Protein AF-0000000087418405 (afdb_homodimer)

Radius of gyration: 28.5 Å; Cα contacts (8 Å, |Δi|>4): 1407; chains: 2; bounding box: 52×94×70 Å

Organism: NCBI:txid2527985

Nearest PDB structures (foldseek):
  3ba1-assembly1_A  TM=9.046E-01  e=2.859E-24  Coleus scutellarioides
  6pex-assembly1_A  TM=9.054E-01  e=1.282E-23  Viti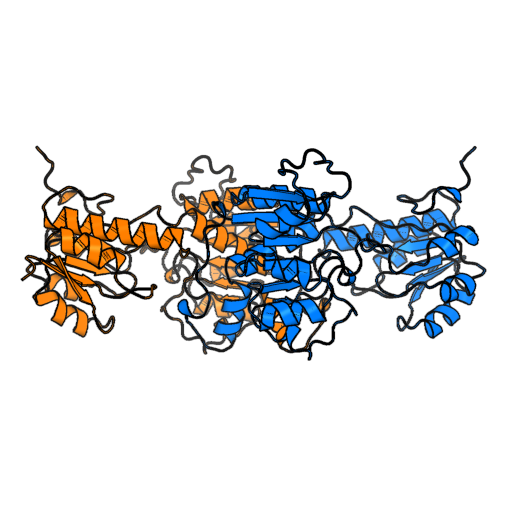s vinifera
  1yba-assembly1_C  TM=7.652E-01  e=1.876E-25  Escherichia coli
  2p9e-assembly1_C  TM=7.820E-01  e=1.551E-24  Escherichia coli
  6ttb-assembly1_B  TM=7.475E-01  e=1.294E-21  Staphylococcus aureus

pLDDT: mean 96.09, std 5.81, range [37.31, 98.94]

InterPro domains:
  IPR006139 D-isomer specific 2-hydroxyacid dehydrogenase, catalytic domain [PF00389] (21-315)
  IPR006140 D-isomer specific 2-hydroxyacid dehydrogenase, NAD-binding domain [PF02826] (110-283)
  IPR029753 D-isomer specific 2-hydroxyacid dehydrogenase, NAD-binding domain conserved site [PS00670] (193-215)
  IPR029753 D-isomer specific 2-hydroxyacid dehydrogenase, NAD-binding domain conserved site [PS00671] (222-238)
  IPR036291 NAD(P)-binding domain superfamily [SSF51735] (104-283)
  IPR043322 C-terminal binding protein [cd05299] (4-311)
  IPR050857 D-isomer specific 2-hydroxyacid dehydrogenases [PTHR42789] (23-315)

Sequence (646 aa):
MSKFKVLLTDRPWSDWEIERKILTASDAEIIEAPDGDEATLVDLAQDCDAIGTCWSQVTEAVIKAAPRCRAIARFGIGLDNIAVDTATQLKIPVTYVPDYCVSEVADHTLALILACARNVAFFHARTKSGEYDLGAASIMRRLSECVLGLVGLGRIGSEVAARARSFGMQTLAYTPSGNPRNSGCEMVGFDELLDRSDFLSLHCPLTPQSRGMFGLPQFQRMQPSAYLVNTSRGGVIVTDDLWYALKNNEIAGAALDVFDPEPPDLSQPLYLDPRVIVTPHAAFVSQQSLAELRIRVARQIADMLHARQPEHLVNPQIWPNPNMSKFKVLLTDRPWSDWEIERKILTASDAEIIEAPDGDEATLVDLAQDCDAIGTCWSQVTEAVIKAAPRCRAIARFGIGLDNIAVDTATQLKIPVTYVPDYCVSEVADHTLALILACARNVAFFHARTKSGEYDLGAASIMRRLSECVLGLVGLGRIGSEVAARARSFGMQTLAYTPSGNPRNSGCEMVGFDELLDRSDFLSLHCPLTPQSRGMFGLPQFQRMQPSAYLVNTSRGGVIVTDDLWYALKNNEIAGAALDVFDPEPPDLSQPLYLDPRVIVTPHAAFVSQQSLAELRIRVARQIADMLHARQPEHLVNPQIWPNPN

Solvent-accessible surface area (backbone atoms only — not comparable to full-atom values): 32864 Å² total; per-residue (Å²): 131,60,79,35,34,31,34,34,33,52,74,101,59,96,70,60,62,67,36,47,57,53,25,45,75,59,37,27,41,81,44,72,46,95,51,55,47,58,70,59,43,25,63,58,26,47,74,13,33,27,38,37,31,58,71,38,57,43,39,57,66,30,56,70,34,17,82,57,40,45,27,36,35,32,60,37,61,78,58,87,42,44,39,57,68,54,33,51,74,70,57,28,48,37,32,40,44,83,68,54,31,42,67,36,34,22,52,36,50,50,24,47,52,34,24,63,54,63,39,45,43,49,35,28,52,39,30,59,73,62,46,83,55,65,76,77,50,81,83,30,63,50,50,55,79,33,29,38,19,28,38,22,63,48,75,40,32,30,49,34,45,54,42,44,43,63,56,44,29,43,45,35,30,30,46,98,84,60,69,55,77,85,40,83,44,47,71,48,53,68,67,57,40,36,53,60,18,42,33,38,37,44,41,45,74,73,41,89,81,32,46,44,62,39,32,52,72,51,42,65,50,25,34,46,78,13,31,42,35,36,74,49,46,22,52,28,41,30,63,70,35,51,40,50,28,50,75,66,52,28,28,55,35,36,31,35,28,44,45,66,59,75,78,65,71,45,83,41,66,59,48,61,36,79,52,34,43,39,41,54,64,48,41,52,58,17,57,58,24,48,52,49,43,44,51,50,42,31,49,30,48,40,24,36,76,67,75,36,89,47,70,56,59,74,51,59,85,63,51,79,67,83,121,130,60,80,35,32,32,35,35,33,51,73,100,61,95,70,58,62,70,38,48,58,52,25,45,76,61,38,26,40,82,43,72,47,95,51,56,45,57,71,59,42,25,63,58,25,48,74,14,33,25,38,37,30,56,72,38,57,42,39,57,66,30,56,70,36,16,81,57,40,46,27,36,37,34,59,39,62,78,59,85,42,46,38,57,67,55,32,50,73,71,59,26,50,37,32,41,43,84,68,53,30,41,66,36,35,21,52,37,49,50,24,46,52,33,25,63,52,63,40,46,44,50,34,28,52,39,29,60,71,61,44,84,54,65,78,77,51,79,82,30,63,51,49,54,80,34,29,37,18,27,38,22,62,48,75,40,31,30,48,35,45,53,42,42,43,62,56,44,27,44,45,37,31,30,46,98,85,60,69,56,82,86,41,82,44,48,71,47,54,67,67,58,40,36,54,61,19,40,33,38,36,43,42,45,74,73,42,88,79,34,44,44,62,39,32,53,73,51,42,66,50,26,33,44,78,13,32,42,36,35,73,49,47,23,51,29,42,31,62,71,34,52,39,50,30,48,76,68,52,28,28,54,35,35,31,34,28,43,47,66,59,73,76,64,70,46,83,42,66,58,46,61,36,78,51,34,44,39,40,55,64,49,40,53,57,17,58,58,24,47,53,48,42,44,51,52,42,30,48,31,48,41,25,36,76,66,75,37,88,48,70,54,58,73,49,59,87,63,51,81,70,82,121

Foldseek 3Di:
DQPFEEEEEDDPDDDLVLLQVLQVVLSYDYDYQPHQDPVSLLVVLQRGQEYEYEPHACDLSNLVSNLNHQEYEYLAAADVRHPVVSCVVSLRWYFYDNPLQLVLLLVVQVVLVVCLQVVVLVCVVQVVVPDDDPVPDDDHDQQLPFEEEEEDDDSNNLSNLVVSCVSNHAYEYEDPVQDNVPSPHHYDDPLVSQQRHQEYEYADADDPVQFQCAAQVSLLSHQLNHEYEYLHEARSHPQVRVVVSVVVSSHQAYEYQYHVPPPDPCPDVNNVDSRYHYHPSPRRDDPRSSSVSSNLRSVQSSCSSVLHDHPGTPNCVSRPPPD/DQPFEEEEEDDPDDDLVLLQVLQVVLSYDYDYQPHLDPVSLLVVLQRGQEYEYEPHAQDLSNLVSNLNHQEYEYLAAACVRHPVVSCVVSLRWYFYDNPLQLVLLLVVQVVLVVCLQVVVLVCVVCVVVPDDDPVPDDDHDQQLPFEEEEEDDDSNNLSNLVVSVVSNHAYEYEDPVQDNVPSPHHYDDPLVSQQRHQEYEYADADDPVQFQCAAQVSLLSHQLNHEYEYLHEARSHPQVRVVVSVVVSSHQAYEYQYHVPPPDPCVDVNNVDSRYHYHPSPRRDDPRSSSVSSNLRSVQSSCSSVLHHHPGTPNCVSRPPPD

Structure (mmCIF, N/CA/C/O backbone):
data_AF-0000000087418405-model_v1
#
loop_
_entity.id
_entity.type
_entity.pdbx_description
1 polymer 'Glyoxylate/hydroxypyruvate reductase B'
#
loop_
_atom_site.group_PDB
_atom_site.id
_atom_site.type_symbol
_atom_site.label_atom_id
_atom_site.label_alt_id
_atom_site.label_comp_id
_atom_site.label_asym_id
_atom_site.label_entity_id
_atom_site.label_seq_id
_atom_site.pdbx_PDB_ins_code
_atom_site.Cartn_x
_atom_site.Cartn_y
_atom_site.Cartn_z
_atom_site.occupancy
_atom_site.B_iso_or_equiv
_atom_site.auth_seq_id
_atom_site.auth_comp_id
_atom_site.auth_asym_id
_atom_site.auth_atom_id
_atom_site.pdbx_PDB_model_num
ATOM 1 N N . MET A 1 1 ? 21.406 -35.812 -29.344 1 72.31 1 MET A N 1
ATOM 2 C CA . MET A 1 1 ? 19.969 -35.656 -29.172 1 72.31 1 MET A CA 1
ATOM 3 C C . MET A 1 1 ? 19.562 -35.906 -27.719 1 72.31 1 MET A C 1
ATOM 5 O O . MET A 1 1 ? 20.125 -36.812 -27.078 1 72.31 1 MET A O 1
ATOM 9 N N . SER A 1 2 ? 18.812 -34.938 -27.125 1 83.06 2 SER A N 1
ATOM 10 C CA . SER A 1 2 ? 18.453 -35.094 -25.719 1 83.06 2 SER A CA 1
ATOM 11 C C . SER A 1 2 ? 17.547 -36.312 -25.531 1 83.06 2 SER A C 1
ATOM 13 O O . SER A 1 2 ? 16.797 -36.688 -26.438 1 83.06 2 SER A O 1
ATOM 15 N N . LYS A 1 3 ? 17.766 -36.938 -24.5 1 91.12 3 LYS A N 1
ATOM 16 C CA . LYS A 1 3 ? 17.016 -38.125 -24.156 1 91.12 3 LYS A CA 1
ATOM 17 C C . LYS A 1 3 ? 15.547 -37.812 -23.906 1 91.12 3 LYS A C 1
ATOM 19 O O . LYS A 1 3 ? 14.664 -38.594 -24.281 1 91.12 3 LYS A O 1
ATOM 24 N N . PHE A 1 4 ? 15.297 -36.719 -23.312 1 97.94 4 PHE A N 1
ATOM 25 C CA . PHE A 1 4 ? 13.938 -36.375 -22.906 1 97.94 4 PHE A CA 1
ATOM 26 C C . PHE A 1 4 ? 13.508 -35.031 -23.547 1 97.94 4 PHE A C 1
ATOM 28 O O . PHE A 1 4 ? 14.352 -34.188 -23.859 1 97.94 4 PHE A O 1
ATOM 35 N N . LYS A 1 5 ? 12.188 -34.906 -23.766 1 98.44 5 LYS A N 1
ATOM 36 C CA . LYS A 1 5 ? 11.555 -33.688 -24.219 1 98.44 5 LYS A CA 1
ATOM 37 C C . LYS A 1 5 ? 10.578 -33.125 -23.188 1 98.44 5 LYS A C 1
ATOM 39 O O . LYS A 1 5 ? 9.68 -33.844 -22.734 1 98.44 5 LYS A O 1
ATOM 44 N N . VAL A 1 6 ? 10.812 -31.859 -22.797 1 98.69 6 VAL A N 1
ATOM 45 C CA . VAL A 1 6 ? 9.969 -31.219 -21.797 1 98.69 6 VAL A CA 1
ATOM 46 C C . VAL A 1 6 ? 9.141 -30.125 -22.438 1 98.69 6 VAL A C 1
ATOM 48 O O . VAL A 1 6 ? 9.695 -29.125 -22.938 1 98.69 6 VAL A O 1
ATOM 51 N N . LEU A 1 7 ? 7.828 -30.297 -22.391 1 98.69 7 LEU A N 1
ATOM 52 C CA . LEU A 1 7 ? 6.914 -29.266 -22.875 1 98.69 7 LEU A CA 1
ATOM 53 C C . LEU A 1 7 ? 6.656 -28.203 -21.812 1 98.69 7 LEU A C 1
ATOM 55 O O . LEU A 1 7 ? 6.129 -28.516 -20.734 1 98.69 7 LEU A O 1
ATOM 59 N N . LEU A 1 8 ? 7.055 -27 -22.031 1 98.44 8 LEU A N 1
ATOM 60 C CA . LEU A 1 8 ? 6.699 -25.859 -21.203 1 98.44 8 LEU A CA 1
ATOM 61 C C . LEU A 1 8 ? 5.602 -25.031 -21.859 1 98.44 8 LEU A C 1
ATOM 63 O O . LEU A 1 8 ? 5.793 -24.5 -22.953 1 98.44 8 LEU A O 1
ATOM 67 N N . THR A 1 9 ? 4.496 -24.891 -21.172 1 97.5 9 THR A N 1
ATOM 68 C CA . THR A 1 9 ? 3.264 -24.469 -21.828 1 97.5 9 THR A CA 1
ATOM 69 C C . THR A 1 9 ? 3.209 -22.938 -21.922 1 97.5 9 THR A C 1
ATOM 71 O O . THR A 1 9 ? 2.549 -22.406 -22.812 1 97.5 9 THR A O 1
ATOM 74 N N . ASP A 1 10 ? 3.787 -22.234 -21 1 93.69 10 ASP A N 1
ATOM 75 C CA . ASP A 1 10 ? 3.74 -20.781 -20.922 1 93.69 10 ASP A CA 1
ATOM 76 C C . ASP A 1 10 ? 4.801 -20.25 -19.969 1 93.69 10 ASP A C 1
ATOM 78 O O . ASP A 1 10 ? 5.367 -21 -19.172 1 93.69 10 ASP A O 1
ATOM 82 N N . ARG A 1 11 ? 5.188 -18.984 -20.094 1 85.5 11 ARG A N 1
ATOM 83 C CA . ARG A 1 11 ? 6.227 -18.422 -19.25 1 85.5 11 ARG A CA 1
ATOM 84 C C . ARG A 1 11 ? 5.891 -16.984 -18.844 1 85.5 11 ARG A C 1
ATOM 86 O O . ARG A 1 11 ? 5.773 -16.109 -19.703 1 85.5 11 ARG A O 1
ATOM 93 N N . PRO A 1 12 ? 5.762 -16.672 -17.484 1 82.12 12 PRO A N 1
ATOM 94 C CA . PRO A 1 12 ? 5.602 -15.305 -16.984 1 82.12 12 PRO A CA 1
ATOM 95 C C . PRO A 1 12 ? 6.918 -14.531 -16.938 1 82.12 12 PRO A C 1
ATOM 97 O O . PRO A 1 12 ? 6.938 -13.359 -16.562 1 82.12 12 PRO A O 1
ATOM 100 N N . TRP A 1 13 ? 8.078 -15.133 -17.25 1 89.06 13 TRP A N 1
ATOM 101 C CA . TRP A 1 13 ? 9.391 -14.508 -17.219 1 89.06 13 TRP A CA 1
ATOM 102 C C . TRP A 1 13 ? 10.023 -14.5 -18.609 1 89.06 13 TRP A C 1
ATOM 104 O O . TRP A 1 13 ? 9.43 -15.016 -19.562 1 89.06 13 TRP A O 1
ATOM 114 N N . SER A 1 14 ? 11.117 -13.898 -18.75 1 89.12 14 SER A N 1
ATOM 115 C CA . SER A 1 14 ? 11.617 -13.43 -20.047 1 89.12 14 SER A CA 1
ATOM 116 C C . SER A 1 14 ? 12.227 -14.57 -20.844 1 89.12 14 SER A C 1
ATOM 118 O O . SER A 1 14 ? 12.289 -14.508 -22.078 1 89.12 14 SER A O 1
ATOM 120 N N . ASP A 1 15 ? 12.703 -15.609 -20.172 1 94 15 ASP A N 1
ATOM 121 C CA . ASP A 1 15 ? 13.398 -16.688 -20.859 1 94 15 ASP A CA 1
ATOM 122 C C . ASP A 1 15 ? 13.328 -17.984 -20.078 1 94 15 ASP A C 1
ATOM 124 O O . ASP A 1 15 ? 12.719 -18.047 -19.016 1 94 15 ASP A O 1
ATOM 128 N N . TRP A 1 16 ? 13.836 -19.062 -20.719 1 97.25 16 TRP A N 1
ATOM 129 C CA . TRP A 1 16 ? 13.906 -20.359 -20.062 1 97.25 16 TRP A CA 1
ATOM 130 C C . TRP A 1 16 ? 15.352 -20.719 -19.719 1 97.25 16 TRP A C 1
ATOM 132 O O . TRP A 1 16 ? 15.719 -21.891 -19.719 1 97.25 16 TRP A O 1
ATOM 142 N N . GLU A 1 17 ? 16.156 -19.75 -19.438 1 97.31 17 GLU A N 1
ATOM 143 C CA . GLU A 1 17 ? 17.594 -20 -19.266 1 97.31 17 GLU A CA 1
ATOM 144 C C . GLU A 1 17 ? 17.844 -20.859 -18.031 1 97.31 17 GLU A C 1
ATOM 146 O O . GLU A 1 17 ? 18.656 -21.781 -18.062 1 97.31 17 GLU A O 1
ATOM 151 N N . ILE A 1 18 ? 17.188 -20.578 -16.969 1 97.62 18 ILE A N 1
ATOM 152 C CA . ILE A 1 18 ? 17.359 -21.328 -15.734 1 97.62 18 ILE A CA 1
ATOM 153 C C . ILE A 1 18 ? 16.938 -22.781 -15.945 1 97.62 18 ILE A C 1
ATOM 155 O O . ILE A 1 18 ? 17.688 -23.703 -15.625 1 97.62 18 ILE A O 1
ATOM 159 N N . GLU A 1 19 ? 15.789 -22.922 -16.5 1 98.19 19 GLU A N 1
ATOM 160 C CA . GLU A 1 19 ? 15.266 -24.25 -16.781 1 98.19 19 GLU A CA 1
ATOM 161 C C . GLU A 1 19 ? 16.172 -25.016 -17.75 1 98.19 19 GLU A C 1
ATOM 163 O O . GLU A 1 19 ? 16.453 -26.203 -17.547 1 98.19 19 GLU A O 1
ATOM 168 N N . ARG A 1 20 ? 16.594 -24.328 -18.812 1 98 20 ARG A N 1
ATOM 169 C CA . ARG A 1 20 ? 17.438 -24.953 -19.828 1 98 20 ARG A CA 1
ATOM 170 C C . ARG A 1 20 ? 18.734 -25.484 -19.234 1 98 20 ARG A C 1
ATOM 172 O O . ARG A 1 20 ? 19.156 -26.594 -19.562 1 98 20 ARG A O 1
ATOM 179 N N . LYS A 1 21 ? 19.328 -24.734 -18.391 1 98.12 21 LYS A N 1
ATOM 180 C CA . LYS A 1 21 ? 20.578 -25.156 -17.75 1 98.12 21 LYS A CA 1
ATOM 181 C C . LYS A 1 21 ? 20.375 -26.438 -16.938 1 98.12 21 LYS A C 1
ATOM 183 O O . LYS A 1 21 ? 21.141 -27.391 -17.062 1 98.12 21 LYS A O 1
ATOM 188 N N . ILE A 1 22 ? 19.344 -26.516 -16.188 1 98.38 22 ILE A N 1
ATOM 189 C CA . ILE A 1 22 ? 19.078 -27.641 -15.289 1 98.38 22 ILE A CA 1
ATOM 190 C C . ILE A 1 22 ? 18.641 -28.859 -16.109 1 98.38 22 ILE A C 1
ATOM 192 O O . ILE A 1 22 ? 19.125 -29.969 -15.891 1 98.38 22 ILE A O 1
ATOM 196 N N . LEU A 1 23 ? 17.766 -28.641 -17.094 1 98.38 23 LEU A N 1
ATOM 197 C CA . LEU A 1 23 ? 17.172 -29.75 -17.844 1 98.38 23 LEU A CA 1
ATOM 198 C C . LEU A 1 23 ? 18.188 -30.328 -18.828 1 98.38 23 LEU A C 1
ATOM 200 O O . LEU A 1 23 ? 18.203 -31.547 -19.047 1 98.38 23 LEU A O 1
ATOM 204 N N . THR A 1 24 ? 19 -29.5 -19.375 1 98 24 THR A N 1
ATOM 205 C CA . THR A 1 24 ? 20.062 -30 -20.25 1 98 24 THR A CA 1
ATOM 206 C C . THR A 1 24 ? 21.016 -30.906 -19.484 1 98 24 THR A C 1
ATOM 208 O O . THR A 1 24 ? 21.422 -31.953 -19.984 1 98 24 THR A O 1
ATOM 211 N N . ALA A 1 25 ? 21.312 -30.516 -18.328 1 97.56 25 ALA A N 1
ATOM 212 C CA . ALA A 1 25 ? 22.188 -31.328 -17.484 1 97.56 25 ALA A CA 1
ATOM 213 C C . ALA A 1 25 ? 21.547 -32.656 -17.141 1 97.56 25 ALA A C 1
ATOM 215 O O . ALA A 1 25 ? 22.234 -33.594 -16.734 1 97.56 25 ALA A O 1
ATOM 216 N N . SER A 1 26 ? 20.281 -32.781 -17.359 1 96.88 26 SER A N 1
ATOM 217 C CA . SER A 1 26 ? 19.547 -34 -17.094 1 96.88 26 SER A CA 1
ATOM 218 C C . SER A 1 26 ? 19.125 -34.688 -18.391 1 96.88 26 SER A C 1
ATOM 220 O O . SER A 1 26 ? 18.156 -35.469 -18.391 1 96.88 26 SER A O 1
ATOM 222 N N . ASP A 1 27 ? 19.734 -34.312 -19.484 1 97.94 27 ASP A N 1
ATOM 223 C CA . ASP A 1 27 ? 19.531 -34.906 -20.797 1 97.94 27 ASP A CA 1
ATOM 224 C C . ASP A 1 27 ? 18.141 -34.625 -21.328 1 97.94 27 ASP A C 1
ATOM 226 O O . ASP A 1 27 ? 17.5 -35.469 -21.938 1 97.94 27 ASP A O 1
ATOM 230 N N . ALA A 1 28 ? 17.641 -33.406 -21.047 1 98.12 28 ALA A N 1
ATOM 231 C CA . ALA A 1 28 ? 16.312 -33.031 -21.5 1 98.12 28 ALA A CA 1
ATOM 232 C C . ALA A 1 28 ? 16.375 -31.719 -22.297 1 98.12 28 ALA A C 1
ATOM 234 O O . ALA A 1 28 ? 17.141 -30.812 -21.953 1 98.12 28 ALA A O 1
ATOM 235 N N . GLU A 1 29 ? 15.578 -31.594 -23.344 1 98.12 29 GLU A N 1
ATOM 236 C CA . GLU A 1 29 ? 15.438 -30.359 -24.094 1 98.12 29 GLU A CA 1
ATOM 237 C C . GLU A 1 29 ? 14.055 -29.734 -23.891 1 98.12 29 GLU A C 1
ATOM 239 O O . GLU A 1 29 ? 13.094 -30.438 -23.578 1 98.12 29 GLU A O 1
ATOM 244 N N . ILE A 1 30 ? 13.977 -28.422 -24.109 1 98.06 30 ILE A N 1
ATOM 245 C CA . ILE A 1 30 ? 12.734 -27.688 -23.859 1 98.06 30 ILE A CA 1
ATOM 246 C C . ILE A 1 30 ? 11.992 -27.5 -25.188 1 98.06 30 ILE A C 1
ATOM 248 O O . ILE A 1 30 ? 12.594 -27.125 -26.188 1 98.06 30 ILE A O 1
ATOM 252 N N . ILE A 1 31 ? 10.734 -27.859 -25.156 1 97.81 31 ILE A N 1
ATOM 253 C CA . ILE A 1 31 ? 9.781 -27.484 -26.203 1 97.81 31 ILE A CA 1
ATOM 254 C C . ILE A 1 31 ? 8.82 -26.438 -25.656 1 97.81 31 ILE A C 1
ATOM 256 O O . ILE A 1 31 ? 7.969 -26.734 -24.812 1 97.81 31 ILE A O 1
ATOM 260 N N . GLU A 1 32 ? 8.953 -25.203 -26.109 1 97.38 32 GLU A N 1
ATOM 261 C CA . GLU A 1 32 ? 8.078 -24.125 -25.656 1 97.38 32 GLU A CA 1
ATOM 262 C C . GLU A 1 32 ? 6.816 -24.031 -26.516 1 97.38 32 GLU A C 1
ATOM 264 O O . GLU A 1 32 ? 6.902 -23.938 -27.75 1 97.38 32 GLU A O 1
ATOM 269 N N . ALA A 1 33 ? 5.723 -24.062 -25.891 1 97.75 33 ALA A N 1
ATOM 270 C CA . ALA A 1 33 ? 4.465 -23.906 -26.625 1 97.75 33 ALA A CA 1
ATOM 271 C C . ALA A 1 33 ? 4.297 -22.469 -27.109 1 97.75 33 ALA A C 1
ATOM 273 O O . ALA A 1 33 ? 4.609 -21.516 -26.391 1 97.75 33 ALA A O 1
ATOM 274 N N . PRO A 1 34 ? 3.83 -22.281 -28.344 1 95.69 34 PRO A N 1
ATOM 275 C CA . PRO A 1 34 ? 3.604 -20.922 -28.844 1 95.69 34 PRO A CA 1
ATOM 276 C C . PRO A 1 34 ? 2.41 -20.234 -28.188 1 95.69 34 PRO A C 1
ATOM 278 O O . PRO A 1 34 ? 2.316 -19 -28.188 1 95.69 34 PRO A O 1
ATOM 281 N N . ASP A 1 35 ? 1.459 -21.031 -27.641 1 93.44 35 ASP A N 1
ATOM 282 C CA . ASP A 1 35 ? 0.28 -20.531 -26.938 1 93.44 35 ASP A CA 1
ATOM 283 C C . ASP A 1 35 ? -0.277 -21.594 -26 1 93.44 35 ASP A C 1
ATOM 285 O O . ASP A 1 35 ? 0.206 -22.734 -25.969 1 93.44 35 ASP A O 1
ATOM 289 N N . GLY A 1 36 ? -1.215 -21.234 -25.281 1 93.06 36 GLY A N 1
ATOM 290 C CA . GLY A 1 36 ? -1.778 -22.109 -24.266 1 93.06 36 GLY A CA 1
ATOM 291 C C . GLY A 1 36 ? -3.051 -22.797 -24.734 1 93.06 36 GLY A C 1
ATOM 292 O O . GLY A 1 36 ? -3.795 -23.344 -23.906 1 93.06 36 GLY A O 1
ATOM 293 N N . ASP A 1 37 ? -3.279 -22.812 -26 1 95.38 37 ASP A N 1
ATOM 294 C CA . ASP A 1 37 ? -4.488 -23.453 -26.516 1 95.38 37 ASP A CA 1
ATOM 295 C C . ASP A 1 37 ? -4.434 -24.969 -26.344 1 95.38 37 ASP A C 1
ATOM 297 O O . ASP A 1 37 ? -3.396 -25.594 -26.562 1 95.38 37 ASP A O 1
ATOM 301 N N . GLU A 1 38 ? -5.562 -25.484 -25.969 1 97.12 38 GLU A N 1
ATOM 302 C CA . GLU A 1 38 ? -5.609 -26.906 -25.688 1 97.12 38 GLU A CA 1
ATOM 303 C C . GLU A 1 38 ? -5.195 -27.734 -26.906 1 97.12 38 GLU A C 1
ATOM 305 O O . GLU A 1 38 ? -4.445 -28.703 -26.781 1 97.12 38 GLU A O 1
ATOM 310 N N . ALA A 1 39 ? -5.711 -27.344 -28.078 1 97.94 39 ALA A N 1
ATOM 311 C CA . ALA A 1 39 ? -5.383 -28.078 -29.297 1 97.94 39 ALA A CA 1
ATOM 312 C C . ALA A 1 39 ? -3.877 -28.078 -29.562 1 97.94 39 ALA A C 1
ATOM 314 O O . ALA A 1 39 ? -3.305 -29.094 -29.953 1 97.94 39 ALA A O 1
ATOM 315 N N . THR A 1 40 ? -3.262 -26.953 -29.359 1 98.19 40 THR A N 1
ATOM 316 C CA . THR A 1 40 ? -1.816 -26.828 -29.516 1 98.19 40 THR A CA 1
ATOM 317 C C . THR A 1 40 ? -1.08 -27.719 -28.516 1 98.19 40 THR A C 1
ATOM 319 O O . THR A 1 40 ? -0.134 -28.406 -28.891 1 98.19 40 THR A O 1
ATOM 322 N N . LEU A 1 41 ? -1.513 -27.719 -27.328 1 98.5 41 LEU A N 1
ATOM 323 C CA . LEU A 1 41 ? -0.856 -28.484 -26.266 1 98.5 41 LEU A CA 1
ATOM 324 C C . LEU A 1 41 ? -1.025 -29.984 -26.5 1 98.5 41 LEU A C 1
ATOM 326 O O . LEU A 1 41 ? -0.106 -30.766 -26.234 1 98.5 41 LEU A O 1
ATOM 330 N N . VAL A 1 42 ? -2.184 -30.375 -26.969 1 98.5 42 VAL A N 1
ATOM 331 C CA . VAL A 1 42 ? -2.445 -31.781 -27.281 1 98.5 42 VAL A CA 1
ATOM 332 C C . VAL A 1 42 ? -1.476 -32.25 -28.359 1 98.5 42 VAL A C 1
ATOM 334 O O . VAL A 1 42 ? -0.894 -33.344 -28.234 1 98.5 42 VAL A O 1
ATOM 337 N N . ASP A 1 43 ? -1.316 -31.469 -29.344 1 98.44 43 ASP A N 1
ATOM 338 C CA . ASP A 1 43 ? -0.427 -31.828 -30.453 1 98.44 43 ASP A CA 1
ATOM 339 C C . ASP A 1 43 ? 1.019 -31.953 -29.969 1 98.44 43 ASP A C 1
ATOM 341 O O . ASP A 1 43 ? 1.7 -32.938 -30.297 1 98.44 43 ASP A O 1
ATOM 345 N N . LEU A 1 44 ? 1.501 -31.047 -29.188 1 98.12 44 LEU A N 1
ATOM 346 C CA . LEU A 1 44 ? 2.887 -31.016 -28.734 1 98.12 44 LEU A CA 1
ATOM 347 C C . LEU A 1 44 ? 3.145 -32.094 -27.688 1 98.12 44 LEU A C 1
ATOM 349 O O . LEU A 1 44 ? 4.254 -32.625 -27.594 1 98.12 44 LEU A O 1
ATOM 353 N N . ALA A 1 45 ? 2.158 -32.406 -26.922 1 98.31 45 ALA A N 1
ATOM 354 C CA . ALA A 1 45 ? 2.291 -33.344 -25.812 1 98.31 45 ALA A CA 1
ATOM 355 C C . ALA A 1 45 ? 2.615 -34.75 -26.312 1 98.31 45 ALA A C 1
ATOM 357 O O . ALA A 1 45 ? 3.205 -35.562 -25.594 1 98.31 45 ALA A O 1
ATOM 358 N N . GLN A 1 46 ? 2.285 -35.062 -27.547 1 97.75 46 GLN A N 1
ATOM 359 C CA . GLN A 1 46 ? 2.404 -36.406 -28.109 1 97.75 46 GLN A CA 1
ATOM 360 C C . GLN A 1 46 ? 3.842 -36.906 -28.016 1 97.75 46 GLN A C 1
ATOM 362 O O . GLN A 1 46 ? 4.074 -38.094 -27.875 1 97.75 46 GLN A O 1
ATOM 367 N N . ASP A 1 47 ? 4.789 -36 -28.094 1 96.06 47 ASP A N 1
ATOM 368 C CA . ASP A 1 47 ? 6.191 -36.406 -28.172 1 96.06 47 ASP A CA 1
ATOM 369 C C . ASP A 1 47 ? 6.949 -35.969 -26.922 1 96.06 47 ASP A C 1
ATOM 371 O O . ASP A 1 47 ? 8.18 -35.875 -26.938 1 96.06 47 ASP A O 1
ATOM 375 N N . CYS A 1 48 ? 6.277 -35.688 -25.859 1 98.06 48 CYS A N 1
ATOM 376 C CA . CYS A 1 48 ? 6.957 -35.125 -24.703 1 98.06 48 CYS A CA 1
ATOM 377 C C . CYS A 1 48 ? 7.012 -36.125 -23.562 1 98.06 48 CYS A C 1
ATOM 379 O O . CYS A 1 48 ? 6.129 -36.969 -23.422 1 98.06 48 CYS A O 1
ATOM 381 N N . ASP A 1 49 ? 8.078 -35.969 -22.812 1 98.5 49 ASP A N 1
ATOM 382 C CA . ASP A 1 49 ? 8.305 -36.875 -21.656 1 98.5 49 ASP A CA 1
ATOM 383 C C . ASP A 1 49 ? 7.875 -36.188 -20.359 1 98.5 49 ASP A C 1
ATOM 385 O O . ASP A 1 49 ? 7.719 -36.875 -19.344 1 98.5 49 ASP A O 1
ATOM 389 N N . ALA A 1 50 ? 7.723 -34.906 -20.391 1 98.81 50 ALA A N 1
ATOM 390 C CA . ALA A 1 50 ? 7.281 -34.094 -19.234 1 98.81 50 ALA A CA 1
ATOM 391 C C . ALA A 1 50 ? 6.547 -32.844 -19.688 1 98.81 50 ALA A C 1
ATOM 393 O O . ALA A 1 50 ? 6.73 -32.375 -20.812 1 98.81 50 ALA A O 1
ATOM 394 N N . ILE A 1 51 ? 5.715 -32.344 -18.797 1 98.81 51 ILE A N 1
ATOM 395 C CA . ILE A 1 51 ? 4.988 -31.109 -19.031 1 98.81 51 ILE A CA 1
ATOM 396 C C . ILE A 1 51 ? 5.156 -30.172 -17.844 1 98.81 51 ILE A C 1
ATOM 398 O O . ILE A 1 51 ? 4.953 -30.578 -16.703 1 98.81 51 ILE A O 1
ATOM 402 N N . GLY A 1 52 ? 5.652 -29 -18.062 1 98.5 52 GLY A N 1
ATOM 403 C CA . GLY A 1 52 ? 5.648 -27.906 -17.109 1 98.5 52 GLY A CA 1
ATOM 404 C C . GLY A 1 52 ? 4.68 -26.797 -17.469 1 98.5 52 GLY A C 1
ATOM 405 O O . GLY A 1 52 ? 4.625 -26.375 -18.625 1 98.5 52 GLY A O 1
ATOM 406 N N . THR A 1 53 ? 3.859 -26.375 -16.469 1 98.06 53 THR A N 1
ATOM 407 C CA . THR A 1 53 ? 2.855 -25.359 -16.797 1 98.06 53 THR A CA 1
ATOM 408 C C . THR A 1 53 ? 2.764 -24.312 -15.695 1 98.06 53 THR A C 1
ATOM 410 O O . THR A 1 53 ? 2.885 -24.641 -14.516 1 98.06 53 THR A O 1
ATOM 413 N N . CYS A 1 54 ? 2.586 -23.047 -16.062 1 94.88 54 CYS A N 1
ATOM 414 C CA . CYS A 1 54 ? 2.316 -21.984 -15.109 1 94.88 54 CYS A CA 1
ATOM 415 C C . CYS A 1 54 ? 0.835 -21.625 -15.102 1 94.88 54 CYS A C 1
ATOM 417 O O . CYS A 1 54 ? 0.187 -21.672 -14.055 1 94.88 54 CYS A O 1
ATOM 419 N N . TRP A 1 55 ? 0.26 -21.281 -16.297 1 91.56 55 TRP A N 1
ATOM 420 C CA . TRP A 1 55 ? -1.11 -20.781 -16.375 1 91.56 55 TRP A CA 1
ATOM 421 C C . TRP A 1 55 ? -1.975 -21.688 -17.25 1 91.56 55 TRP A C 1
ATOM 423 O O . TRP A 1 55 ? -3.174 -21.844 -17 1 91.56 55 TRP A O 1
ATOM 433 N N . SER A 1 56 ? -1.377 -22.234 -18.281 1 95.06 56 SER A N 1
ATOM 434 C CA . SER A 1 56 ? -2.137 -22.984 -19.281 1 95.06 56 SER A CA 1
ATOM 435 C C . SER A 1 56 ? -2.801 -24.203 -18.656 1 95.06 56 SER A C 1
ATOM 437 O O . SER A 1 56 ? -2.281 -24.781 -17.703 1 95.06 56 SER A O 1
ATOM 439 N N . GLN A 1 57 ? -3.895 -24.562 -19.266 1 95.75 57 GLN A N 1
ATOM 440 C CA . GLN A 1 57 ? -4.676 -25.688 -18.766 1 95.75 57 GLN A CA 1
ATOM 441 C C . GLN A 1 57 ? -4.102 -27.016 -19.266 1 95.75 57 GLN A C 1
ATOM 443 O O . GLN A 1 57 ? -4.059 -27.266 -20.469 1 95.75 57 GLN A O 1
ATOM 448 N N . VAL A 1 58 ? -3.65 -27.828 -18.359 1 98.19 58 VAL A N 1
ATOM 449 C CA . VAL A 1 58 ? -3.254 -29.188 -18.672 1 98.19 58 VAL A CA 1
ATOM 450 C C . VAL A 1 58 ? -4.418 -30.141 -18.391 1 98.19 58 VAL A C 1
ATOM 452 O O . VAL A 1 58 ? -4.43 -30.828 -17.359 1 98.19 58 VAL A O 1
ATOM 455 N N . THR A 1 59 ? -5.297 -30.156 -19.375 1 98.12 59 THR A N 1
ATOM 456 C CA . THR A 1 59 ? -6.582 -30.844 -19.25 1 98.12 59 THR A CA 1
ATOM 457 C C . THR A 1 59 ? -6.414 -32.344 -19.406 1 98.12 59 THR A C 1
ATOM 459 O O . THR A 1 59 ? -5.32 -32.812 -19.703 1 98.12 59 THR A O 1
ATOM 462 N N . GLU A 1 60 ? -7.504 -33 -19.188 1 98.44 60 GLU A N 1
ATOM 463 C CA . GLU A 1 60 ? -7.539 -34.438 -19.438 1 98.44 60 GLU A CA 1
ATOM 464 C C . GLU A 1 60 ? -7.082 -34.781 -20.859 1 98.44 60 GLU A C 1
ATOM 466 O O . GLU A 1 60 ? -6.309 -35.719 -21.062 1 98.44 60 GLU A O 1
ATOM 471 N N . ALA A 1 61 ? -7.535 -34 -21.797 1 98.62 61 ALA A N 1
ATOM 472 C CA . ALA A 1 61 ? -7.191 -34.219 -23.203 1 98.62 61 ALA A CA 1
ATOM 473 C C . ALA A 1 61 ? -5.688 -34.094 -23.422 1 98.62 61 ALA A C 1
ATOM 475 O O . ALA A 1 61 ? -5.09 -34.875 -24.141 1 98.62 61 ALA A O 1
ATOM 476 N N . VAL A 1 62 ? -5.082 -33.094 -22.797 1 98.75 62 VAL A N 1
ATOM 477 C CA . VAL A 1 62 ? -3.648 -32.875 -22.953 1 98.75 62 VAL A CA 1
ATOM 478 C C . VAL A 1 62 ? -2.867 -34.031 -22.359 1 98.75 62 VAL A C 1
ATOM 480 O O . VAL A 1 62 ? -1.919 -34.531 -22.969 1 98.75 62 VAL A O 1
ATOM 483 N N . ILE A 1 63 ? -3.26 -34.5 -21.188 1 98.69 63 ILE A N 1
ATOM 484 C CA . ILE A 1 63 ? -2.568 -35.562 -20.484 1 98.69 63 ILE A CA 1
ATOM 485 C C . ILE A 1 63 ? -2.701 -36.875 -21.25 1 98.69 63 ILE A C 1
ATOM 487 O O . ILE A 1 63 ? -1.718 -37.594 -21.438 1 98.69 63 ILE A O 1
ATOM 491 N N . LYS A 1 64 ? -3.848 -37.156 -21.781 1 98.31 64 LYS A N 1
ATOM 492 C CA . LYS A 1 64 ? -4.098 -38.375 -22.516 1 98.31 64 LYS A CA 1
ATOM 493 C C . LYS A 1 64 ? -3.346 -38.406 -23.844 1 98.31 64 LYS A C 1
ATOM 495 O O . LYS A 1 64 ? -3.025 -39.469 -24.375 1 98.31 64 LYS A O 1
ATOM 500 N N . ALA A 1 65 ? -3.064 -37.25 -24.328 1 98.31 65 ALA A N 1
ATOM 501 C CA . ALA A 1 65 ? -2.357 -37.156 -25.594 1 98.31 65 ALA A CA 1
ATOM 502 C C . ALA A 1 65 ? -0.857 -37.344 -25.406 1 98.31 65 ALA A C 1
ATOM 504 O O . ALA A 1 65 ? -0.106 -37.406 -26.391 1 98.31 65 ALA A O 1
ATOM 505 N N . ALA A 1 66 ? -0.379 -37.531 -24.203 1 97.88 66 ALA A N 1
ATOM 506 C CA . ALA A 1 66 ? 1.048 -37.594 -23.891 1 97.88 66 ALA A CA 1
ATOM 507 C C . ALA A 1 66 ? 1.44 -39 -23.422 1 97.88 66 ALA A C 1
ATOM 509 O O . ALA A 1 66 ? 1.82 -39.188 -22.266 1 97.88 66 ALA A O 1
ATOM 510 N N . PRO A 1 67 ? 1.559 -39.906 -24.312 1 96.56 67 PRO A N 1
ATOM 511 C CA . PRO A 1 67 ? 1.786 -41.281 -23.906 1 96.56 67 PRO A CA 1
ATOM 512 C C . PRO A 1 67 ? 3.168 -41.5 -23.281 1 96.56 67 PRO A C 1
ATOM 514 O O . PRO A 1 67 ? 3.369 -42.469 -22.531 1 96.56 67 PRO A O 1
ATOM 517 N N . ARG A 1 68 ? 4.09 -40.656 -23.531 1 96.81 68 ARG A N 1
ATOM 518 C CA . ARG A 1 68 ? 5.441 -40.812 -23.016 1 96.81 68 ARG A CA 1
ATOM 519 C C . ARG A 1 68 ? 5.641 -40.031 -21.719 1 96.81 68 ARG A C 1
ATOM 521 O O . ARG A 1 68 ? 6.695 -40.125 -21.078 1 96.81 68 ARG A O 1
ATOM 528 N N . CYS A 1 69 ? 4.656 -39.25 -21.344 1 97.88 69 CYS A N 1
ATOM 529 C CA . CYS A 1 69 ? 4.812 -38.281 -20.25 1 97.88 69 CYS A CA 1
ATOM 530 C C . CYS A 1 69 ? 4.984 -39 -18.922 1 97.88 69 CYS A C 1
ATOM 532 O O . CYS A 1 69 ? 4.188 -39.875 -18.562 1 97.88 69 CYS A O 1
ATOM 534 N N . ARG A 1 70 ? 6.023 -38.594 -18.219 1 96.25 70 ARG A N 1
ATOM 535 C CA . ARG A 1 70 ? 6.309 -39.219 -16.922 1 96.25 70 ARG A CA 1
ATOM 536 C C . ARG A 1 70 ? 6.371 -38.156 -15.82 1 96.25 70 ARG A C 1
ATOM 538 O O . ARG A 1 70 ? 6.656 -38.5 -14.664 1 96.25 70 ARG A O 1
ATOM 545 N N . ALA A 1 71 ? 6.109 -36.969 -16.109 1 97.75 71 ALA A N 1
ATOM 546 C CA . ALA A 1 71 ? 6.195 -35.875 -15.133 1 97.75 71 ALA A CA 1
ATOM 547 C C . ALA A 1 71 ? 5.309 -34.719 -15.531 1 97.75 71 ALA A C 1
ATOM 549 O O . ALA A 1 71 ? 5.316 -34.281 -16.688 1 97.75 71 ALA A O 1
ATOM 550 N N . ILE A 1 72 ? 4.516 -34.219 -14.664 1 98.75 72 ILE A N 1
ATOM 551 C CA . ILE A 1 72 ? 3.809 -32.969 -14.805 1 98.75 72 ILE A CA 1
ATOM 552 C C . ILE A 1 72 ? 4.148 -32.062 -13.625 1 98.75 72 ILE A C 1
ATOM 554 O O . ILE A 1 72 ? 4.027 -32.469 -12.469 1 98.75 72 ILE A O 1
ATOM 558 N N . ALA A 1 7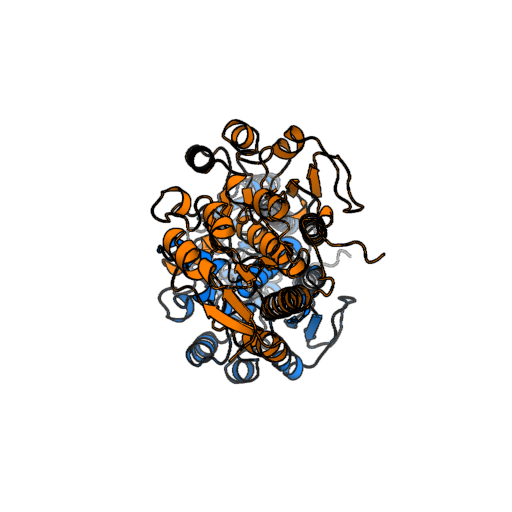3 ? 4.645 -30.906 -13.938 1 98.69 73 ALA A N 1
ATOM 559 C CA . ALA A 1 73 ? 5.078 -30 -12.875 1 98.69 73 ALA A CA 1
ATOM 560 C C . ALA A 1 73 ? 4.387 -28.641 -12.992 1 98.69 73 ALA A C 1
ATOM 562 O O . ALA A 1 73 ? 4.297 -28.078 -14.086 1 98.69 73 ALA A O 1
ATOM 563 N N . ARG A 1 74 ? 3.867 -28.156 -11.891 1 98.19 74 ARG A N 1
ATOM 564 C CA . ARG A 1 74 ? 3.221 -26.859 -11.781 1 98.19 74 ARG A CA 1
ATOM 565 C C . ARG A 1 74 ? 4.223 -25.781 -11.367 1 98.19 74 ARG A C 1
ATOM 567 O O . ARG A 1 74 ? 4.883 -25.906 -10.336 1 98.19 74 ARG A O 1
ATOM 574 N N . PHE A 1 75 ? 4.348 -24.75 -12.242 1 97.69 75 PHE A N 1
ATOM 575 C CA . PHE A 1 75 ? 5.035 -23.547 -11.797 1 97.69 75 PHE A CA 1
ATOM 576 C C . PHE A 1 75 ? 4.133 -22.719 -10.898 1 97.69 75 PHE A C 1
ATOM 578 O O . PHE A 1 75 ? 3.646 -21.656 -11.312 1 97.69 75 PHE A O 1
ATOM 585 N N . GLY A 1 76 ? 4 -23.141 -9.609 1 96 76 GLY A N 1
ATOM 586 C CA . GLY A 1 76 ? 3.156 -22.375 -8.711 1 96 76 GLY A CA 1
ATOM 587 C C . GLY A 1 76 ? 2.555 -23.219 -7.598 1 96 76 GLY A C 1
ATOM 588 O O . GLY A 1 76 ? 3.012 -24.328 -7.336 1 96 76 GLY A O 1
ATOM 589 N N . ILE A 1 77 ? 1.528 -22.703 -6.949 1 93.56 77 ILE A N 1
ATOM 590 C CA . ILE A 1 77 ? 0.932 -23.297 -5.758 1 93.56 77 ILE A CA 1
ATOM 591 C C . ILE A 1 77 ? -0.391 -23.969 -6.125 1 93.56 77 ILE A C 1
ATOM 593 O O . ILE A 1 77 ? -0.62 -25.125 -5.789 1 93.56 77 ILE A O 1
ATOM 597 N N . GLY A 1 78 ? -1.253 -23.234 -6.805 1 91 78 GLY A N 1
ATOM 598 C CA . GLY A 1 78 ? -2.561 -23.75 -7.176 1 91 78 GLY A CA 1
ATOM 599 C C . GLY A 1 78 ? -2.498 -24.828 -8.234 1 91 78 GLY A C 1
ATOM 600 O O . GLY A 1 78 ? -1.647 -24.797 -9.125 1 91 78 GLY A O 1
ATOM 601 N N . LEU A 1 79 ? -3.422 -25.766 -8.172 1 93.62 79 LEU A N 1
ATOM 602 C CA . LEU A 1 79 ? -3.398 -26.906 -9.07 1 93.62 79 LEU A CA 1
ATOM 603 C C . LEU A 1 79 ? -4.648 -26.953 -9.945 1 93.62 79 LEU A C 1
ATOM 605 O O . LEU A 1 79 ? -4.914 -27.953 -10.617 1 93.62 79 LEU A O 1
ATOM 609 N N . ASP A 1 80 ? -5.379 -25.859 -9.93 1 90 80 ASP A N 1
ATOM 610 C CA . ASP A 1 80 ? -6.688 -25.828 -10.57 1 90 80 ASP A CA 1
ATOM 611 C C . ASP A 1 80 ? -6.559 -25.906 -12.086 1 90 80 ASP A C 1
ATOM 613 O O . ASP A 1 80 ? -7.531 -26.188 -12.789 1 90 80 ASP A O 1
ATOM 617 N N . ASN A 1 81 ? -5.285 -25.781 -12.633 1 92.94 81 ASN A N 1
ATOM 618 C CA . ASN A 1 81 ? -5.125 -25.844 -14.078 1 92.94 81 ASN A CA 1
ATOM 619 C C . ASN A 1 81 ? -4.586 -27.203 -14.531 1 92.94 81 ASN A C 1
ATOM 621 O O . ASN A 1 81 ? -4.254 -27.375 -15.703 1 92.94 81 ASN A O 1
ATOM 625 N N . ILE A 1 82 ? -4.508 -28.156 -13.672 1 97.31 82 ILE A N 1
ATOM 626 C CA . ILE A 1 82 ? -4.02 -29.5 -14 1 97.31 82 ILE A CA 1
ATOM 627 C C . ILE A 1 82 ? -5.074 -30.531 -13.633 1 97.31 82 ILE A C 1
ATOM 629 O O . ILE A 1 82 ? -5.629 -30.5 -12.531 1 97.31 82 ILE A O 1
ATOM 633 N N . ALA A 1 83 ? -5.367 -31.422 -14.57 1 97.81 83 ALA A N 1
ATOM 634 C CA . ALA A 1 83 ? -6.25 -32.562 -14.289 1 97.81 83 ALA A CA 1
ATOM 635 C C . ALA A 1 83 ? -5.527 -33.625 -13.477 1 97.81 83 ALA A C 1
ATOM 637 O O . ALA A 1 83 ? -5.223 -34.688 -13.992 1 97.81 83 ALA A O 1
ATOM 638 N N . VAL A 1 84 ? -5.402 -33.406 -12.242 1 97.69 84 VAL A N 1
ATOM 639 C CA . VAL A 1 84 ? -4.602 -34.25 -11.352 1 97.69 84 VAL A CA 1
ATOM 640 C C . VAL A 1 84 ? -5.18 -35.656 -11.297 1 97.69 84 VAL A C 1
ATOM 642 O O . VAL A 1 84 ? -4.438 -36.625 -11.25 1 97.69 84 VAL A O 1
ATOM 645 N N . ASP A 1 85 ? -6.504 -35.75 -11.297 1 97.12 85 ASP A N 1
ATOM 646 C CA . ASP A 1 85 ? -7.145 -37.062 -11.25 1 97.12 85 ASP A CA 1
ATOM 647 C C . ASP A 1 85 ? -6.754 -37.906 -12.453 1 97.12 85 ASP A C 1
ATOM 649 O O . ASP A 1 85 ? -6.445 -39.094 -12.32 1 97.12 85 ASP A O 1
ATOM 653 N N . THR A 1 86 ? -6.785 -37.281 -13.586 1 98.12 86 THR A N 1
ATOM 654 C CA . THR A 1 86 ? -6.402 -37.969 -14.805 1 98.12 86 THR A CA 1
ATOM 655 C C . THR A 1 86 ? -4.934 -38.375 -14.75 1 98.12 86 THR A C 1
ATOM 657 O O . THR A 1 86 ? -4.594 -39.5 -15.109 1 98.12 86 THR A O 1
ATOM 660 N N . ALA A 1 87 ? -4.062 -37.5 -14.32 1 98.38 87 ALA A N 1
ATOM 661 C CA . ALA A 1 87 ? -2.646 -37.812 -14.172 1 98.38 87 ALA A CA 1
ATOM 662 C C . ALA A 1 87 ? -2.447 -39 -13.227 1 98.38 87 ALA A C 1
ATOM 664 O O . ALA A 1 87 ? -1.64 -39.875 -13.492 1 98.38 87 ALA A O 1
ATOM 665 N N . THR A 1 88 ? -3.184 -39 -12.188 1 97.75 88 THR A N 1
ATOM 666 C CA . THR A 1 88 ? -3.098 -40.062 -11.195 1 97.75 88 THR A CA 1
ATOM 667 C C . THR A 1 88 ? -3.531 -41.406 -11.789 1 97.75 88 THR A C 1
ATOM 669 O O . THR A 1 88 ? -2.871 -42.438 -11.586 1 97.75 88 THR A O 1
ATOM 672 N N . GLN A 1 89 ? -4.598 -41.375 -12.531 1 97.25 89 GLN A N 1
ATOM 673 C CA . GLN A 1 89 ? -5.105 -42.562 -13.18 1 97.25 89 GLN A CA 1
ATOM 674 C C . GLN A 1 89 ? -4.078 -43.156 -14.148 1 97.25 89 GLN A C 1
ATOM 676 O O . GLN A 1 89 ? -3.953 -44.375 -14.273 1 97.25 89 GLN A O 1
ATOM 681 N N . LEU A 1 90 ? -3.377 -42.312 -14.797 1 97.31 90 LEU A N 1
ATOM 682 C CA . LEU A 1 90 ? -2.396 -42.75 -15.789 1 97.31 90 LEU A CA 1
ATOM 683 C C . LEU A 1 90 ? -1.026 -42.938 -15.148 1 97.31 90 LEU A C 1
ATOM 685 O O . LEU A 1 90 ? -0.035 -43.156 -15.844 1 97.31 90 LEU A O 1
ATOM 689 N N . LYS A 1 91 ? -0.947 -42.75 -13.812 1 96.56 91 LYS A N 1
ATOM 690 C CA . LYS A 1 91 ? 0.25 -42.969 -13 1 96.56 91 LYS A CA 1
ATOM 691 C C . LYS A 1 91 ? 1.354 -42 -13.391 1 96.56 91 LYS A C 1
ATOM 693 O O . LYS A 1 91 ? 2.525 -42.375 -13.469 1 96.56 91 LYS A O 1
ATOM 698 N N . ILE A 1 92 ? 0.984 -40.812 -13.719 1 97.5 92 ILE A N 1
ATOM 699 C CA . ILE A 1 92 ? 1.922 -39.719 -13.984 1 97.5 92 ILE A CA 1
ATOM 700 C C . ILE A 1 92 ? 2.045 -38.844 -12.75 1 97.5 92 ILE A C 1
ATOM 702 O O . ILE A 1 92 ? 1.057 -38.25 -12.297 1 97.5 92 ILE A O 1
ATOM 706 N N . PRO A 1 93 ? 3.248 -38.656 -12.141 1 97.94 93 PRO A N 1
ATOM 707 C CA . PRO A 1 93 ? 3.402 -37.812 -10.961 1 97.94 93 PRO A CA 1
ATOM 708 C C . PRO A 1 93 ? 3.209 -36.312 -11.273 1 97.94 93 PRO A C 1
ATOM 710 O O . PRO A 1 93 ? 3.625 -35.844 -12.336 1 97.94 93 PRO A O 1
ATOM 713 N N . VAL A 1 94 ? 2.523 -35.625 -10.391 1 98.5 94 VAL A N 1
ATOM 714 C CA . VAL A 1 94 ? 2.295 -34.188 -10.469 1 98.5 94 VAL A CA 1
ATOM 715 C C . VAL A 1 94 ? 2.975 -33.5 -9.289 1 98.5 94 VAL A C 1
ATOM 717 O O . VAL A 1 94 ? 2.863 -33.938 -8.141 1 98.5 94 VAL A O 1
ATOM 720 N N . THR A 1 95 ? 3.781 -32.469 -9.57 1 98.44 95 THR A N 1
ATOM 721 C CA . THR A 1 95 ? 4.441 -31.703 -8.516 1 98.44 95 THR A CA 1
ATOM 722 C C . THR A 1 95 ? 4.016 -30.234 -8.555 1 98.44 95 THR A C 1
ATOM 724 O O . THR A 1 95 ? 3.41 -29.781 -9.531 1 98.44 95 THR A O 1
ATOM 727 N N . TYR A 1 96 ? 4.176 -29.516 -7.473 1 97.88 96 TYR A N 1
ATOM 728 C CA . TYR A 1 96 ? 3.959 -28.078 -7.328 1 97.88 96 TYR A CA 1
ATOM 729 C C . TYR A 1 96 ? 4.922 -27.484 -6.312 1 97.88 96 TYR A C 1
ATOM 731 O O . TYR A 1 96 ? 5.789 -28.188 -5.785 1 97.88 96 TYR A O 1
ATOM 739 N N . VAL A 1 97 ? 4.949 -26.203 -6.145 1 97.56 97 VAL A N 1
ATOM 740 C CA . VAL A 1 97 ? 5.836 -25.531 -5.203 1 97.56 97 VAL A CA 1
ATOM 741 C C . VAL A 1 97 ? 5.02 -24.672 -4.246 1 97.56 97 VAL A C 1
ATOM 743 O O . VAL A 1 97 ? 4.777 -23.484 -4.52 1 97.56 97 VAL A O 1
ATOM 746 N N . PRO A 1 98 ? 4.684 -25.125 -3.021 1 95 98 PRO A N 1
ATOM 747 C CA . PRO A 1 98 ? 3.678 -24.484 -2.172 1 95 98 PRO A CA 1
ATOM 748 C C . PRO A 1 98 ? 4.238 -23.297 -1.39 1 95 98 PRO A C 1
ATOM 750 O O . PRO A 1 98 ? 3.475 -22.547 -0.791 1 95 98 PRO A O 1
ATOM 753 N N . ASP A 1 99 ? 5.574 -23.016 -1.385 1 96.19 99 ASP A N 1
ATOM 754 C CA . ASP A 1 99 ? 6.094 -22.109 -0.365 1 96.19 99 ASP A CA 1
ATOM 755 C C . ASP A 1 99 ? 7.094 -21.125 -0.966 1 96.19 99 ASP A C 1
ATOM 757 O O . ASP A 1 99 ? 7.848 -20.484 -0.238 1 96.19 99 ASP A O 1
ATOM 761 N N . TYR A 1 100 ? 7.129 -21 -2.291 1 97.12 100 TYR A N 1
ATOM 762 C CA . TYR A 1 100 ? 8.188 -20.234 -2.941 1 97.12 100 TYR A CA 1
ATOM 763 C C . TYR A 1 100 ? 7.906 -18.734 -2.85 1 97.12 100 TYR A C 1
ATOM 765 O O . TYR A 1 100 ? 8.812 -17.922 -3.014 1 97.12 100 TYR A O 1
ATOM 773 N N . CYS A 1 101 ? 6.652 -18.391 -2.588 1 97.94 101 CYS A N 1
ATOM 774 C CA . CYS A 1 101 ? 6.301 -16.969 -2.686 1 97.94 101 CYS A CA 1
ATOM 775 C C . CYS A 1 101 ? 5.402 -16.547 -1.528 1 97.94 101 CYS A C 1
ATOM 777 O O . CYS A 1 101 ? 4.59 -15.641 -1.67 1 97.94 101 CYS A O 1
ATOM 779 N N . VAL A 1 102 ? 5.484 -17.203 -0.406 1 97.44 102 VAL A N 1
ATOM 780 C CA . VAL A 1 102 ? 4.609 -16.938 0.729 1 97.44 102 VAL A CA 1
ATOM 781 C C . VAL A 1 102 ? 4.758 -15.484 1.17 1 97.44 102 VAL A C 1
ATOM 783 O O . VAL A 1 102 ? 3.764 -14.766 1.315 1 97.44 102 VAL A O 1
ATOM 786 N N . SER A 1 103 ? 5.992 -15.016 1.303 1 97.94 103 SER A N 1
ATOM 787 C CA . SER A 1 103 ? 6.234 -13.641 1.74 1 97.94 103 SER A CA 1
ATOM 788 C C . SER A 1 103 ? 5.777 -12.633 0.689 1 97.94 103 SER A C 1
ATOM 790 O O . SER A 1 103 ? 5.223 -11.586 1.025 1 97.94 103 SER A O 1
ATOM 792 N N . GLU A 1 104 ? 6.016 -12.992 -0.601 1 98.56 104 GLU A N 1
ATOM 793 C CA . GLU A 1 104 ? 5.633 -12.094 -1.685 1 98.56 104 GLU A CA 1
ATOM 794 C C . GLU A 1 104 ? 4.125 -11.859 -1.707 1 98.56 104 GLU A C 1
ATOM 796 O O . GLU A 1 104 ? 3.67 -10.719 -1.787 1 98.56 104 GLU A O 1
ATOM 801 N N . VAL A 1 105 ? 3.398 -12.906 -1.59 1 98.75 105 VAL A N 1
ATOM 802 C CA . VAL A 1 105 ? 1.946 -12.789 -1.672 1 98.75 105 VAL A CA 1
ATOM 803 C C . VAL A 1 105 ? 1.416 -12.062 -0.436 1 98.75 105 VAL A C 1
ATOM 805 O O . VAL A 1 105 ? 0.501 -11.242 -0.535 1 98.75 105 VAL A O 1
ATOM 808 N N . ALA A 1 106 ? 1.986 -12.336 0.736 1 98.69 106 ALA A N 1
ATOM 809 C CA . ALA A 1 106 ? 1.581 -11.648 1.959 1 98.69 106 ALA A CA 1
ATOM 810 C C . ALA A 1 106 ? 1.862 -10.148 1.864 1 98.69 106 ALA A C 1
ATOM 812 O O . ALA A 1 106 ? 1.008 -9.328 2.207 1 98.69 106 ALA A O 1
ATOM 813 N N . ASP A 1 107 ? 3.072 -9.828 1.378 1 98.88 107 ASP A N 1
ATOM 814 C CA . ASP A 1 107 ? 3.457 -8.43 1.198 1 98.88 107 ASP A CA 1
ATOM 815 C C . ASP A 1 107 ? 2.51 -7.719 0.233 1 98.88 107 ASP A C 1
ATOM 817 O O . ASP A 1 107 ? 2.059 -6.605 0.506 1 98.88 107 ASP A O 1
ATOM 821 N N . HIS A 1 108 ? 2.199 -8.391 -0.865 1 98.88 108 HIS A N 1
ATOM 822 C CA . HIS A 1 108 ? 1.328 -7.809 -1.882 1 98.88 108 HIS A CA 1
ATOM 823 C C . HIS A 1 108 ? -0.09 -7.625 -1.354 1 98.88 108 HIS A C 1
ATOM 825 O O . HIS A 1 108 ? -0.737 -6.613 -1.639 1 98.88 108 HIS A O 1
ATOM 831 N N . THR A 1 109 ? -0.537 -8.578 -0.602 1 98.94 109 THR A N 1
ATOM 832 C CA . THR A 1 109 ? -1.861 -8.484 0.003 1 98.94 109 THR A CA 1
ATOM 833 C C . THR A 1 109 ? -1.962 -7.25 0.895 1 98.94 109 THR A C 1
ATOM 835 O O . THR A 1 109 ? -2.906 -6.465 0.775 1 98.94 109 THR A O 1
ATOM 838 N N . LEU A 1 110 ? -0.979 -7.039 1.748 1 98.88 110 LEU A N 1
ATOM 839 C CA . LEU A 1 110 ? -1.014 -5.875 2.629 1 98.88 110 LEU A CA 1
ATOM 840 C C . LEU A 1 110 ? -0.844 -4.586 1.835 1 98.88 110 LEU A C 1
ATOM 842 O O . LEU A 1 110 ? -1.415 -3.553 2.191 1 98.88 110 LEU A O 1
ATOM 846 N N . ALA A 1 111 ? -0.033 -4.637 0.774 1 98.88 111 ALA A N 1
ATOM 847 C CA . ALA A 1 111 ? 0.089 -3.473 -0.098 1 98.88 111 ALA A CA 1
ATOM 848 C C . ALA A 1 111 ? -1.27 -3.062 -0.66 1 98.88 111 ALA A C 1
ATOM 850 O O . ALA A 1 111 ? -1.602 -1.876 -0.695 1 98.88 111 ALA A O 1
ATOM 851 N N . LEU A 1 112 ? -2.0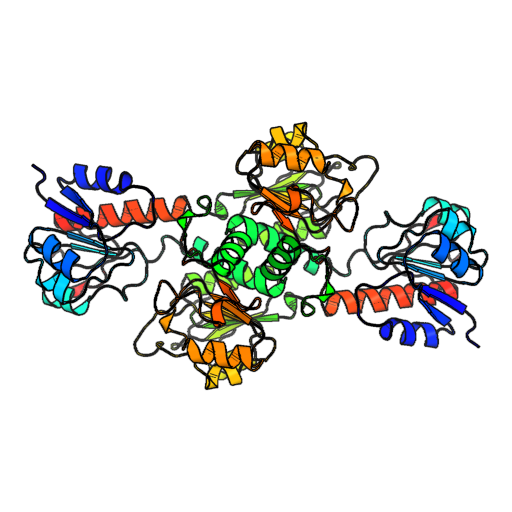39 -4.055 -1.067 1 98.94 112 LEU A N 1
ATOM 852 C CA . LEU A 1 112 ? -3.371 -3.791 -1.6 1 98.94 112 LEU A CA 1
ATOM 853 C C . LEU A 1 112 ? -4.297 -3.26 -0.51 1 98.94 112 LEU A C 1
ATOM 855 O O . LEU A 1 112 ? -5.035 -2.299 -0.732 1 98.94 112 LEU A O 1
ATOM 859 N N . ILE A 1 113 ? -4.254 -3.857 0.676 1 98.94 113 ILE A N 1
ATOM 860 C CA . ILE A 1 113 ? -5.082 -3.424 1.797 1 98.94 113 ILE A CA 1
ATOM 861 C C . ILE A 1 113 ? -4.754 -1.973 2.146 1 98.94 113 ILE A C 1
ATOM 863 O O . ILE A 1 113 ? -5.656 -1.145 2.289 1 98.94 113 ILE A O 1
ATOM 867 N N . LEU A 1 114 ? -3.484 -1.663 2.205 1 98.88 114 LEU A N 1
ATOM 868 C CA . LEU A 1 114 ? -3.062 -0.318 2.582 1 98.88 114 LEU A CA 1
ATOM 869 C C . LEU A 1 114 ? -3.387 0.683 1.478 1 98.88 114 LEU A C 1
ATOM 871 O O . LEU A 1 114 ? -3.701 1.842 1.757 1 98.88 114 LEU A O 1
ATOM 875 N N . ALA A 1 115 ? -3.254 0.243 0.197 1 98.81 115 ALA A N 1
ATOM 876 C CA . ALA A 1 115 ? -3.635 1.113 -0.912 1 98.81 115 ALA A CA 1
ATOM 877 C C . ALA A 1 115 ? -5.109 1.496 -0.826 1 98.81 115 ALA A C 1
ATOM 879 O O . ALA A 1 115 ? -5.484 2.629 -1.141 1 98.81 115 ALA A O 1
ATOM 880 N N . CYS A 1 116 ? -5.957 0.559 -0.398 1 98.44 116 CYS A N 1
ATOM 881 C CA . CYS A 1 116 ? -7.371 0.836 -0.177 1 98.44 116 CYS A CA 1
ATOM 882 C C . CYS A 1 116 ? -7.57 1.73 1.041 1 98.44 116 CYS A C 1
ATOM 884 O O . CYS A 1 116 ? -8.25 2.756 0.961 1 98.44 116 CYS A O 1
ATOM 886 N N . ALA A 1 117 ? -6.906 1.373 2.121 1 98.5 117 ALA A N 1
ATOM 887 C CA . ALA A 1 117 ? -7.109 2.02 3.414 1 98.5 117 ALA A CA 1
ATOM 888 C C . ALA A 1 117 ? -6.68 3.484 3.369 1 98.5 117 ALA A C 1
ATOM 890 O O . ALA A 1 117 ? -7.281 4.336 4.027 1 98.5 117 ALA A O 1
ATOM 891 N N . ARG A 1 118 ? -5.633 3.732 2.553 1 98.56 118 ARG A N 1
ATOM 892 C CA . ARG A 1 118 ? -5.043 5.066 2.539 1 98.56 118 ARG A CA 1
ATOM 893 C C . ARG A 1 118 ? -5.305 5.77 1.21 1 98.56 118 ARG A C 1
ATOM 895 O O . ARG A 1 118 ? -4.766 6.848 0.957 1 98.56 118 ARG A O 1
ATOM 902 N N . ASN A 1 119 ? -6.082 5.168 0.353 1 98.12 119 ASN A N 1
ATOM 903 C CA . ASN A 1 119 ? -6.512 5.711 -0.931 1 98.12 119 ASN A CA 1
ATOM 904 C C . ASN A 1 119 ? -5.324 6.027 -1.833 1 98.12 119 ASN A C 1
ATOM 906 O O . ASN A 1 119 ? -5.348 7.012 -2.576 1 98.12 119 ASN A O 1
ATOM 910 N N . VAL A 1 120 ? -4.281 5.242 -1.767 1 98.44 120 VAL A N 1
ATOM 911 C CA . VAL A 1 120 ? -3.041 5.527 -2.479 1 98.44 120 VAL A CA 1
ATOM 912 C C . VAL A 1 120 ? -3.277 5.438 -3.984 1 98.44 120 VAL A C 1
ATOM 914 O O . VAL A 1 120 ? -2.977 6.379 -4.723 1 98.44 120 VAL A O 1
ATOM 917 N N . ALA A 1 121 ? -3.854 4.32 -4.441 1 97.31 121 ALA A N 1
ATOM 918 C CA . ALA A 1 121 ? -4.078 4.117 -5.867 1 97.31 121 ALA A CA 1
ATOM 919 C C . ALA A 1 121 ? -5.094 5.121 -6.41 1 97.31 121 ALA A C 1
ATOM 921 O O . ALA A 1 121 ? -4.938 5.633 -7.523 1 97.31 121 ALA A O 1
ATOM 922 N N . PHE A 1 122 ? -6.094 5.449 -5.621 1 96.56 122 PHE A N 1
ATOM 923 C CA . PHE A 1 122 ? -7.121 6.414 -5.992 1 96.56 122 PHE A CA 1
ATOM 924 C C . PHE A 1 122 ? -6.512 7.793 -6.207 1 96.56 122 PHE A C 1
ATOM 926 O O . PHE A 1 122 ? -6.711 8.414 -7.254 1 96.56 122 PHE A O 1
ATOM 933 N N . PHE A 1 123 ? -5.762 8.266 -5.211 1 97.38 123 PHE A N 1
ATOM 934 C CA . PHE A 1 123 ? -5.152 9.586 -5.297 1 97.38 123 PHE A CA 1
ATOM 935 C C . PHE A 1 123 ? -4.125 9.633 -6.422 1 97.38 123 PHE A C 1
ATOM 937 O O . PHE A 1 123 ? -4.031 10.625 -7.141 1 97.38 123 PHE A O 1
ATOM 944 N N . HIS A 1 124 ? -3.369 8.555 -6.562 1 96.75 124 HIS A N 1
ATOM 945 C CA . HIS A 1 124 ? -2.404 8.484 -7.652 1 96.75 124 HIS A CA 1
ATOM 946 C C . HIS A 1 124 ? -3.08 8.703 -9 1 96.75 124 HIS A C 1
ATOM 948 O O . HIS A 1 124 ? -2.654 9.555 -9.789 1 96.75 124 HIS A O 1
ATOM 954 N N . ALA A 1 125 ? -4.145 7.992 -9.227 1 94 125 ALA A N 1
ATOM 955 C CA . ALA A 1 125 ? -4.867 8.102 -10.492 1 94 125 ALA A CA 1
ATOM 956 C C . ALA A 1 125 ? -5.434 9.508 -10.68 1 94 125 ALA A C 1
ATOM 958 O O . ALA A 1 125 ? -5.344 10.078 -11.773 1 94 125 ALA A O 1
ATOM 959 N N . ARG A 1 126 ? -5.965 10.078 -9.617 1 94.38 126 ARG A N 1
ATOM 960 C CA . ARG A 1 126 ? -6.574 11.406 -9.703 1 94.38 126 ARG A CA 1
ATOM 961 C C . ARG A 1 126 ? -5.523 12.477 -9.992 1 94.38 126 ARG A C 1
ATOM 963 O O . ARG A 1 126 ? -5.754 13.375 -10.805 1 94.38 126 ARG A O 1
ATOM 970 N N . THR A 1 127 ? -4.383 12.398 -9.359 1 94.69 127 THR A N 1
ATOM 971 C CA . THR A 1 127 ? -3.34 13.398 -9.555 1 94.69 127 THR A CA 1
ATOM 972 C C . THR A 1 127 ? -2.736 13.289 -10.953 1 94.69 127 THR A C 1
ATOM 974 O O . THR A 1 127 ? -2.348 14.297 -11.539 1 94.69 127 THR A O 1
ATOM 977 N N . LYS A 1 128 ? -2.646 12.07 -11.477 1 93.56 128 LYS A N 1
ATOM 978 C CA . LYS A 1 128 ? -2.186 11.883 -12.852 1 93.56 128 LYS A CA 1
ATOM 979 C C . LYS A 1 128 ? -3.143 12.539 -13.844 1 93.56 128 LYS A C 1
ATOM 981 O O . LYS A 1 128 ? -2.738 12.914 -14.945 1 93.56 128 LYS A O 1
ATOM 986 N N . SER A 1 129 ? -4.359 12.688 -13.391 1 91.88 129 SER A N 1
ATOM 987 C CA . SER A 1 129 ? -5.352 13.328 -14.25 1 91.88 129 SER A CA 1
ATOM 988 C C . SER A 1 129 ? -5.457 14.82 -13.953 1 91.88 129 SER A C 1
ATOM 990 O O . SER A 1 129 ? -6.352 15.5 -14.461 1 91.88 129 SER A O 1
ATOM 992 N N . GLY A 1 130 ? -4.66 15.352 -13.023 1 94.5 130 GLY A N 1
ATOM 993 C CA . GLY A 1 130 ? -4.539 16.781 -12.805 1 94.5 130 GLY A CA 1
ATOM 994 C C . GLY A 1 130 ? -5.348 17.281 -11.617 1 94.5 130 GLY A C 1
ATOM 995 O O . GLY A 1 130 ? -5.527 18.484 -11.438 1 94.5 130 GLY A O 1
ATOM 996 N N . GLU A 1 131 ? -5.82 16.406 -10.82 1 95.19 131 GLU A N 1
ATOM 997 C CA . GLU A 1 131 ? -6.652 16.797 -9.688 1 95.19 131 GLU A CA 1
ATOM 998 C C . GLU A 1 131 ? -5.902 16.641 -8.367 1 95.19 131 GLU A C 1
ATOM 1000 O O . GLU A 1 131 ? -5.465 15.539 -8.023 1 95.19 131 GLU A O 1
ATOM 1005 N N . TYR A 1 132 ? -5.707 17.688 -7.723 1 94.88 132 TYR A N 1
ATOM 1006 C CA . TYR A 1 132 ? -5.145 17.719 -6.379 1 94.88 132 TYR A CA 1
ATOM 1007 C C . TYR A 1 132 ? -6.215 18.047 -5.348 1 94.88 132 TYR A C 1
ATOM 1009 O O . TYR A 1 132 ? -6.449 19.219 -5.039 1 94.88 132 TYR A O 1
ATOM 1017 N N . ASP A 1 133 ? -6.891 17.016 -4.797 1 93.44 133 ASP A N 1
ATOM 1018 C CA . ASP A 1 133 ? -8.055 17.219 -3.938 1 93.44 133 ASP A CA 1
ATOM 1019 C C . ASP A 1 133 ? -8.141 16.141 -2.865 1 93.44 133 ASP A C 1
ATOM 1021 O O . ASP A 1 133 ? -8.539 15.008 -3.148 1 93.44 133 ASP A O 1
ATOM 1025 N N . LEU A 1 134 ? -7.836 16.469 -1.674 1 92.19 134 LEU A N 1
ATOM 1026 C CA . LEU A 1 134 ? -7.898 15.57 -0.533 1 92.19 134 LEU A CA 1
ATOM 1027 C C . LEU A 1 134 ? -9.328 15.086 -0.302 1 92.19 134 LEU A C 1
ATOM 1029 O O . LEU A 1 134 ? -9.539 13.945 0.114 1 92.19 134 LEU A O 1
ATOM 1033 N N . GLY A 1 135 ? -10.297 15.93 -0.609 1 91.75 135 GLY A N 1
ATOM 1034 C CA . GLY A 1 135 ? -11.695 15.633 -0.363 1 91.75 135 GLY A CA 1
ATOM 1035 C C . GLY A 1 135 ? -12.312 14.742 -1.427 1 91.75 135 GLY A C 1
ATOM 1036 O O . GLY A 1 135 ? -13.484 14.375 -1.33 1 91.75 135 GLY A O 1
ATOM 1037 N N . ALA A 1 136 ? -11.523 14.375 -2.424 1 91.25 136 ALA A N 1
ATOM 1038 C CA . ALA A 1 136 ? -12.047 13.562 -3.52 1 91.25 136 ALA A CA 1
ATOM 1039 C C . ALA A 1 136 ? -12.344 12.141 -3.053 1 91.25 136 ALA A C 1
ATOM 1041 O O . ALA A 1 136 ? -13.148 11.43 -3.666 1 91.25 136 ALA A O 1
ATOM 1042 N N . ALA A 1 137 ? -11.719 11.664 -2.002 1 91.81 137 ALA A N 1
ATOM 1043 C CA . ALA A 1 137 ? -11.922 10.32 -1.465 1 91.81 137 ALA A CA 1
ATOM 1044 C C . ALA A 1 137 ? -12.703 10.367 -0.153 1 91.81 137 ALA A C 1
ATOM 1046 O O . ALA A 1 137 ? -12.766 11.414 0.499 1 91.81 137 ALA A O 1
ATOM 1047 N N . SER A 1 138 ? -13.336 9.234 0.158 1 90 138 SER A N 1
ATOM 1048 C CA . SER A 1 138 ? -13.922 9.125 1.49 1 90 138 SER A CA 1
ATOM 1049 C C . SER A 1 138 ? -12.852 9.242 2.572 1 90 138 SER A C 1
ATOM 1051 O O . SER A 1 138 ? -11.703 8.852 2.365 1 90 138 SER A O 1
ATOM 1053 N N . ILE A 1 139 ? -13.242 9.742 3.67 1 93.06 139 ILE A N 1
ATOM 1054 C CA . ILE A 1 139 ? -12.305 9.938 4.77 1 93.06 139 ILE A CA 1
ATOM 1055 C C . ILE A 1 139 ? -11.797 8.586 5.258 1 93.06 139 ILE A C 1
ATOM 1057 O O . ILE A 1 139 ? -12.578 7.652 5.453 1 93.06 139 ILE A O 1
ATOM 1061 N N . MET A 1 140 ? -10.562 8.492 5.438 1 96.81 140 MET A N 1
ATOM 1062 C CA . MET A 1 140 ? -9.898 7.266 5.867 1 96.81 140 MET A CA 1
ATOM 1063 C C . MET A 1 140 ? -10.117 7.023 7.355 1 96.81 140 MET A C 1
ATOM 1065 O O . MET A 1 140 ? -10.531 7.926 8.086 1 96.81 140 MET A O 1
ATOM 1069 N N . ARG A 1 141 ? -9.906 5.809 7.828 1 97.62 141 ARG A N 1
ATOM 1070 C CA . ARG A 1 141 ? -10 5.434 9.234 1 97.62 141 ARG A CA 1
ATOM 1071 C C . ARG A 1 141 ? -8.641 5.031 9.789 1 97.62 141 ARG A C 1
ATOM 1073 O O . ARG A 1 141 ? -7.777 4.555 9.047 1 97.62 141 ARG A O 1
ATOM 1080 N N . ARG A 1 142 ? -8.445 5.277 11.07 1 98.5 142 ARG A N 1
ATOM 1081 C CA . ARG A 1 142 ? -7.246 4.801 11.75 1 98.5 142 ARG A CA 1
ATOM 1082 C C . ARG A 1 142 ? -7.184 3.277 11.742 1 98.5 142 ARG A C 1
ATOM 1084 O O . ARG A 1 142 ? -8.133 2.609 12.156 1 98.5 142 ARG A O 1
ATOM 1091 N N . LEU A 1 143 ? -6.086 2.693 11.305 1 98.69 143 LEU A N 1
ATOM 1092 C CA . LEU A 1 143 ? -5.984 1.256 11.07 1 98.69 143 LEU A CA 1
ATOM 1093 C C . LEU A 1 143 ? -6.121 0.485 12.383 1 98.69 143 LEU A C 1
ATOM 1095 O O . LEU A 1 143 ? -6.668 -0.621 12.398 1 98.69 143 LEU A O 1
ATOM 1099 N N . SER A 1 144 ? -5.617 1.079 13.461 1 98.31 144 SER A N 1
ATOM 1100 C CA . SER A 1 144 ? -5.699 0.388 14.75 1 98.31 144 SER A CA 1
ATOM 1101 C C . SER A 1 144 ? -7.148 0.226 15.195 1 98.31 144 SER A C 1
ATOM 1103 O O . SER A 1 144 ? -7.434 -0.529 16.125 1 98.31 144 SER A O 1
ATOM 1105 N N . GLU A 1 145 ? -8.047 0.904 14.508 1 98.25 145 GLU A N 1
ATOM 1106 C CA . GLU A 1 145 ? -9.469 0.79 14.82 1 98.25 145 GLU A CA 1
ATOM 1107 C C . GLU A 1 145 ? -10.188 -0.089 13.797 1 98.25 145 GLU A C 1
ATOM 1109 O O . GLU A 1 145 ? -11.414 -0.203 13.828 1 98.25 145 GLU A O 1
ATOM 1114 N N . CYS A 1 146 ? -9.469 -0.684 12.906 1 98.69 146 CYS A N 1
ATOM 1115 C CA . CYS A 1 146 ? -10.062 -1.479 11.836 1 98.69 146 CYS A CA 1
ATOM 1116 C C . CYS A 1 146 ? -9.852 -2.969 12.078 1 98.69 146 CYS A C 1
ATOM 1118 O O . CYS A 1 146 ? -8.891 -3.357 12.75 1 98.69 146 CYS A O 1
ATOM 1120 N N . VAL A 1 147 ? -10.734 -3.736 11.547 1 98.88 147 VAL A N 1
ATOM 1121 C CA . VAL A 1 147 ? -10.695 -5.191 11.641 1 98.88 147 VAL A CA 1
ATOM 1122 C C . VAL A 1 147 ? -10.344 -5.789 10.273 1 98.88 147 VAL A C 1
ATOM 1124 O O . VAL A 1 147 ? -10.969 -5.453 9.266 1 98.88 147 VAL A O 1
ATOM 1127 N N . LEU A 1 148 ? -9.32 -6.637 10.297 1 98.94 148 LEU A N 1
ATOM 1128 C CA . LEU A 1 148 ? -9.031 -7.461 9.133 1 98.94 148 LEU A CA 1
ATOM 1129 C C . LEU A 1 148 ? -9.586 -8.867 9.305 1 98.94 148 LEU A C 1
ATOM 1131 O O . LEU A 1 148 ? -9.227 -9.57 10.25 1 98.94 148 LEU A O 1
ATOM 1135 N N . GLY A 1 149 ? -10.523 -9.203 8.43 1 98.88 149 GLY A N 1
ATOM 1136 C CA . GLY A 1 149 ? -11 -10.57 8.367 1 98.88 149 GLY A CA 1
ATOM 1137 C C . GLY A 1 149 ? -10.289 -11.406 7.312 1 98.88 149 GLY A C 1
ATOM 1138 O O . GLY A 1 149 ? -10.062 -10.938 6.195 1 98.88 149 GLY A O 1
ATOM 1139 N N . LEU A 1 150 ? -9.914 -12.641 7.672 1 98.81 150 LEU A N 1
ATOM 1140 C CA . LEU A 1 150 ? -9.219 -13.547 6.766 1 98.81 150 LEU A CA 1
ATOM 1141 C C . LEU A 1 150 ? -10.031 -14.812 6.523 1 98.81 150 LEU A C 1
ATOM 1143 O O . LEU A 1 150 ? -10.453 -15.477 7.473 1 98.81 150 LEU A O 1
ATOM 1147 N N . VAL A 1 151 ? -10.273 -15.086 5.234 1 98.44 151 VAL A N 1
ATOM 1148 C CA . VAL A 1 151 ? -10.828 -16.375 4.852 1 98.44 151 VAL A CA 1
ATOM 1149 C C . VAL A 1 151 ? -9.695 -17.328 4.465 1 98.44 151 VAL A C 1
ATOM 1151 O O . VAL A 1 151 ? -9.164 -17.25 3.354 1 98.44 151 VAL A O 1
ATOM 1154 N N . GLY A 1 152 ? -9.398 -18.203 5.328 1 96.56 152 GLY A N 1
ATOM 1155 C CA . GLY A 1 152 ? -8.242 -19.062 5.156 1 96.56 152 GLY A CA 1
ATOM 1156 C C . GLY A 1 152 ? -7.043 -18.625 5.969 1 96.56 152 GLY A C 1
ATOM 1157 O O . GLY A 1 152 ? -6.691 -17.438 5.973 1 96.56 152 GLY A O 1
ATOM 1158 N N . LEU A 1 153 ? -6.434 -19.609 6.684 1 95.31 153 LEU A N 1
ATOM 1159 C CA . LEU A 1 153 ? -5.297 -19.328 7.551 1 95.31 153 LEU A CA 1
ATOM 1160 C C . LEU A 1 153 ? -4.156 -20.312 7.281 1 95.31 153 LEU A C 1
ATOM 1162 O O . LEU A 1 153 ? -3.631 -20.938 8.211 1 95.31 153 LEU A O 1
ATOM 1166 N N . GLY A 1 154 ? -3.939 -20.516 5.984 1 93.19 154 GLY A N 1
ATOM 1167 C CA . GLY A 1 154 ? -2.727 -21.219 5.613 1 93.19 154 GLY A CA 1
ATOM 1168 C C . GLY A 1 154 ? -1.468 -20.406 5.812 1 93.19 154 GLY A C 1
ATOM 1169 O O . GLY A 1 154 ? -1.444 -19.484 6.629 1 93.19 154 GLY A O 1
ATOM 1170 N N . ARG A 1 155 ? -0.382 -20.75 5.176 1 92.81 155 ARG A N 1
ATOM 1171 C CA . ARG A 1 155 ? 0.9 -20.062 5.316 1 92.81 155 ARG A CA 1
ATOM 1172 C C . ARG A 1 155 ? 0.771 -18.578 4.98 1 92.81 155 ARG A C 1
ATOM 1174 O O . ARG A 1 155 ? 1.208 -17.719 5.754 1 92.81 155 ARG A O 1
ATOM 1181 N N . ILE A 1 156 ? 0.092 -18.297 3.857 1 96.06 156 ILE A N 1
ATOM 1182 C CA . ILE A 1 156 ? -0.02 -16.922 3.387 1 96.06 156 ILE A CA 1
ATOM 1183 C C . ILE A 1 156 ? -0.949 -16.141 4.309 1 96.06 156 ILE A C 1
ATOM 1185 O O . ILE A 1 156 ? -0.605 -15.039 4.758 1 96.06 156 ILE A O 1
ATOM 1189 N N . GLY A 1 157 ? -2.158 -16.688 4.637 1 96.94 157 GLY A N 1
ATOM 1190 C CA . GLY A 1 157 ? -3.094 -16.016 5.527 1 96.94 157 GLY A CA 1
ATOM 1191 C C . GLY A 1 157 ? -2.488 -15.656 6.871 1 96.94 157 GLY A C 1
ATOM 1192 O O . GLY A 1 157 ? -2.715 -14.562 7.387 1 96.94 157 GLY A O 1
ATOM 1193 N N . SER A 1 158 ? -1.701 -16.547 7.422 1 96.94 158 SER A N 1
ATOM 1194 C CA . SER A 1 158 ? -1.057 -16.328 8.711 1 96.94 158 SER A CA 1
ATOM 1195 C C . SER A 1 158 ? -0.034 -15.195 8.625 1 96.94 158 SER A C 1
ATOM 1197 O O . SER A 1 158 ? 0.075 -14.375 9.539 1 96.94 158 SER A O 1
ATOM 1199 N N . GLU A 1 159 ? 0.7 -15.188 7.531 1 97.19 159 GLU A N 1
ATOM 1200 C CA . GLU A 1 159 ? 1.687 -14.133 7.332 1 97.19 159 GLU A CA 1
ATOM 1201 C C . GLU A 1 159 ? 1.012 -12.773 7.152 1 97.19 159 GLU A C 1
ATOM 1203 O O . GLU A 1 159 ? 1.513 -11.758 7.637 1 97.19 159 GLU A O 1
ATOM 1208 N N . VAL A 1 160 ? -0.129 -12.727 6.48 1 98.5 160 VAL A N 1
ATOM 1209 C CA . VAL A 1 160 ? -0.887 -11.492 6.312 1 98.5 160 VAL A CA 1
ATOM 1210 C C . VAL A 1 160 ? -1.368 -10.992 7.672 1 98.5 160 VAL A C 1
ATOM 1212 O O . VAL A 1 160 ? -1.25 -9.805 7.98 1 98.5 160 VAL A O 1
ATOM 1215 N N . ALA A 1 161 ? -1.853 -11.914 8.5 1 98.19 161 ALA A N 1
ATOM 1216 C CA . ALA A 1 161 ? -2.322 -11.562 9.836 1 98.19 161 ALA A CA 1
ATOM 1217 C C . ALA A 1 161 ? -1.207 -10.93 10.656 1 98.19 161 ALA A C 1
ATOM 1219 O O . ALA A 1 161 ? -1.421 -9.906 11.32 1 98.19 161 ALA A O 1
ATOM 1220 N N . ALA A 1 162 ? -0.073 -11.523 10.602 1 97.5 162 ALA A N 1
ATOM 1221 C CA . ALA A 1 162 ? 1.065 -11.023 11.367 1 97.5 162 ALA A CA 1
ATOM 1222 C C . ALA A 1 162 ? 1.437 -9.609 10.953 1 97.5 162 ALA A C 1
ATOM 1224 O O . ALA A 1 162 ? 1.664 -8.742 11.797 1 97.5 162 ALA A O 1
ATOM 1225 N N . ARG A 1 163 ? 1.496 -9.352 9.695 1 98.12 163 ARG A N 1
ATOM 1226 C CA . ARG A 1 163 ? 1.831 -8.031 9.188 1 98.12 163 ARG A CA 1
ATOM 1227 C C . ARG A 1 163 ? 0.762 -7.008 9.57 1 98.12 163 ARG A C 1
ATOM 1229 O O . ARG A 1 163 ? 1.08 -5.879 9.953 1 98.12 163 ARG A O 1
ATOM 1236 N N . ALA A 1 164 ? -0.487 -7.418 9.453 1 98.5 164 ALA A N 1
ATOM 1237 C CA . ALA A 1 164 ? -1.589 -6.512 9.766 1 98.5 164 ALA A CA 1
ATOM 1238 C C . ALA A 1 164 ? -1.538 -6.066 11.227 1 98.5 164 ALA A C 1
ATOM 1240 O O . ALA A 1 164 ? -1.847 -4.914 11.539 1 98.5 164 ALA A O 1
ATOM 1241 N N . ARG A 1 165 ? -1.122 -6.898 12.109 1 97.75 165 ARG A N 1
ATOM 1242 C CA . ARG A 1 165 ? -1.057 -6.586 13.531 1 97.75 165 ARG A CA 1
ATOM 1243 C C . ARG A 1 165 ? -0.008 -5.516 13.812 1 97.75 165 ARG A C 1
ATOM 1245 O O . ARG A 1 165 ? -0.141 -4.742 14.766 1 97.75 165 ARG A O 1
ATOM 1252 N N . SER A 1 166 ? 0.976 -5.422 12.961 1 97.19 166 SER A N 1
ATOM 1253 C CA . SER A 1 166 ? 2.002 -4.398 13.133 1 97.19 166 SER A CA 1
ATOM 1254 C C . SER A 1 166 ? 1.448 -3.006 12.844 1 97.19 166 SER A C 1
ATOM 1256 O O . SER A 1 166 ? 2.059 -2 13.211 1 97.19 166 SER A O 1
ATOM 1258 N N . PHE A 1 167 ? 0.295 -2.916 12.219 1 98.44 167 PHE A N 1
ATOM 1259 C CA . PHE A 1 167 ? -0.399 -1.655 11.984 1 98.44 167 PHE A CA 1
ATOM 1260 C C . PHE A 1 167 ? -1.472 -1.425 13.047 1 98.44 167 PHE A C 1
ATOM 1262 O O . PHE A 1 167 ? -2.242 -0.467 12.953 1 98.44 167 PHE A O 1
ATOM 1269 N N . GLY A 1 168 ? -1.536 -2.361 13.992 1 98 168 GLY A N 1
ATOM 1270 C CA . GLY A 1 168 ? -2.48 -2.246 15.094 1 98 168 GLY A CA 1
ATOM 1271 C C . GLY A 1 168 ? -3.85 -2.807 14.766 1 98 168 GLY A C 1
ATOM 1272 O O . GLY A 1 168 ? -4.781 -2.695 15.562 1 98 168 GLY A O 1
ATOM 1273 N N . MET A 1 169 ? -4.062 -3.459 13.664 1 98.56 169 MET A N 1
ATOM 1274 C CA . MET A 1 169 ? -5.371 -3.98 13.273 1 98.56 169 MET A CA 1
ATOM 1275 C C . MET A 1 169 ? -5.75 -5.191 14.125 1 98.56 169 MET A C 1
ATOM 1277 O O . MET A 1 169 ? -4.887 -5.984 14.5 1 98.56 169 MET A O 1
ATOM 1281 N N . GLN A 1 170 ? -7.004 -5.266 14.375 1 98.38 170 GLN A N 1
ATOM 1282 C CA . GLN A 1 170 ? -7.543 -6.531 14.859 1 98.38 170 GLN A CA 1
ATOM 1283 C C . GLN A 1 170 ? -7.688 -7.539 13.719 1 98.38 170 GLN A C 1
ATOM 1285 O O . GLN A 1 170 ? -8.07 -7.176 12.609 1 98.38 170 GLN A O 1
ATOM 1290 N N . THR A 1 171 ? -7.375 -8.82 14.031 1 98.69 171 THR A N 1
ATOM 1291 C CA . THR A 1 171 ? -7.453 -9.836 12.984 1 98.69 171 THR A CA 1
ATOM 1292 C C . THR A 1 171 ? -8.438 -10.938 13.375 1 98.69 171 THR A C 1
ATOM 1294 O O . THR A 1 171 ? -8.344 -11.5 14.469 1 98.69 171 THR A O 1
ATOM 1297 N N . LEU A 1 172 ? -9.391 -11.172 12.508 1 98.56 172 LEU A N 1
ATOM 1298 C CA . LEU A 1 172 ? -10.328 -12.281 12.57 1 98.56 172 LEU A CA 1
ATOM 1299 C C . LEU A 1 172 ? -10.078 -13.273 11.445 1 98.56 172 LEU A C 1
ATOM 1301 O O . LEU A 1 172 ? -9.562 -12.898 10.391 1 98.56 172 LEU A O 1
ATOM 1305 N N . ALA A 1 173 ? -10.43 -14.516 11.727 1 98.44 173 ALA A N 1
ATOM 1306 C CA . ALA A 1 173 ? -10.266 -15.484 10.648 1 98.44 173 ALA A CA 1
ATOM 1307 C C . ALA A 1 173 ? -11.367 -16.531 10.68 1 98.44 173 ALA A C 1
ATOM 1309 O O . ALA A 1 173 ? -11.953 -16.797 11.727 1 98.44 173 ALA A O 1
ATOM 1310 N N . TYR A 1 174 ? -11.672 -17 9.539 1 97.69 174 TYR A N 1
ATOM 1311 C CA . TYR A 1 174 ? -12.539 -18.141 9.328 1 97.69 174 TYR A CA 1
ATOM 1312 C C . TYR A 1 174 ? -11.836 -19.234 8.516 1 97.69 174 TYR A C 1
ATOM 1314 O O . TYR A 1 174 ? -11.25 -18.938 7.469 1 97.69 174 TYR A O 1
ATOM 1322 N N . THR A 1 175 ? -11.852 -20.391 8.992 1 95.56 175 THR A N 1
ATOM 1323 C CA . THR A 1 175 ? -11.5 -21.609 8.266 1 95.56 175 THR A CA 1
ATOM 1324 C C . THR A 1 175 ? -12.57 -22.672 8.461 1 95.56 175 THR A C 1
ATOM 1326 O O . THR A 1 175 ? -13.25 -22.703 9.492 1 95.56 175 THR A O 1
ATOM 1329 N N . PRO A 1 176 ? -12.711 -23.531 7.453 1 91.44 176 PRO A N 1
ATOM 1330 C CA . PRO A 1 176 ? -13.68 -24.609 7.637 1 91.44 176 PRO A CA 1
ATOM 1331 C C . PRO A 1 176 ? -13.383 -25.469 8.867 1 91.44 176 PRO A C 1
ATOM 1333 O O . PRO A 1 176 ? -14.305 -25.922 9.539 1 91.44 176 PRO A O 1
ATOM 1336 N N . SER A 1 177 ? -12.148 -25.656 9.234 1 89.81 177 SER A N 1
ATOM 1337 C CA . SER A 1 177 ? -11.766 -26.5 10.359 1 89.81 177 SER A CA 1
ATOM 1338 C C . SER A 1 177 ? -11.883 -25.75 11.68 1 89.81 177 SER A C 1
ATOM 1340 O O . SER A 1 177 ? -11.906 -26.375 12.75 1 89.81 177 SER A O 1
ATOM 1342 N N . GLY A 1 178 ? -11.773 -24.422 11.617 1 89.69 178 GLY A N 1
ATOM 1343 C CA . GLY A 1 178 ? -11.781 -23.594 12.82 1 89.69 178 GLY A CA 1
ATOM 1344 C C . GLY A 1 178 ? -10.438 -23.547 13.516 1 89.69 178 GLY A C 1
ATOM 1345 O O . GLY A 1 178 ? -10.297 -22.906 14.57 1 89.69 178 GLY A O 1
ATOM 1346 N N . ASN A 1 179 ? -9.43 -24.125 12.945 1 86.62 179 ASN A N 1
ATOM 1347 C CA . ASN A 1 179 ? -8.094 -24.188 13.531 1 86.62 179 ASN A CA 1
ATOM 1348 C C . ASN A 1 179 ? -7.355 -22.859 13.359 1 86.62 179 ASN A C 1
ATOM 1350 O O . ASN A 1 179 ? -7.113 -22.422 12.234 1 86.62 179 ASN A O 1
ATOM 1354 N N . PRO A 1 180 ? -6.871 -22.266 14.422 1 86.88 180 PRO A N 1
ATOM 1355 C CA . PRO A 1 180 ? -6.188 -20.984 14.328 1 86.88 180 PRO A CA 1
ATOM 1356 C C . PRO A 1 180 ? -4.719 -21.109 13.93 1 86.88 180 PRO A C 1
ATOM 1358 O O . PRO A 1 180 ? -4.07 -20.125 13.594 1 86.88 180 PRO A O 1
ATOM 1361 N N . ARG A 1 181 ? -4.074 -22.297 13.859 1 84.38 181 ARG A N 1
ATOM 1362 C CA . ARG A 1 181 ? -2.701 -22.594 13.469 1 84.38 181 ARG A CA 1
ATOM 1363 C C . ARG A 1 181 ? -1.721 -21.656 14.156 1 84.38 181 ARG A C 1
ATOM 1365 O O . ARG A 1 181 ? -0.796 -21.141 13.523 1 84.38 181 ARG A O 1
ATOM 1372 N N . ASN A 1 182 ? -1.953 -21.141 15.336 1 85.06 182 ASN A N 1
ATOM 1373 C CA . ASN A 1 182 ? -1.121 -20.234 16.125 1 85.06 182 ASN A CA 1
ATOM 1374 C C . ASN A 1 182 ? -0.947 -18.891 15.422 1 85.06 182 ASN A C 1
ATOM 1376 O O . ASN A 1 182 ? 0.113 -18.266 15.516 1 85.06 182 ASN A O 1
ATOM 1380 N N . SER A 1 183 ? -1.873 -18.531 14.648 1 87.75 183 SER A N 1
ATOM 1381 C CA . SER A 1 183 ? -1.814 -17.297 13.867 1 87.75 183 SER A CA 1
ATOM 1382 C C . SER A 1 183 ? -2.076 -16.078 14.75 1 87.75 183 SER A C 1
ATOM 1384 O O . SER A 1 183 ? -1.811 -14.953 14.344 1 87.75 183 SER A O 1
ATOM 1386 N N . GLY A 1 184 ? -2.605 -16.219 15.961 1 92.44 184 GLY A N 1
ATOM 1387 C CA . GLY A 1 184 ? -2.973 -15.102 16.828 1 92.44 184 GLY A CA 1
ATOM 1388 C C . GLY A 1 184 ? -4.285 -14.445 16.438 1 92.44 184 GLY A C 1
ATOM 1389 O O . GLY A 1 184 ? -4.719 -13.484 17.062 1 92.44 184 GLY A O 1
ATOM 1390 N N . CYS A 1 185 ? -4.98 -15.023 15.43 1 96.38 185 CYS A N 1
ATOM 1391 C CA . CYS A 1 185 ? -6.262 -14.484 14.992 1 96.38 185 CYS A CA 1
ATOM 1392 C C . CYS A 1 185 ? -7.398 -14.977 15.883 1 96.38 185 CYS A C 1
ATOM 1394 O O . CYS A 1 185 ? -7.367 -16.109 16.359 1 96.38 185 CYS A O 1
ATOM 1396 N N . GLU A 1 186 ? -8.359 -14.141 16.125 1 97.38 186 GLU A N 1
ATOM 1397 C CA . GLU A 1 186 ? -9.625 -14.594 16.688 1 97.38 186 GLU A CA 1
ATOM 1398 C C . GLU A 1 186 ? -10.43 -15.383 15.664 1 97.38 186 GLU A C 1
ATOM 1400 O O . GLU A 1 186 ? -10.75 -14.875 14.586 1 97.38 186 GLU A O 1
ATOM 1405 N N . MET A 1 187 ? -10.727 -16.625 16 1 97.88 187 MET A N 1
ATOM 1406 C CA . MET A 1 187 ? -11.523 -17.453 15.102 1 97.88 187 MET A CA 1
ATOM 1407 C C . MET A 1 187 ? -13.008 -17.156 15.266 1 97.88 187 MET A C 1
ATOM 1409 O O . MET A 1 187 ? -13.516 -17.109 16.391 1 97.88 187 MET A O 1
ATOM 1413 N N . VAL A 1 188 ? -13.672 -16.922 14.141 1 97.94 188 VAL A N 1
ATOM 1414 C CA . VAL A 1 188 ? -15.102 -16.625 14.172 1 97.94 188 VAL A CA 1
ATOM 1415 C C . VAL A 1 188 ? -15.82 -17.406 13.07 1 97.94 188 VAL A C 1
ATOM 1417 O O . VAL A 1 188 ? -15.18 -18.031 12.219 1 97.94 188 VAL A O 1
ATOM 1420 N N . GLY A 1 189 ? -17.172 -17.453 13.117 1 97.69 189 GLY A N 1
ATOM 1421 C CA . GLY A 1 189 ? -17.938 -18.016 12.023 1 97.69 189 GLY A CA 1
ATOM 1422 C C . GLY A 1 189 ? -17.922 -17.172 10.773 1 97.69 189 GLY A C 1
ATOM 1423 O O . GLY A 1 189 ? -17.531 -16 10.812 1 97.69 189 GLY A O 1
ATOM 1424 N N . PHE A 1 190 ? -18.391 -17.781 9.742 1 97.75 190 PHE A N 1
ATOM 1425 C CA . PHE A 1 190 ? -18.328 -17.125 8.445 1 97.75 190 PHE A CA 1
ATOM 1426 C C . PHE A 1 190 ? -19.172 -15.852 8.445 1 97.75 190 PHE A C 1
ATOM 1428 O O . PHE A 1 190 ? -18.703 -14.789 8.023 1 97.75 190 PHE A O 1
ATOM 1435 N N . ASP A 1 191 ? -20.328 -15.883 8.922 1 98.19 191 ASP A N 1
ATOM 1436 C CA . ASP A 1 191 ? -21.234 -14.734 8.945 1 98.19 191 ASP A CA 1
ATOM 1437 C C . ASP A 1 191 ? -20.672 -13.609 9.82 1 98.19 191 ASP A C 1
ATOM 1439 O O . ASP A 1 191 ? -20.734 -12.438 9.445 1 98.19 191 ASP A O 1
ATOM 1443 N N . GLU A 1 192 ? -20.188 -13.977 10.938 1 98.38 192 GLU A N 1
ATOM 1444 C CA . GLU A 1 192 ? -19.609 -12.984 11.844 1 98.38 192 GLU A CA 1
ATOM 1445 C C . GLU A 1 192 ? -18.391 -12.305 11.203 1 98.38 192 GLU A C 1
ATOM 1447 O O . GLU A 1 192 ? -18.188 -11.109 11.391 1 98.38 192 GLU A O 1
ATOM 1452 N N . LEU A 1 193 ? -17.641 -13.078 10.5 1 98.69 193 LEU A N 1
ATOM 1453 C CA . LEU A 1 193 ? -16.5 -12.531 9.773 1 98.69 193 LEU A CA 1
ATOM 1454 C C . LEU A 1 193 ? -16.938 -11.438 8.805 1 98.69 193 LEU A C 1
ATOM 1456 O O . LEU A 1 193 ? -16.328 -10.367 8.75 1 98.69 193 LEU A O 1
ATOM 1460 N N . LEU A 1 194 ? -17.984 -11.727 8.07 1 98.75 194 LEU A N 1
ATOM 1461 C CA . LEU A 1 194 ? -18.5 -10.781 7.094 1 98.75 194 LEU A CA 1
ATOM 1462 C C . LEU A 1 194 ? -19 -9.516 7.785 1 98.75 194 LEU A C 1
ATOM 1464 O O . LEU A 1 194 ? -18.734 -8.398 7.324 1 98.75 194 LEU A O 1
ATOM 1468 N N . ASP A 1 195 ? -19.578 -9.641 8.945 1 98.56 195 ASP A N 1
ATOM 1469 C CA . ASP A 1 195 ? -20.234 -8.547 9.664 1 98.56 195 ASP A CA 1
ATOM 1470 C C . ASP A 1 195 ? -19.188 -7.605 10.273 1 98.56 195 ASP A C 1
ATOM 1472 O O . ASP A 1 195 ? -19.422 -6.398 10.367 1 98.56 195 ASP A O 1
ATOM 1476 N N . ARG A 1 196 ? -18.125 -8.133 10.625 1 98.69 196 ARG A N 1
ATOM 1477 C CA . ARG A 1 196 ? -17.25 -7.371 11.5 1 98.69 196 ARG A CA 1
ATOM 1478 C C . ARG A 1 196 ? -16.047 -6.832 10.727 1 98.69 196 ARG A C 1
ATOM 1480 O O . ARG A 1 196 ? -15.336 -5.949 11.211 1 98.69 196 ARG A O 1
ATOM 1487 N N . SER A 1 197 ? -15.82 -7.312 9.555 1 98.88 197 SER A N 1
ATOM 1488 C CA . SER A 1 197 ? -14.586 -6.992 8.844 1 98.88 197 SER A CA 1
ATOM 1489 C C . SER A 1 197 ? -14.68 -5.637 8.156 1 98.88 197 SER A C 1
ATOM 1491 O O . SER A 1 197 ? -15.641 -5.375 7.422 1 98.88 197 SER A O 1
ATOM 1493 N N . ASP A 1 198 ? -13.703 -4.75 8.414 1 98.81 198 ASP A N 1
ATOM 1494 C CA . ASP A 1 198 ? -13.508 -3.551 7.602 1 98.81 198 ASP A CA 1
ATOM 1495 C C . ASP A 1 198 ? -12.797 -3.881 6.293 1 98.81 198 ASP A C 1
ATOM 1497 O O . ASP A 1 198 ? -13.039 -3.242 5.27 1 98.81 198 ASP A O 1
ATOM 1501 N N . PHE A 1 199 ? -11.883 -4.812 6.367 1 98.94 199 PHE A N 1
ATOM 1502 C CA . PHE A 1 199 ? -11.188 -5.418 5.238 1 98.94 199 PHE A CA 1
ATOM 1503 C C . PHE A 1 199 ? -11.328 -6.938 5.27 1 98.94 199 PHE A C 1
ATOM 1505 O O . PHE A 1 199 ? -11.07 -7.57 6.293 1 98.94 199 PHE A O 1
ATOM 1512 N N . LEU A 1 200 ? -11.797 -7.473 4.207 1 98.94 200 LEU A N 1
ATOM 1513 C CA . LEU A 1 200 ? -11.922 -8.922 4.074 1 98.94 200 LEU A CA 1
ATOM 1514 C C . LEU A 1 200 ? -10.961 -9.461 3.018 1 98.94 200 LEU A C 1
ATOM 1516 O O . LEU A 1 200 ? -11.055 -9.094 1.843 1 98.94 200 LEU A O 1
ATOM 1520 N N . SER A 1 201 ? -10.023 -10.32 3.418 1 98.94 201 SER A N 1
ATOM 1521 C CA . SER A 1 201 ? -8.992 -10.852 2.531 1 98.94 201 SER A CA 1
ATOM 1522 C C . SER A 1 201 ? -9.156 -12.352 2.328 1 98.94 201 SER A C 1
ATOM 1524 O O . SER A 1 201 ? -9.312 -13.102 3.295 1 98.94 201 SER A O 1
ATOM 1526 N N . LEU A 1 202 ? -9.062 -12.789 1.082 1 98.75 202 LEU A N 1
ATOM 1527 C CA . LEU A 1 202 ? -9.32 -14.188 0.732 1 98.75 202 LEU A CA 1
ATOM 1528 C C . LEU A 1 202 ? -8.008 -14.938 0.538 1 98.75 202 LEU A C 1
ATOM 1530 O O . LEU A 1 202 ? -7.145 -14.508 -0.229 1 98.75 202 LEU A O 1
ATOM 1534 N N . HIS A 1 203 ? -7.867 -16.062 1.221 1 97.5 203 HIS A N 1
ATOM 1535 C CA . HIS A 1 203 ? -6.664 -16.891 1.184 1 97.5 203 HIS A CA 1
ATOM 1536 C C . HIS A 1 203 ? -7.012 -18.375 1.131 1 97.5 203 HIS A C 1
ATOM 1538 O O . HIS A 1 203 ? -6.273 -19.203 1.659 1 97.5 203 HIS A O 1
ATOM 1544 N N . CYS A 1 204 ? -8.109 -18.703 0.57 1 94.56 204 CYS A N 1
ATOM 1545 C CA . CYS A 1 204 ? -8.531 -20.094 0.434 1 94.56 204 CYS A CA 1
ATOM 1546 C C . CYS A 1 204 ? -8.336 -20.594 -0.995 1 94.56 204 CYS A C 1
ATOM 1548 O O . CYS A 1 204 ? -8.398 -19.797 -1.94 1 94.56 204 CYS A O 1
ATOM 1550 N N . PRO A 1 205 ? -8.094 -21.875 -1.185 1 91.06 205 PRO A N 1
ATOM 1551 C CA . PRO A 1 205 ? -7.996 -22.422 -2.539 1 91.06 205 PRO A CA 1
ATOM 1552 C C . PRO A 1 205 ? -9.344 -22.453 -3.26 1 91.06 205 PRO A C 1
ATOM 1554 O O . PRO A 1 205 ? -10.391 -22.266 -2.631 1 91.06 205 PRO A O 1
ATOM 1557 N N . LEU A 1 206 ? -9.25 -22.578 -4.543 1 92.94 206 LEU A N 1
ATOM 1558 C CA . LEU A 1 206 ? -10.469 -22.781 -5.32 1 92.94 206 LEU A CA 1
ATOM 1559 C C . LEU A 1 206 ? -10.844 -24.25 -5.379 1 92.94 206 LEU A C 1
ATOM 1561 O O . LEU A 1 206 ? -10.078 -25.062 -5.902 1 92.94 206 LEU A O 1
ATOM 1565 N N . THR A 1 207 ? -11.875 -24.625 -4.766 1 90.81 207 THR A N 1
ATOM 1566 C CA . THR A 1 207 ? -12.484 -25.953 -4.734 1 90.81 207 THR A CA 1
ATOM 1567 C C . THR A 1 207 ? -13.961 -25.891 -5.105 1 90.81 207 THR A C 1
ATOM 1569 O O . THR A 1 207 ? -14.516 -24.797 -5.246 1 90.81 207 THR A O 1
ATOM 1572 N N . PRO A 1 208 ? -14.555 -27.031 -5.352 1 91.94 208 PRO A N 1
ATOM 1573 C CA . PRO A 1 208 ? -16 -26.984 -5.586 1 91.94 208 PRO A CA 1
ATOM 1574 C C . PRO A 1 208 ? -16.75 -26.281 -4.461 1 91.94 208 PRO A C 1
ATOM 1576 O O . PRO A 1 208 ? -17.766 -25.625 -4.711 1 91.94 208 PRO A O 1
ATOM 1579 N N . GLN A 1 209 ? -16.234 -26.328 -3.268 1 93.06 209 GLN A N 1
ATOM 1580 C CA . GLN A 1 209 ? -16.891 -25.734 -2.104 1 93.06 209 GLN A CA 1
ATOM 1581 C C . GLN A 1 209 ? -16.641 -24.234 -2.047 1 93.06 209 GLN A C 1
ATOM 1583 O O . GLN A 1 209 ? -17.5 -23.469 -1.584 1 93.06 209 GLN A O 1
ATOM 1588 N N . SER A 1 210 ? -15.539 -23.734 -2.51 1 95.5 210 SER A N 1
ATOM 1589 C CA . SER A 1 210 ? -15.195 -22.312 -2.369 1 95.5 210 SER A CA 1
ATOM 1590 C C . SER A 1 210 ? -15.555 -21.531 -3.627 1 95.5 210 SER A C 1
ATOM 1592 O O . SER A 1 210 ? -15.547 -20.297 -3.617 1 95.5 210 SER A O 1
ATOM 1594 N N . ARG A 1 211 ? -15.875 -22.281 -4.711 1 96.75 211 ARG A N 1
ATOM 1595 C CA . ARG A 1 211 ? -16.266 -21.594 -5.938 1 96.75 211 ARG A CA 1
ATOM 1596 C C . ARG A 1 211 ? -17.531 -20.766 -5.723 1 96.75 211 ARG A C 1
ATOM 1598 O O . ARG A 1 211 ? -18.547 -21.281 -5.27 1 96.75 211 ARG A O 1
ATOM 1605 N N . GLY A 1 212 ? -17.438 -19.531 -5.992 1 98 212 GLY A N 1
ATOM 1606 C CA . GLY A 1 212 ? -18.594 -18.641 -5.852 1 98 212 GLY A CA 1
ATOM 1607 C C . GLY A 1 212 ? -19 -18.422 -4.406 1 98 212 GLY A C 1
ATOM 1608 O O . GLY A 1 212 ? -20.141 -18.062 -4.129 1 98 212 GLY A O 1
ATOM 1609 N N . MET A 1 213 ? -18.094 -18.672 -3.521 1 97.56 213 MET A N 1
ATOM 1610 C CA . MET A 1 213 ? -18.328 -18.516 -2.09 1 97.56 213 MET A CA 1
ATOM 1611 C C . MET A 1 213 ? -18.781 -17.094 -1.769 1 97.56 213 MET A C 1
ATOM 1613 O O . MET A 1 213 ? -19.562 -16.875 -0.829 1 97.56 213 MET A O 1
ATOM 1617 N N . PHE A 1 214 ? -18.359 -16.109 -2.516 1 98.62 214 PHE A N 1
ATOM 1618 C CA . PHE A 1 214 ? -18.75 -14.727 -2.326 1 98.62 214 PHE A CA 1
ATOM 1619 C C . PHE A 1 214 ? -19.688 -14.266 -3.445 1 98.62 214 PHE A C 1
ATOM 1621 O O . PHE A 1 214 ? -19.219 -13.875 -4.52 1 98.62 214 PHE A O 1
ATOM 1628 N N . GLY A 1 215 ? -20.891 -14.359 -3.199 1 98.38 215 GLY A N 1
ATOM 1629 C CA . GLY A 1 215 ? -21.953 -13.82 -4.031 1 98.38 215 GLY A CA 1
ATOM 1630 C C . GLY A 1 215 ? -22.703 -12.688 -3.373 1 98.38 215 GLY A C 1
ATOM 1631 O O . GLY A 1 215 ? -22.203 -12.062 -2.439 1 98.38 215 GLY A O 1
ATOM 1632 N N . LEU A 1 216 ? -23.844 -12.367 -3.881 1 97.69 216 LEU A N 1
ATOM 1633 C CA . LEU A 1 216 ? -24.609 -11.195 -3.473 1 97.69 216 LEU A CA 1
ATOM 1634 C C . LEU A 1 216 ? -24.969 -11.266 -1.992 1 97.69 216 LEU A C 1
ATOM 1636 O O . LEU A 1 216 ? -24.812 -10.289 -1.261 1 97.69 216 LEU A O 1
ATOM 1640 N N . PRO A 1 217 ? -25.406 -12.453 -1.476 1 98.31 217 PRO A N 1
ATOM 1641 C CA . PRO A 1 217 ? -25.766 -12.5 -0.053 1 98.31 217 PRO A CA 1
ATOM 1642 C C . PRO A 1 217 ? -24.578 -12.141 0.852 1 98.31 217 PRO A C 1
ATOM 1644 O O . PRO A 1 217 ? -24.766 -11.477 1.872 1 98.31 217 PRO A O 1
ATOM 1647 N N . GLN A 1 218 ? -23.438 -12.609 0.524 1 98.69 218 GLN A N 1
ATOM 1648 C CA . GLN A 1 218 ? -22.25 -12.328 1.322 1 98.69 218 GLN A CA 1
ATOM 1649 C C . GLN A 1 218 ? -21.891 -10.844 1.257 1 98.69 218 GLN A C 1
ATOM 1651 O O . GLN A 1 218 ? -21.562 -10.234 2.279 1 98.69 218 GLN A O 1
ATOM 1656 N N . PHE A 1 219 ? -21.953 -10.227 0.079 1 98.69 219 PHE A N 1
ATOM 1657 C CA . PHE A 1 219 ? -21.656 -8.812 -0.084 1 98.69 219 PHE A CA 1
ATOM 1658 C C . PHE A 1 219 ? -22.641 -7.953 0.693 1 98.69 219 PHE A C 1
ATOM 1660 O O . PHE A 1 219 ? -22.25 -6.945 1.289 1 98.69 219 PHE A O 1
ATOM 1667 N N . GLN A 1 220 ? -23.859 -8.352 0.72 1 98.38 220 GLN A N 1
ATOM 1668 C CA . GLN A 1 220 ? -24.891 -7.594 1.411 1 98.38 220 GLN A CA 1
ATOM 1669 C C . GLN A 1 220 ? -24.719 -7.68 2.926 1 98.38 220 GLN A C 1
ATOM 1671 O O . GLN A 1 220 ? -25.203 -6.812 3.66 1 98.38 220 GLN A O 1
ATOM 1676 N N . ARG A 1 221 ? -24.094 -8.672 3.348 1 98.44 221 ARG A N 1
ATOM 1677 C CA . ARG A 1 221 ? -23.844 -8.844 4.777 1 98.44 221 ARG A CA 1
ATOM 1678 C C . ARG A 1 221 ? -22.641 -8.031 5.227 1 98.44 221 ARG A C 1
ATOM 1680 O O . ARG A 1 221 ? -22.562 -7.617 6.387 1 98.44 221 ARG A O 1
ATOM 1687 N N . MET A 1 222 ? -21.672 -7.797 4.395 1 98.69 222 MET A N 1
ATOM 1688 C CA . MET A 1 222 ? -20.5 -6.988 4.719 1 98.69 222 MET A CA 1
ATOM 1689 C C . MET A 1 222 ? -20.906 -5.559 5.062 1 98.69 222 MET A C 1
ATOM 1691 O O . MET A 1 222 ? -22.016 -5.125 4.738 1 98.69 222 MET A O 1
ATOM 1695 N N . GLN A 1 223 ? -20.031 -4.863 5.723 1 97.88 223 GLN A N 1
ATOM 1696 C CA . GLN A 1 223 ? -20.25 -3.445 5.992 1 97.88 223 GLN A CA 1
ATOM 1697 C C . GLN A 1 223 ? -20.141 -2.617 4.715 1 97.88 223 GLN A C 1
ATOM 1699 O O . GLN A 1 223 ? -19.281 -2.871 3.875 1 97.88 223 GLN A O 1
ATOM 1704 N N . PRO A 1 224 ? -21 -1.647 4.555 1 97.81 224 PRO A N 1
ATOM 1705 C CA . PRO A 1 224 ? -20.906 -0.789 3.371 1 97.81 224 PRO A CA 1
ATOM 1706 C C . PRO A 1 224 ? -19.562 -0.095 3.242 1 97.81 224 PRO A C 1
ATOM 1708 O O . PRO A 1 224 ? -19.156 0.286 2.141 1 97.81 224 PRO A O 1
ATOM 1711 N N . SER A 1 225 ? -18.828 0.035 4.355 1 97.62 225 SER A N 1
ATOM 1712 C CA . SER A 1 225 ? -17.531 0.688 4.355 1 97.62 225 SER A CA 1
ATOM 1713 C C . SER A 1 225 ? -16.406 -0.317 4.125 1 97.62 225 SER A C 1
ATOM 1715 O O . SER A 1 225 ? -15.234 0.054 4.082 1 97.62 225 SER A O 1
ATOM 1717 N N . ALA A 1 226 ? -16.719 -1.586 3.92 1 98.62 226 ALA A N 1
ATOM 1718 C CA . ALA A 1 226 ? -15.719 -2.645 3.895 1 98.62 226 ALA A CA 1
ATOM 1719 C C . ALA A 1 226 ? -15.109 -2.793 2.5 1 98.62 226 ALA A C 1
ATOM 1721 O O . ALA A 1 226 ? -15.742 -2.438 1.502 1 98.62 226 ALA A O 1
ATOM 1722 N N . TYR A 1 227 ? -13.914 -3.305 2.455 1 98.81 227 TYR A N 1
ATOM 1723 C CA . TYR A 1 227 ? -13.203 -3.639 1.225 1 98.81 227 TYR A CA 1
ATOM 1724 C C . TYR A 1 227 ? -12.977 -5.141 1.116 1 98.81 227 TYR A C 1
ATOM 1726 O O . TYR A 1 227 ? -12.75 -5.816 2.125 1 98.81 227 TYR A O 1
ATOM 1734 N N . LEU A 1 228 ? -13.062 -5.629 -0.093 1 98.88 228 LEU A N 1
ATOM 1735 C CA . LEU A 1 228 ? -12.711 -7.016 -0.389 1 98.88 228 LEU A CA 1
ATOM 1736 C C . LEU A 1 228 ? -11.375 -7.098 -1.118 1 98.88 228 LEU A C 1
ATOM 1738 O O . LEU A 1 228 ? -11.148 -6.371 -2.088 1 98.88 228 LEU A O 1
ATOM 1742 N N . VAL A 1 229 ? -10.477 -7.941 -0.632 1 98.94 229 VAL A N 1
ATOM 1743 C CA . VAL A 1 229 ? -9.156 -8.125 -1.239 1 98.94 229 VAL A CA 1
ATOM 1744 C C . VAL A 1 229 ? -8.969 -9.594 -1.62 1 98.94 229 VAL A C 1
ATOM 1746 O O . VAL A 1 229 ? -9.172 -10.484 -0.795 1 98.94 229 VAL A O 1
ATOM 1749 N N . ASN A 1 230 ? -8.609 -9.828 -2.895 1 98.88 230 ASN A N 1
ATOM 1750 C CA . ASN A 1 230 ? -8.445 -11.211 -3.348 1 98.88 230 ASN A CA 1
ATOM 1751 C C . ASN A 1 230 ? -7.098 -11.414 -4.035 1 98.88 230 ASN A C 1
ATOM 1753 O O . ASN A 1 230 ? -6.879 -10.922 -5.145 1 98.88 230 ASN A O 1
ATOM 1757 N N . THR A 1 231 ? -6.23 -12.133 -3.385 1 98.5 231 THR A N 1
ATOM 1758 C CA . THR A 1 231 ? -4.953 -12.555 -3.951 1 98.5 231 THR A CA 1
ATOM 1759 C C . THR A 1 231 ? -4.879 -14.078 -4.031 1 98.5 231 THR A C 1
ATOM 1761 O O . THR A 1 231 ? -3.787 -14.648 -4.094 1 98.5 231 THR A O 1
ATOM 1764 N N . SER A 1 232 ? -5.984 -14.719 -3.912 1 96.75 232 SER A N 1
ATOM 1765 C CA . SER A 1 232 ? -6.047 -16.172 -3.941 1 96.75 232 SER A CA 1
ATOM 1766 C C . SER A 1 232 ? -6.434 -16.688 -5.328 1 96.75 232 SER A C 1
ATOM 1768 O O . SER A 1 232 ? -5.59 -16.766 -6.219 1 96.75 232 SER A O 1
ATOM 1770 N N . ARG A 1 233 ? -7.812 -16.844 -5.527 1 96.38 233 ARG A N 1
ATOM 1771 C CA . ARG A 1 233 ? -8.328 -17.281 -6.82 1 96.38 233 ARG A CA 1
ATOM 1772 C C . ARG A 1 233 ? -9.578 -16.5 -7.211 1 96.38 233 ARG A C 1
ATOM 1774 O O . ARG A 1 233 ? -10.438 -16.234 -6.367 1 96.38 233 ARG A O 1
ATOM 1781 N N . GLY A 1 234 ? -9.609 -16.141 -8.508 1 97.31 234 GLY A N 1
ATOM 1782 C CA . GLY A 1 234 ? -10.727 -15.328 -8.977 1 97.31 234 GLY A CA 1
ATOM 1783 C C . GLY A 1 234 ? -12.07 -16 -8.805 1 97.31 234 GLY A C 1
ATOM 1784 O O . GLY A 1 234 ? -13.062 -15.352 -8.477 1 97.31 234 GLY A O 1
ATOM 1785 N N . GLY A 1 235 ? -12.086 -17.328 -8.945 1 97.12 235 GLY A N 1
ATOM 1786 C CA . GLY A 1 235 ? -13.32 -18.094 -8.969 1 97.12 235 GLY A CA 1
ATOM 1787 C C . GLY A 1 235 ? -14 -18.172 -7.617 1 97.12 235 GLY A C 1
ATOM 1788 O O . GLY A 1 235 ? -15.156 -18.594 -7.52 1 97.12 235 GLY A O 1
ATOM 1789 N N . VAL A 1 236 ? -13.375 -17.641 -6.594 1 98.12 236 VAL A N 1
ATOM 1790 C CA . VAL A 1 236 ? -13.969 -17.641 -5.258 1 98.12 236 VAL A CA 1
ATOM 1791 C C . VAL A 1 236 ? -15.062 -16.562 -5.188 1 98.12 236 VAL A C 1
ATOM 1793 O O . VAL A 1 236 ? -15.984 -16.672 -4.375 1 98.12 236 VAL A O 1
ATOM 1796 N N . ILE A 1 237 ? -15.023 -15.594 -6.07 1 98.69 237 ILE A N 1
ATOM 1797 C CA . ILE A 1 237 ? -15.953 -14.469 -6.117 1 98.69 237 ILE A CA 1
ATOM 1798 C C . ILE A 1 237 ? -16.859 -14.602 -7.344 1 98.69 237 ILE A C 1
ATOM 1800 O O . ILE A 1 237 ? -16.391 -14.953 -8.43 1 98.69 237 ILE A O 1
ATOM 1804 N N . VAL A 1 238 ? -18.109 -14.422 -7.168 1 98.69 238 VAL A N 1
ATOM 1805 C CA . VAL A 1 238 ? -19 -14.195 -8.305 1 98.69 238 VAL A CA 1
ATOM 1806 C C . VAL A 1 238 ? -18.859 -12.766 -8.805 1 98.69 238 VAL A C 1
ATOM 1808 O O . VAL A 1 238 ? -19.406 -11.828 -8.211 1 98.69 238 VAL A O 1
ATOM 1811 N N . THR A 1 239 ? -18.188 -12.625 -9.938 1 98.31 239 THR A N 1
ATOM 1812 C CA . THR A 1 239 ? -17.734 -11.328 -10.422 1 98.31 239 THR A CA 1
ATOM 1813 C C . THR A 1 239 ? -18.906 -10.383 -10.648 1 98.31 239 THR A C 1
ATOM 1815 O O . THR A 1 239 ? -18.859 -9.219 -10.25 1 98.31 239 THR A O 1
ATOM 1818 N N . ASP A 1 240 ? -19.953 -10.891 -11.273 1 98.12 240 ASP A N 1
ATOM 1819 C CA . ASP A 1 240 ? -21.109 -10.062 -11.555 1 98.12 240 ASP A CA 1
ATOM 1820 C C . ASP A 1 240 ? -21.75 -9.555 -10.258 1 98.12 240 ASP A C 1
ATOM 1822 O O . ASP A 1 240 ? -22.25 -8.43 -10.203 1 98.12 240 ASP A O 1
ATOM 1826 N N . ASP A 1 241 ? -21.75 -10.359 -9.281 1 98.75 241 ASP A N 1
ATOM 1827 C CA . ASP A 1 241 ? -22.328 -9.969 -7.992 1 98.75 241 ASP A CA 1
ATOM 1828 C C . ASP A 1 241 ? -21.453 -8.93 -7.297 1 98.75 241 ASP A C 1
ATOM 1830 O O . ASP A 1 241 ? -21.969 -8.047 -6.602 1 98.75 241 ASP A O 1
ATOM 1834 N N . LEU A 1 242 ? -20.172 -9.031 -7.449 1 98.75 242 LEU A N 1
ATOM 1835 C CA . LEU A 1 242 ? -19.266 -8.016 -6.906 1 98.75 242 LEU A CA 1
ATOM 1836 C C . LEU A 1 242 ? -19.562 -6.648 -7.523 1 98.75 242 LEU A C 1
ATOM 1838 O O . LEU A 1 242 ? -19.656 -5.648 -6.809 1 98.75 242 LEU A O 1
ATOM 1842 N N . TRP A 1 243 ? -19.672 -6.652 -8.852 1 98.56 243 TRP A N 1
ATOM 1843 C CA . TRP A 1 243 ? -20 -5.395 -9.523 1 98.56 243 TRP A CA 1
ATOM 1844 C C . TRP A 1 243 ? -21.328 -4.84 -9.031 1 98.56 243 TRP A C 1
ATOM 1846 O O . TRP A 1 243 ? -21.453 -3.643 -8.758 1 98.56 243 TRP A O 1
ATOM 1856 N N . TYR A 1 244 ? -22.312 -5.727 -8.906 1 98.56 244 TYR A N 1
ATOM 1857 C CA . TYR A 1 244 ? -23.609 -5.305 -8.414 1 98.56 244 TYR A CA 1
ATOM 1858 C C . TYR A 1 244 ? -23.5 -4.684 -7.023 1 98.56 244 TYR A C 1
ATOM 1860 O O . TYR A 1 244 ? -24.094 -3.639 -6.754 1 98.56 244 TYR A O 1
ATOM 1868 N N . ALA A 1 245 ? -22.781 -5.297 -6.18 1 98.69 245 ALA A N 1
ATOM 1869 C CA . ALA A 1 245 ? -22.594 -4.824 -4.809 1 98.69 245 ALA A CA 1
ATOM 1870 C C . ALA A 1 245 ? -21.938 -3.443 -4.789 1 98.69 245 ALA A C 1
ATOM 1872 O O . ALA A 1 245 ? -22.359 -2.562 -4.031 1 98.69 245 ALA A O 1
ATOM 1873 N N . LEU A 1 246 ? -20.938 -3.207 -5.586 1 98.5 246 LEU A N 1
ATOM 1874 C CA . LEU A 1 246 ? -20.25 -1.926 -5.656 1 98.5 246 LEU A CA 1
ATOM 1875 C C . LEU A 1 246 ? -21.156 -0.846 -6.23 1 98.5 246 LEU A C 1
ATOM 1877 O O . LEU A 1 246 ? -21.234 0.262 -5.695 1 98.5 246 LEU A O 1
ATOM 1881 N N . LYS A 1 247 ? -21.844 -1.243 -7.301 1 97.94 247 LYS A N 1
ATOM 1882 C CA . LYS A 1 247 ? -22.75 -0.319 -7.961 1 97.94 247 LYS A CA 1
ATOM 1883 C C . LYS A 1 247 ? -23.828 0.178 -6.992 1 97.94 247 LYS A C 1
ATOM 1885 O O . LYS A 1 247 ? -24.25 1.335 -7.062 1 97.94 247 LYS A O 1
ATOM 1890 N N . ASN A 1 248 ? -24.188 -0.641 -6.086 1 98.19 248 ASN A N 1
ATOM 1891 C CA . ASN A 1 248 ? -25.25 -0.309 -5.141 1 98.19 248 ASN A CA 1
ATOM 1892 C C . ASN A 1 248 ? -24.688 0.091 -3.781 1 98.19 248 ASN A C 1
ATOM 1894 O O . ASN A 1 248 ? -25.438 0.169 -2.797 1 98.19 248 ASN A O 1
ATOM 1898 N N . ASN A 1 249 ? -23.422 0.277 -3.689 1 97.5 249 ASN A N 1
ATOM 1899 C CA . ASN A 1 249 ? -22.719 0.773 -2.508 1 97.5 249 ASN A CA 1
ATOM 1900 C C . ASN A 1 249 ? -22.922 -0.159 -1.313 1 97.5 249 ASN A C 1
ATOM 1902 O O . ASN A 1 249 ? -23.094 0.3 -0.184 1 97.5 249 ASN A O 1
ATOM 1906 N N . GLU A 1 250 ? -23 -1.476 -1.616 1 97.88 250 GLU A N 1
ATOM 1907 C CA . GLU A 1 250 ? -23.047 -2.471 -0.549 1 97.88 250 GLU A CA 1
ATOM 1908 C C . GLU A 1 250 ? -21.688 -2.633 0.129 1 97.88 250 GLU A C 1
ATOM 1910 O O . GLU A 1 250 ? -21.625 -3.045 1.288 1 97.88 250 GLU A O 1
ATOM 1915 N N . ILE A 1 251 ? -20.641 -2.406 -0.543 1 98.38 251 ILE A N 1
ATOM 1916 C CA . ILE A 1 251 ? -19.281 -2.352 -0.016 1 98.38 251 ILE A CA 1
ATOM 1917 C C . ILE A 1 251 ? -18.562 -1.137 -0.587 1 98.38 251 ILE A C 1
ATOM 1919 O O . ILE A 1 251 ? -19.031 -0.506 -1.531 1 98.38 251 ILE A O 1
ATOM 1923 N N . ALA A 1 252 ? -17.422 -0.811 -0.027 1 98.12 252 ALA A N 1
ATOM 1924 C CA . ALA A 1 252 ? -16.75 0.443 -0.348 1 98.12 252 ALA A CA 1
ATOM 1925 C C . ALA A 1 252 ? -15.836 0.279 -1.559 1 98.12 252 ALA A C 1
ATOM 1927 O O . ALA A 1 252 ? -15.602 1.233 -2.305 1 98.12 252 ALA A O 1
ATOM 1928 N N . GLY A 1 253 ? -15.289 -0.932 -1.729 1 98.38 253 GLY A N 1
ATOM 1929 C CA . GLY A 1 253 ? -14.336 -1.156 -2.805 1 98.38 253 GLY A CA 1
ATOM 1930 C C . GLY A 1 253 ? -13.727 -2.547 -2.785 1 98.38 253 GLY A C 1
ATOM 1931 O O . GLY A 1 253 ? -14.133 -3.395 -1.987 1 98.38 253 GLY A O 1
ATOM 1932 N N . ALA A 1 254 ? -12.773 -2.797 -3.717 1 98.88 254 ALA A N 1
ATOM 1933 C CA . ALA A 1 254 ? -12.102 -4.09 -3.805 1 98.88 254 ALA A CA 1
ATOM 1934 C C . ALA A 1 254 ? -10.695 -3.936 -4.379 1 98.88 254 ALA A C 1
ATOM 1936 O O . ALA A 1 254 ? -10.391 -2.93 -5.023 1 98.88 254 ALA A O 1
ATOM 1937 N N . ALA A 1 255 ? -9.883 -4.832 -4.078 1 98.94 255 ALA A N 1
ATOM 1938 C CA . ALA A 1 255 ? -8.562 -4.992 -4.684 1 98.94 255 ALA A CA 1
ATOM 1939 C C . ALA A 1 255 ? -8.352 -6.426 -5.16 1 98.94 255 ALA A C 1
ATOM 1941 O O . ALA A 1 255 ? -8.398 -7.363 -4.363 1 98.94 255 ALA A O 1
ATOM 1942 N N . LEU A 1 256 ? -8.117 -6.547 -6.461 1 98.88 256 LEU A N 1
ATOM 1943 C CA . LEU A 1 256 ? -8.102 -7.863 -7.09 1 98.88 256 LEU A CA 1
ATOM 1944 C C . LEU A 1 256 ? -6.777 -8.102 -7.812 1 98.88 256 LEU A C 1
ATOM 1946 O O . LEU A 1 256 ? -6.367 -7.293 -8.648 1 98.88 256 LEU A O 1
ATOM 1950 N N . ASP A 1 257 ? -6.18 -9.219 -7.492 1 98.62 257 ASP A N 1
ATOM 1951 C CA . ASP A 1 257 ? -4.969 -9.648 -8.188 1 98.62 257 ASP A CA 1
ATOM 1952 C C . ASP A 1 257 ? -5.25 -10.844 -9.094 1 98.62 257 ASP A C 1
ATOM 1954 O O . ASP A 1 257 ? -4.445 -11.172 -9.969 1 98.62 257 ASP A O 1
ATOM 1958 N N . VAL A 1 258 ? -6.383 -11.469 -8.883 1 97.75 258 VAL A N 1
ATOM 1959 C CA . VAL A 1 258 ? -6.766 -12.68 -9.609 1 97.75 258 VAL A CA 1
ATOM 1960 C C . VAL A 1 258 ? -8.195 -12.539 -10.117 1 97.75 258 VAL A C 1
ATOM 1962 O O . VAL A 1 258 ? -8.984 -11.766 -9.57 1 97.75 258 VAL A O 1
ATOM 1965 N N . PHE A 1 259 ? -8.508 -13.289 -11.117 1 97 259 PHE A N 1
ATOM 1966 C CA . PHE A 1 259 ? -9.75 -13.039 -11.836 1 97 259 PHE A CA 1
ATOM 1967 C C . PHE A 1 259 ? -10.336 -14.344 -12.383 1 97 259 PHE A C 1
ATOM 1969 O O . PHE A 1 259 ? -9.648 -15.367 -12.414 1 97 259 PHE A O 1
ATOM 1976 N N . ASP A 1 260 ? -11.586 -14.227 -12.836 1 94.69 260 ASP A N 1
ATOM 1977 C CA . ASP A 1 260 ? -12.266 -15.32 -13.508 1 94.69 260 ASP A CA 1
ATOM 1978 C C . ASP A 1 260 ? -13.234 -14.797 -14.562 1 94.69 260 ASP A C 1
ATOM 1980 O O . ASP A 1 260 ? -14.297 -14.273 -14.234 1 94.69 260 ASP A O 1
ATOM 1984 N N . PRO A 1 261 ? -12.953 -14.969 -15.805 1 92.06 261 PRO A N 1
ATOM 1985 C CA . PRO A 1 261 ? -11.758 -15.594 -16.375 1 92.06 261 PRO A CA 1
ATOM 1986 C C . PRO A 1 261 ? -10.508 -14.742 -16.219 1 92.06 261 PRO A C 1
ATOM 1988 O O . PRO A 1 261 ? -10.602 -13.562 -15.859 1 92.06 261 PRO A O 1
ATOM 1991 N N . GLU A 1 262 ? -9.383 -15.375 -16.484 1 90.88 262 GLU A N 1
ATOM 1992 C CA . GLU A 1 262 ? -8.094 -14.703 -16.438 1 90.88 262 GLU A CA 1
ATOM 1993 C C . GLU A 1 262 ? -7.305 -14.93 -17.734 1 90.88 262 GLU A C 1
ATOM 1995 O O . GLU A 1 262 ? -7.031 -16.078 -18.109 1 90.88 262 GLU A O 1
ATOM 2000 N N . PRO A 1 263 ? -7.043 -13.883 -18.422 1 91.19 263 PRO A N 1
ATOM 2001 C CA . PRO A 1 263 ? -7.16 -12.469 -18.062 1 91.19 263 PRO A CA 1
ATOM 2002 C C . PRO A 1 263 ? -8.609 -11.977 -18.078 1 91.19 263 PRO A C 1
ATOM 2004 O O . PRO A 1 263 ? -9.445 -12.531 -18.797 1 91.19 263 PRO A O 1
ATOM 2007 N N . PRO A 1 264 ? -8.766 -10.922 -17.25 1 96.31 264 PRO A N 1
ATOM 2008 C CA . PRO A 1 264 ? -10.102 -10.336 -17.266 1 96.31 264 PRO A CA 1
ATOM 2009 C C . PRO A 1 264 ? -10.352 -9.445 -18.484 1 96.31 264 PRO A C 1
ATOM 2011 O O . PRO A 1 264 ? -9.398 -8.984 -19.109 1 96.31 264 PRO A O 1
ATOM 2014 N N . ASP A 1 265 ? -11.648 -9.352 -18.844 1 96.75 265 ASP A N 1
ATOM 2015 C CA . ASP A 1 265 ? -12.031 -8.305 -19.797 1 96.75 265 ASP A CA 1
ATOM 2016 C C . ASP A 1 265 ? -12.094 -6.941 -19.109 1 96.75 265 ASP A C 1
ATOM 2018 O O . ASP A 1 265 ? -13.109 -6.59 -18.5 1 96.75 265 ASP A O 1
ATOM 2022 N N . LEU A 1 266 ? -11.109 -6.152 -19.281 1 97.12 266 LEU A N 1
ATOM 2023 C CA . LEU A 1 266 ? -10.914 -4.914 -18.547 1 97.12 266 LEU A CA 1
ATOM 2024 C C . LEU A 1 266 ? -11.906 -3.846 -19 1 97.12 266 LEU A C 1
ATOM 2026 O O . LEU A 1 266 ? -12.031 -2.797 -18.375 1 97.12 266 LEU A O 1
ATOM 2030 N N . SER A 1 267 ? -12.609 -4.156 -20.078 1 97.19 267 SER A N 1
ATOM 2031 C CA . SER A 1 267 ? -13.602 -3.199 -20.547 1 97.19 267 SER A CA 1
ATOM 2032 C C . SER A 1 267 ? -14.875 -3.248 -19.703 1 97.19 267 SER A C 1
ATOM 2034 O O . SER A 1 267 ? -15.719 -2.359 -19.797 1 97.19 267 SER A O 1
ATOM 2036 N N . GLN A 1 268 ? -14.984 -4.262 -18.938 1 97.38 268 GLN A N 1
ATOM 2037 C CA . GLN A 1 268 ? -16.156 -4.383 -18.078 1 97.38 268 GLN A CA 1
ATOM 2038 C C . GLN A 1 268 ? -16.188 -3.293 -17.016 1 97.38 268 GLN A C 1
ATOM 2040 O O . GLN A 1 268 ? -15.133 -2.92 -16.484 1 97.38 268 GLN A O 1
ATOM 2045 N N . PRO A 1 269 ? -17.328 -2.801 -16.609 1 97.38 269 PRO A N 1
ATOM 2046 C CA . PRO A 1 269 ? -17.469 -1.667 -15.695 1 97.38 269 PRO A CA 1
ATOM 2047 C C . PRO A 1 269 ? -16.797 -1.91 -14.352 1 97.38 269 PRO A C 1
ATOM 2049 O O . PRO A 1 269 ? -16.266 -0.976 -13.742 1 97.38 269 PRO A O 1
ATOM 2052 N N . LEU A 1 270 ? -16.75 -3.109 -13.906 1 97.94 270 LEU A N 1
ATOM 2053 C CA . LEU A 1 270 ? -16.125 -3.447 -12.641 1 97.94 270 LEU A CA 1
ATOM 2054 C C . LEU A 1 270 ? -14.688 -2.945 -12.602 1 97.94 270 LEU A C 1
ATOM 2056 O O . LEU A 1 270 ? -14.25 -2.361 -11.602 1 97.94 270 LEU A O 1
ATOM 2060 N N . TYR A 1 271 ? -14.016 -3.148 -13.703 1 97.62 271 TYR A N 1
ATOM 2061 C CA . TYR A 1 271 ? -12.578 -2.893 -13.727 1 97.62 271 TYR A CA 1
ATOM 2062 C C . TYR A 1 271 ? -12.289 -1.436 -14.055 1 97.62 271 TYR A C 1
ATOM 2064 O O . TYR A 1 271 ? -11.148 -0.983 -13.953 1 97.62 271 TYR A O 1
ATOM 2072 N N . LEU A 1 272 ? -13.312 -0.664 -14.398 1 96.12 272 LEU A N 1
ATOM 2073 C CA . LEU A 1 272 ? -13.18 0.759 -14.695 1 96.12 272 LEU A CA 1
ATOM 2074 C C . LEU A 1 272 ? -13.492 1.602 -13.469 1 96.12 272 LEU A C 1
ATOM 2076 O O . LEU A 1 272 ? -13.18 2.795 -13.43 1 96.12 272 LEU A O 1
ATOM 2080 N N . ASP A 1 273 ? -14.141 1.01 -12.492 1 96.69 273 ASP A N 1
ATOM 2081 C CA . ASP A 1 273 ? -14.5 1.72 -11.266 1 96.69 273 ASP A CA 1
ATOM 2082 C C . ASP A 1 273 ? -13.258 2.082 -10.453 1 96.69 273 ASP A C 1
ATOM 2084 O O . ASP A 1 273 ? -12.453 1.21 -10.117 1 96.69 273 ASP A O 1
ATOM 2088 N N . PRO A 1 274 ? -13.07 3.393 -10.07 1 94.25 274 PRO A N 1
ATOM 2089 C CA . PRO A 1 274 ? -11.883 3.82 -9.328 1 94.25 274 PRO A CA 1
ATOM 2090 C C . PRO A 1 274 ? -11.773 3.174 -7.953 1 94.25 274 PRO A C 1
ATOM 2092 O O . PRO A 1 274 ? -10.703 3.184 -7.344 1 94.25 274 PRO A O 1
ATOM 2095 N N . ARG A 1 275 ? -12.867 2.602 -7.469 1 96.81 275 ARG A N 1
ATOM 2096 C CA . ARG A 1 275 ? -12.875 1.965 -6.156 1 96.81 275 ARG A CA 1
ATOM 2097 C C . ARG A 1 275 ? -12.289 0.559 -6.227 1 96.81 275 ARG A C 1
ATOM 2099 O O . ARG A 1 275 ? -12.078 -0.082 -5.195 1 96.81 275 ARG A O 1
ATOM 2106 N N . VAL A 1 276 ? -11.953 0.046 -7.434 1 98.5 276 VAL A N 1
ATOM 2107 C CA . VAL A 1 276 ? -11.445 -1.312 -7.617 1 98.5 276 VAL A CA 1
ATOM 2108 C C . VAL A 1 276 ? -10 -1.265 -8.094 1 98.5 276 VAL A C 1
ATOM 2110 O O . VAL A 1 276 ? -9.727 -0.898 -9.242 1 98.5 276 VAL A O 1
ATOM 2113 N N . ILE A 1 277 ? -9.102 -1.654 -7.219 1 98.69 277 ILE A N 1
ATOM 2114 C CA . ILE A 1 277 ? -7.691 -1.765 -7.582 1 98.69 277 ILE A CA 1
ATOM 2115 C C . ILE A 1 277 ? -7.441 -3.098 -8.281 1 98.69 277 ILE A C 1
ATOM 2117 O O . ILE A 1 277 ? -7.898 -4.145 -7.82 1 98.69 277 ILE A O 1
ATOM 2121 N N . VAL A 1 278 ? -6.754 -3.061 -9.438 1 98.44 278 VAL A N 1
ATOM 2122 C CA . VAL A 1 278 ? -6.465 -4.262 -10.211 1 98.44 278 VAL A CA 1
ATOM 2123 C C . VAL A 1 278 ? -4.961 -4.391 -10.438 1 98.44 278 VAL A C 1
ATOM 2125 O O . VAL A 1 278 ? -4.309 -3.436 -10.859 1 98.44 278 VAL A O 1
ATOM 2128 N N . THR A 1 279 ? -4.391 -5.504 -10.047 1 98.19 279 THR A N 1
ATOM 2129 C CA . THR A 1 279 ? -3.033 -5.891 -10.406 1 98.19 279 THR A CA 1
ATOM 2130 C C . THR A 1 279 ? -3.039 -7.188 -11.219 1 98.19 279 THR A C 1
ATOM 2132 O O . THR A 1 279 ? -3.938 -8.016 -11.062 1 98.19 279 THR A O 1
ATOM 2135 N N . PRO A 1 280 ? -2.135 -7.355 -12.141 1 96.75 280 PRO A N 1
ATOM 2136 C CA . PRO A 1 280 ? -2.176 -8.461 -13.094 1 96.75 280 PRO A CA 1
ATOM 2137 C C . PRO A 1 280 ? -1.502 -9.727 -12.57 1 96.75 280 PRO A C 1
ATOM 2139 O O . PRO A 1 280 ? -0.485 -10.164 -13.109 1 96.75 280 PRO A O 1
ATOM 2142 N N . HIS A 1 281 ? -2.219 -10.359 -11.578 1 96.19 281 HIS A N 1
ATOM 2143 C CA . HIS A 1 281 ? -1.708 -11.594 -11 1 96.19 281 HIS A CA 1
ATOM 2144 C C . HIS A 1 281 ? -0.224 -11.477 -10.672 1 96.19 281 HIS A C 1
ATOM 2146 O O . HIS A 1 281 ? 0.577 -12.312 -11.086 1 96.19 281 HIS A O 1
ATOM 2152 N N . ALA A 1 282 ? 0.084 -10.469 -9.891 1 97.19 282 ALA A N 1
ATOM 2153 C CA . ALA A 1 282 ? 1.459 -10.031 -9.664 1 97.19 282 ALA A CA 1
ATOM 2154 C C . ALA A 1 282 ? 1.957 -10.477 -8.289 1 97.19 282 ALA A C 1
ATOM 2156 O O . ALA A 1 282 ? 3.158 -10.438 -8.016 1 97.19 282 ALA A O 1
ATOM 2157 N N . ALA A 1 283 ? 1.113 -10.945 -7.457 1 98.12 283 ALA A N 1
ATOM 2158 C CA . ALA A 1 283 ? 1.392 -11.102 -6.031 1 98.12 283 ALA A CA 1
ATOM 2159 C C . ALA A 1 283 ? 2.57 -12.039 -5.801 1 98.12 283 ALA A C 1
ATOM 2161 O O . ALA A 1 283 ? 3.357 -11.844 -4.871 1 98.12 283 ALA A O 1
ATOM 2162 N N . PHE A 1 284 ? 2.764 -13.008 -6.633 1 97 284 PHE A N 1
ATOM 2163 C CA . PHE A 1 284 ? 3.75 -14.047 -6.375 1 97 284 PHE A CA 1
ATOM 2164 C C . PHE A 1 284 ? 5.133 -13.609 -6.844 1 97 284 PHE A C 1
ATOM 2166 O O . PHE A 1 284 ? 6.129 -14.281 -6.566 1 97 284 PHE A O 1
ATOM 2173 N N . VAL A 1 285 ? 5.281 -12.484 -7.422 1 96.94 285 VAL A N 1
ATOM 2174 C CA . VAL A 1 285 ? 6.461 -12.164 -8.227 1 96.94 285 VAL A CA 1
ATOM 2175 C C . VAL A 1 285 ? 7.473 -11.398 -7.375 1 96.94 285 VAL A C 1
ATOM 2177 O O . VAL A 1 285 ? 7.125 -10.414 -6.719 1 96.94 285 VAL A O 1
ATOM 2180 N N . SER A 1 286 ? 8.633 -11.75 -7.336 1 97.38 286 SER A N 1
ATOM 2181 C CA . SER A 1 286 ? 9.898 -11.086 -7.035 1 97.38 286 SER A CA 1
ATOM 2182 C C . SER A 1 286 ? 11.062 -11.758 -7.754 1 97.38 286 SER A C 1
ATOM 2184 O O . SER A 1 286 ? 10.922 -12.859 -8.281 1 97.38 286 SER A O 1
ATOM 2186 N N . GLN A 1 287 ? 12.164 -11.062 -7.863 1 96.75 287 GLN A N 1
ATOM 2187 C CA . GLN A 1 287 ? 13.359 -11.68 -8.422 1 96.75 287 GLN A CA 1
ATOM 2188 C C . GLN A 1 287 ? 13.68 -12.992 -7.715 1 96.75 287 GLN A C 1
ATOM 2190 O O . GLN A 1 287 ? 13.977 -14 -8.367 1 96.75 287 GLN A O 1
ATOM 2195 N N . GLN A 1 288 ? 13.555 -13.016 -6.477 1 97.94 288 GLN A N 1
ATOM 2196 C CA . GLN A 1 288 ? 13.906 -14.156 -5.629 1 97.94 288 GLN A CA 1
ATOM 2197 C C . GLN A 1 288 ? 12.891 -15.289 -5.781 1 97.94 288 GLN A C 1
ATOM 2199 O O . GLN A 1 288 ? 13.273 -16.453 -5.949 1 97.94 288 GLN A O 1
ATOM 2204 N N . SER A 1 289 ? 11.602 -14.938 -5.734 1 97.88 289 SER A N 1
ATOM 2205 C CA . SER A 1 289 ? 10.57 -15.961 -5.828 1 97.88 289 SER A CA 1
ATOM 2206 C C . SER A 1 289 ? 10.602 -16.656 -7.188 1 97.88 289 SER A C 1
ATOM 2208 O O . SER A 1 289 ? 10.492 -17.875 -7.273 1 97.88 289 SER A O 1
ATOM 2210 N N . LEU A 1 290 ? 10.773 -15.875 -8.234 1 96.94 290 LEU A N 1
ATOM 2211 C CA . LEU A 1 290 ? 10.797 -16.453 -9.57 1 96.94 290 LEU A CA 1
ATOM 2212 C C . LEU A 1 290 ? 11.992 -17.375 -9.75 1 96.94 290 LEU A C 1
ATOM 2214 O O . LEU A 1 290 ? 11.867 -18.469 -10.305 1 96.94 290 LEU A O 1
ATOM 2218 N N . ALA A 1 291 ? 13.125 -16.922 -9.305 1 97.38 291 ALA A N 1
ATOM 2219 C CA . ALA A 1 291 ? 14.305 -17.766 -9.391 1 97.38 291 ALA A CA 1
ATOM 2220 C C . ALA A 1 291 ? 14.102 -19.078 -8.633 1 97.38 291 ALA A C 1
ATOM 2222 O O . ALA A 1 291 ? 14.406 -20.156 -9.148 1 97.38 291 ALA A O 1
ATOM 2223 N N . GLU A 1 292 ? 13.547 -18.984 -7.457 1 98.12 292 GLU A N 1
ATOM 2224 C CA . GLU A 1 292 ? 13.297 -20.172 -6.633 1 98.12 292 GLU A CA 1
ATOM 2225 C C . GLU A 1 292 ? 12.312 -21.109 -7.312 1 98.12 292 GLU A C 1
ATOM 2227 O O . GLU A 1 292 ? 12.539 -22.312 -7.371 1 98.12 292 GLU A O 1
ATOM 2232 N N . LEU A 1 293 ? 11.258 -20.547 -7.812 1 98.25 293 LEU A N 1
ATOM 2233 C CA . LEU A 1 293 ? 10.219 -21.344 -8.469 1 98.25 293 LEU A CA 1
ATOM 2234 C C . LEU A 1 293 ? 10.781 -22.078 -9.68 1 98.25 293 LEU A C 1
ATOM 2236 O O . LEU A 1 293 ? 10.617 -23.297 -9.805 1 98.25 293 LEU A O 1
ATOM 2240 N N . ARG A 1 294 ? 11.5 -21.391 -10.5 1 98.25 294 ARG A N 1
ATOM 2241 C CA . ARG A 1 294 ? 12.031 -21.906 -11.75 1 98.25 294 ARG A CA 1
ATOM 2242 C C . ARG A 1 294 ? 13.039 -23.031 -11.492 1 98.25 294 ARG A C 1
ATOM 2244 O O . ARG A 1 294 ? 12.977 -24.078 -12.117 1 98.25 294 ARG A O 1
ATOM 2251 N N . ILE A 1 295 ? 13.898 -22.828 -10.531 1 98.69 295 ILE A N 1
ATOM 2252 C CA . ILE A 1 295 ? 14.922 -23.812 -10.188 1 98.69 295 ILE A CA 1
ATOM 2253 C C . ILE A 1 295 ? 14.266 -25.078 -9.625 1 98.69 295 ILE A C 1
ATOM 2255 O O . ILE A 1 295 ? 14.562 -26.188 -10.062 1 98.69 295 ILE A O 1
ATOM 2259 N N . ARG A 1 296 ? 13.352 -24.844 -8.742 1 98.75 296 ARG A N 1
ATOM 2260 C CA . ARG A 1 296 ? 12.742 -25.984 -8.047 1 98.75 296 ARG A CA 1
ATOM 2261 C C . ARG A 1 296 ? 11.891 -26.812 -9 1 98.75 296 ARG A C 1
ATOM 2263 O O . ARG A 1 296 ? 11.938 -28.047 -8.961 1 98.75 296 ARG A O 1
ATOM 2270 N N . VAL A 1 297 ? 11.156 -26.156 -9.859 1 98.62 297 VAL A N 1
ATOM 2271 C CA . VAL A 1 297 ? 10.312 -26.875 -10.797 1 98.62 297 VAL A CA 1
ATOM 2272 C C . VAL A 1 297 ? 11.188 -27.656 -11.781 1 98.62 297 VAL A C 1
ATOM 2274 O O . VAL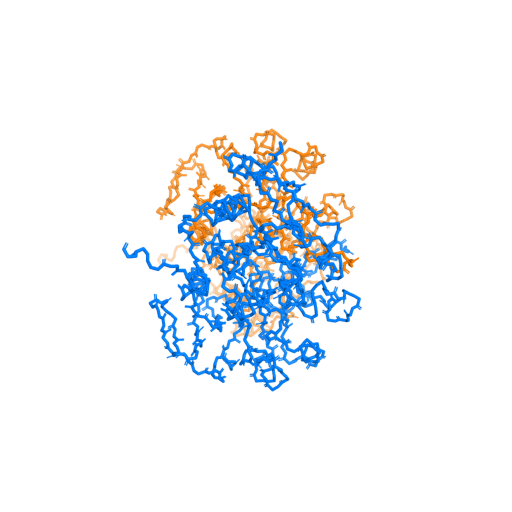 A 1 297 ? 10.922 -28.828 -12.078 1 98.62 297 VAL A O 1
ATOM 2277 N N . ALA A 1 298 ? 12.258 -27.047 -12.289 1 98.62 298 ALA A N 1
ATOM 2278 C CA . ALA A 1 298 ? 13.18 -27.734 -13.195 1 98.62 298 ALA A CA 1
ATOM 2279 C C . ALA A 1 298 ? 13.805 -28.953 -12.531 1 98.62 298 ALA A C 1
ATOM 2281 O O . ALA A 1 298 ? 13.922 -30.016 -13.156 1 98.62 298 ALA A O 1
ATOM 2282 N N . ARG A 1 299 ? 14.133 -28.797 -11.305 1 98.75 299 ARG A N 1
ATOM 2283 C CA . ARG A 1 299 ? 14.727 -29.906 -10.57 1 98.75 299 ARG A CA 1
ATOM 2284 C C . ARG A 1 299 ? 13.711 -31.016 -10.352 1 98.75 299 ARG A C 1
ATOM 2286 O O . ARG A 1 299 ? 14.055 -32.188 -10.43 1 98.75 299 ARG A O 1
ATOM 2293 N N . GLN A 1 300 ? 12.477 -30.641 -10.039 1 98.62 300 GLN A N 1
ATOM 2294 C CA . GLN A 1 300 ? 11.414 -31.625 -9.898 1 98.62 300 GLN A CA 1
ATOM 2295 C C . GLN A 1 300 ? 11.266 -32.438 -11.172 1 98.62 300 GLN A C 1
ATOM 2297 O O . GLN A 1 300 ? 11.188 -33.688 -11.117 1 98.62 300 GLN A O 1
ATOM 2302 N N . ILE A 1 301 ? 11.25 -31.797 -12.305 1 98.62 301 ILE A N 1
ATOM 2303 C CA . ILE A 1 301 ? 11.102 -32.469 -13.594 1 98.62 301 ILE A CA 1
ATOM 2304 C C . ILE A 1 301 ? 12.281 -33.406 -13.836 1 98.62 301 ILE A C 1
ATOM 2306 O O . ILE A 1 301 ? 12.094 -34.562 -14.18 1 98.62 301 ILE A O 1
ATOM 2310 N N . ALA A 1 302 ? 13.461 -32.906 -13.602 1 98.38 302 ALA A N 1
ATOM 2311 C CA . ALA A 1 302 ? 14.672 -33.688 -13.781 1 98.38 302 ALA A CA 1
ATOM 2312 C C . ALA A 1 302 ? 14.633 -34.938 -12.914 1 98.38 302 ALA A C 1
ATOM 2314 O O . ALA A 1 302 ? 14.938 -36.062 -13.383 1 98.38 302 ALA A O 1
ATOM 2315 N N . ASP A 1 303 ? 14.266 -34.719 -11.688 1 98 303 ASP A N 1
ATOM 2316 C CA . ASP A 1 303 ? 14.195 -35.844 -10.758 1 98 303 ASP A CA 1
ATOM 2317 C C . ASP A 1 303 ? 13.195 -36.906 -11.234 1 98 303 ASP A C 1
ATOM 2319 O O . ASP A 1 303 ? 13.516 -38.094 -11.297 1 98 303 ASP A O 1
ATOM 2323 N N . MET A 1 304 ? 12.047 -36.469 -11.672 1 97.56 304 MET A N 1
ATOM 2324 C CA . MET A 1 304 ? 11.008 -37.375 -12.102 1 97.56 304 MET A CA 1
ATOM 2325 C C . MET A 1 304 ? 11.414 -38.125 -13.375 1 97.56 304 MET A C 1
ATOM 2327 O O . MET A 1 304 ? 11.164 -39.312 -13.523 1 97.56 304 MET A O 1
ATOM 2331 N N . LEU A 1 305 ? 12.102 -37.438 -14.266 1 97.12 305 LEU A N 1
ATOM 2332 C CA . LEU A 1 305 ? 12.555 -38.031 -15.508 1 97.12 305 LEU A CA 1
ATOM 2333 C C . LEU A 1 305 ? 13.586 -39.125 -15.242 1 97.12 305 LEU A C 1
ATOM 2335 O O . LEU A 1 305 ? 13.688 -40.094 -16.016 1 97.12 305 LEU A O 1
ATOM 2339 N N . HIS A 1 306 ? 14.242 -39 -14.117 1 96.5 306 HIS A N 1
ATOM 2340 C CA . HIS A 1 306 ? 15.273 -40 -13.773 1 96.5 306 HIS A CA 1
ATOM 2341 C C . HIS A 1 306 ? 14.82 -40.875 -12.625 1 96.5 306 HIS A C 1
ATOM 2343 O O . HIS A 1 306 ? 15.648 -41.5 -11.938 1 96.5 306 HIS A O 1
ATOM 2349 N N . ALA A 1 307 ? 13.625 -40.875 -12.328 1 94.75 307 ALA A N 1
ATOM 2350 C CA . ALA A 1 307 ? 12.984 -41.75 -11.359 1 94.75 307 ALA A CA 1
ATOM 2351 C C . ALA A 1 307 ? 13.508 -41.469 -9.953 1 94.75 307 ALA A C 1
ATOM 2353 O O . ALA A 1 307 ? 13.688 -42.406 -9.164 1 94.75 307 ALA A O 1
ATOM 2354 N N . ARG A 1 308 ? 13.891 -40.25 -9.711 1 95.56 308 ARG A N 1
ATOM 2355 C CA . ARG A 1 308 ? 14.219 -39.781 -8.359 1 95.56 308 ARG A CA 1
ATOM 2356 C C . ARG A 1 308 ? 13.031 -39.094 -7.723 1 95.56 308 ARG A C 1
ATOM 2358 O O . ARG A 1 308 ? 12.281 -38.375 -8.406 1 95.56 308 ARG A O 1
ATOM 2365 N N . GLN A 1 309 ? 12.82 -39.25 -6.473 1 94.88 309 GLN A N 1
ATOM 2366 C CA . GLN A 1 309 ? 11.695 -38.625 -5.773 1 94.88 309 GLN A CA 1
ATOM 2367 C C . GLN A 1 309 ? 11.781 -37.125 -5.785 1 94.88 309 GLN A C 1
ATOM 2369 O O . GLN A 1 309 ? 12.766 -36.531 -5.305 1 94.88 309 GLN A O 1
ATOM 2374 N N . PRO A 1 310 ? 10.812 -36.469 -6.352 1 96.94 310 PRO A N 1
ATOM 2375 C CA . PRO A 1 310 ? 10.805 -35 -6.34 1 96.94 310 PRO A CA 1
ATOM 2376 C C . PRO A 1 310 ? 10.273 -34.406 -5.027 1 96.94 310 PRO A C 1
ATOM 2378 O O . PRO A 1 310 ? 9.703 -35.125 -4.215 1 96.94 310 PRO A O 1
ATOM 2381 N N . GLU A 1 311 ? 10.586 -33.156 -4.801 1 96.44 311 GLU A N 1
ATOM 2382 C CA . GLU A 1 311 ? 9.898 -32.469 -3.705 1 96.44 311 GLU A CA 1
ATOM 2383 C C . GLU A 1 311 ? 8.438 -32.188 -4.062 1 96.44 311 GLU A C 1
ATOM 2385 O O . GLU A 1 311 ? 8.109 -32 -5.234 1 96.44 311 GLU A O 1
ATOM 2390 N N . HIS A 1 312 ? 7.527 -32.281 -3.133 1 96.5 312 HIS A N 1
ATOM 2391 C CA . HIS A 1 312 ? 6.152 -31.797 -3.164 1 96.5 312 HIS A CA 1
ATOM 2392 C C . HIS A 1 312 ? 5.332 -32.531 -4.219 1 96.5 312 HIS A C 1
ATOM 2394 O O . HIS A 1 312 ? 4.695 -31.906 -5.066 1 96.5 312 HIS A O 1
ATOM 2400 N N . LEU A 1 313 ? 5.246 -33.781 -4.066 1 97.06 313 LEU A N 1
ATOM 2401 C CA . LEU A 1 313 ? 4.363 -34.625 -4.883 1 97.06 313 LEU A CA 1
ATOM 2402 C C . LEU A 1 313 ? 2.904 -34.406 -4.496 1 97.06 313 LEU A C 1
ATOM 2404 O O . LEU A 1 313 ? 2.551 -34.5 -3.318 1 97.06 313 LEU A O 1
ATOM 2408 N N . VAL A 1 314 ? 2.078 -34.125 -5.48 1 96.88 314 VAL A N 1
ATOM 2409 C CA . VAL A 1 314 ? 0.654 -33.875 -5.262 1 96.88 314 VAL A CA 1
ATOM 2410 C C . VAL A 1 314 ? -0.07 -35.219 -5.094 1 96.88 314 VAL A C 1
ATOM 2412 O O . VAL A 1 314 ? -0.993 -35.344 -4.285 1 96.88 314 VAL A O 1
ATOM 2415 N N . ASN A 1 315 ? 0.33 -36.25 -5.883 1 96.25 315 ASN A N 1
ATOM 2416 C CA . ASN A 1 315 ? -0.291 -37.562 -5.891 1 96.25 315 ASN A CA 1
ATOM 2417 C C . ASN A 1 315 ? 0.686 -38.656 -5.438 1 96.25 315 ASN A C 1
ATOM 2419 O O . ASN A 1 315 ? 0.986 -39.594 -6.191 1 96.25 315 ASN A O 1
ATOM 2423 N N . PRO A 1 316 ? 1.036 -38.656 -4.184 1 93.75 316 PRO A N 1
ATOM 2424 C CA . PRO A 1 316 ? 2.072 -39.562 -3.67 1 93.75 316 PRO A CA 1
ATOM 2425 C C . PRO A 1 316 ? 1.686 -41.031 -3.777 1 93.75 316 PRO A C 1
ATOM 2427 O O . PRO A 1 316 ? 2.557 -41.906 -3.766 1 93.75 316 PRO A O 1
ATOM 2430 N N . GLN A 1 317 ? 0.47 -41.344 -3.984 1 91.94 317 GLN A N 1
ATOM 2431 C CA . GLN A 1 317 ? 0.007 -42.719 -4.023 1 91.94 317 GLN A CA 1
ATOM 2432 C C . GLN A 1 317 ? 0.536 -43.438 -5.258 1 91.94 317 GLN A C 1
ATOM 2434 O O . GLN A 1 317 ? 0.544 -44.656 -5.309 1 91.94 317 GLN A O 1
ATOM 2439 N N . ILE A 1 318 ? 0.932 -42.688 -6.258 1 90.94 318 ILE A N 1
ATOM 2440 C CA . ILE A 1 318 ? 1.348 -43.375 -7.484 1 90.94 318 ILE A CA 1
ATOM 2441 C C . ILE A 1 318 ? 2.865 -43.531 -7.492 1 90.94 318 ILE A C 1
ATOM 2443 O O . ILE A 1 318 ? 3.422 -44.156 -8.391 1 90.94 318 ILE A O 1
ATOM 2447 N N . TRP A 1 319 ? 3.518 -42.781 -6.555 1 87 319 TRP A N 1
ATOM 2448 C CA . TRP A 1 319 ? 4.977 -42.875 -6.535 1 87 319 TRP A CA 1
ATOM 2449 C C . TRP A 1 319 ? 5.438 -44.156 -5.82 1 87 319 TRP A C 1
ATOM 2451 O O . TRP A 1 319 ? 4.961 -44.469 -4.727 1 87 319 TRP A O 1
ATOM 2461 N N . PRO A 1 320 ? 6.234 -45 -6.621 1 74.12 320 PRO A N 1
ATOM 2462 C CA . PRO A 1 320 ? 6.637 -46.281 -6.02 1 74.12 320 PRO A CA 1
ATOM 2463 C C . PRO A 1 320 ? 7.383 -46.094 -4.699 1 74.12 320 PRO A C 1
ATOM 2465 O O . PRO A 1 320 ? 8.094 -45.125 -4.516 1 74.12 320 PRO A O 1
ATOM 2468 N N . ASN A 1 321 ? 6.773 -46.438 -3.453 1 58.44 321 ASN A N 1
ATOM 2469 C CA . ASN A 1 321 ? 7.496 -46.5 -2.188 1 58.44 321 ASN A CA 1
ATOM 2470 C C . ASN A 1 321 ? 8.867 -47.125 -2.355 1 58.44 321 ASN A C 1
ATOM 2472 O O . ASN A 1 321 ? 8.992 -48.219 -2.961 1 58.44 321 ASN A O 1
ATOM 2476 N N . PRO A 1 322 ? 9.922 -46.25 -2.291 1 49.69 322 PRO A N 1
ATOM 2477 C CA . PRO A 1 322 ? 11.141 -47.062 -2.285 1 49.69 322 PRO A CA 1
ATOM 2478 C C . PRO A 1 322 ? 11.055 -48.25 -1.331 1 49.69 322 PRO A C 1
ATOM 2480 O O . PRO A 1 322 ? 10.68 -48.094 -0.167 1 49.69 322 PRO A O 1
ATOM 2483 N N . ASN A 1 323 ? 10.391 -49.344 -1.652 1 38 323 ASN A N 1
ATOM 2484 C CA . ASN A 1 323 ? 10.75 -50.406 -0.729 1 38 323 ASN A CA 1
ATOM 2485 C C . ASN A 1 323 ? 12.234 -50.406 -0.408 1 38 323 ASN A C 1
ATOM 2487 O O . ASN A 1 323 ? 13.07 -50.25 -1.304 1 38 323 ASN A O 1
ATOM 2491 N N . MET B 1 1 ? -23.344 38.875 21.984 1 72.19 1 MET B N 1
ATOM 2492 C CA . MET B 1 1 ? -22.125 39.031 21.203 1 72.19 1 MET B CA 1
ATOM 2493 C C . MET B 1 1 ? -20.953 38.344 21.875 1 72.19 1 MET B C 1
ATOM 2495 O O . MET B 1 1 ? -20.828 38.344 23.094 1 72.19 1 MET B O 1
ATOM 2499 N N . SER B 1 2 ? -20.25 37.438 21.062 1 82.88 2 SER B N 1
ATOM 2500 C CA . SER B 1 2 ? -19.172 36.688 21.688 1 82.88 2 SER B CA 1
ATOM 2501 C C . SER B 1 2 ? -18.031 37.625 22.125 1 82.88 2 SER B C 1
ATOM 2503 O O . SER B 1 2 ? -17.828 38.688 21.531 1 82.88 2 SER B O 1
ATOM 2505 N N . LYS B 1 3 ? -17.484 37.281 23.172 1 91.06 3 LYS B N 1
ATOM 2506 C CA . LYS B 1 3 ? -16.391 38.062 23.75 1 91.06 3 LYS B CA 1
ATOM 2507 C C . LYS B 1 3 ? -15.164 38.031 22.844 1 91.06 3 LYS B C 1
ATOM 2509 O O . LYS B 1 3 ? -14.477 39.031 22.703 1 91.06 3 LYS B O 1
ATOM 2514 N N . PHE B 1 4 ? -14.93 36.938 22.219 1 97.88 4 PHE B N 1
ATOM 2515 C CA . PHE B 1 4 ? -13.711 36.75 21.438 1 97.88 4 PHE B CA 1
ATOM 2516 C C . PHE B 1 4 ? -14.047 36.406 20 1 97.88 4 PHE B C 1
ATOM 2518 O O . PHE B 1 4 ? -15.102 35.812 19.719 1 97.88 4 PHE B O 1
ATOM 2525 N N . LYS B 1 5 ? -13.148 36.812 19.078 1 98.44 5 LYS B N 1
ATOM 2526 C CA . LYS B 1 5 ? -13.211 36.438 17.656 1 98.44 5 LYS B CA 1
ATOM 2527 C C . LYS B 1 5 ? -11.992 35.594 17.25 1 98.44 5 LYS B C 1
ATOM 2529 O O . LYS B 1 5 ? -10.852 36 17.469 1 98.44 5 LYS B O 1
ATOM 2534 N N . VAL B 1 6 ? -12.289 34.406 16.703 1 98.75 6 VAL B N 1
ATOM 2535 C CA . VAL B 1 6 ? -11.227 33.5 16.281 1 98.75 6 VAL B CA 1
ATOM 2536 C C . VAL B 1 6 ? -11.203 33.406 14.758 1 98.75 6 VAL B C 1
ATOM 2538 O O . VAL B 1 6 ? -12.164 32.906 14.14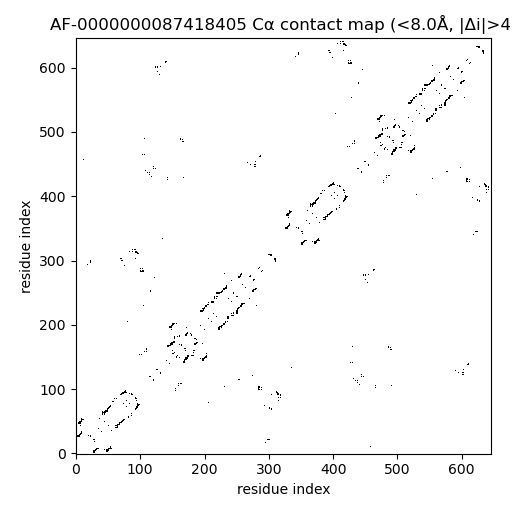8 1 98.75 6 VAL B O 1
ATOM 2541 N N . LEU B 1 7 ? -10.078 33.812 14.18 1 98.75 7 LEU B N 1
ATOM 2542 C CA . LEU B 1 7 ? -9.883 33.688 12.742 1 98.75 7 LEU B CA 1
ATOM 2543 C C . LEU B 1 7 ? -9.359 32.312 12.391 1 98.75 7 LEU B C 1
ATOM 2545 O O . LEU B 1 7 ? -8.273 31.906 12.828 1 98.75 7 LEU B O 1
ATOM 2549 N N . LEU B 1 8 ? -10.102 31.516 11.68 1 98.5 8 LEU B N 1
ATOM 2550 C CA . LEU B 1 8 ? -9.664 30.25 11.109 1 98.5 8 LEU B CA 1
ATOM 2551 C C . LEU B 1 8 ? -9.367 30.406 9.617 1 98.5 8 LEU B C 1
ATOM 2553 O O . LEU B 1 8 ? -10.258 30.75 8.836 1 98.5 8 LEU B O 1
ATOM 2557 N N . THR B 1 9 ? -8.141 30.125 9.25 1 97.69 9 THR B N 1
ATOM 2558 C CA . THR B 1 9 ? -7.637 30.562 7.953 1 97.69 9 THR B CA 1
ATOM 2559 C C . THR B 1 9 ? -8.039 29.578 6.852 1 97.69 9 THR B C 1
ATOM 2561 O O . THR B 1 9 ? -8.156 29.953 5.688 1 97.69 9 THR B O 1
ATOM 2564 N N . ASP B 1 10 ? -8.133 28.312 7.172 1 94.12 10 ASP B N 1
ATOM 2565 C CA . ASP B 1 10 ? -8.414 27.266 6.207 1 94.12 10 ASP B CA 1
ATOM 2566 C C . ASP B 1 10 ? -8.734 25.938 6.914 1 94.12 10 ASP B C 1
ATOM 2568 O O . ASP B 1 10 ? -8.5 25.812 8.117 1 94.12 10 ASP B O 1
ATOM 2572 N N . ARG B 1 11 ? -9.406 24.969 6.238 1 86.81 11 ARG B N 1
ATOM 2573 C CA . ARG B 1 11 ? -9.672 23.656 6.816 1 86.81 11 ARG B CA 1
ATOM 2574 C C . ARG B 1 11 ? -9.648 22.578 5.75 1 86.81 11 ARG B C 1
ATOM 2576 O O . ARG B 1 11 ? -10.109 22.797 4.625 1 86.81 11 ARG B O 1
ATOM 2583 N N . PRO B 1 12 ? -9.047 21.344 6.113 1 84.38 12 PRO B N 1
ATOM 2584 C CA . PRO B 1 12 ? -9.125 20.156 5.258 1 84.38 12 PRO B CA 1
ATOM 2585 C C . PRO B 1 12 ? -10.406 19.344 5.48 1 84.38 12 PRO B C 1
ATOM 2587 O O . PRO B 1 12 ? -10.586 18.281 4.887 1 84.38 12 PRO B O 1
ATOM 2590 N N . TRP B 1 13 ? -11.305 19.75 6.379 1 90.25 13 TRP B N 1
ATOM 2591 C CA . TRP B 1 13 ? -12.547 19.062 6.703 1 90.25 13 TRP B CA 1
ATOM 2592 C C . TRP B 1 13 ? -13.758 19.906 6.344 1 90.25 13 TRP B C 1
ATOM 2594 O O . TRP B 1 13 ? -13.617 21.062 5.93 1 90.25 13 TRP B O 1
ATOM 2604 N N . SER B 1 14 ? -14.906 19.344 6.445 1 89.88 14 SER B N 1
ATOM 2605 C CA . SER B 1 14 ? -16.094 19.844 5.75 1 89.88 14 SER B CA 1
ATOM 2606 C C . SER B 1 14 ? -16.719 21.016 6.488 1 89.88 14 SER B C 1
ATOM 2608 O O . SER B 1 14 ? -17.438 21.828 5.891 1 89.88 14 SER B O 1
ATOM 2610 N N . ASP B 1 15 ? -16.469 21.109 7.801 1 94.44 15 ASP B N 1
ATOM 2611 C CA . ASP B 1 15 ? -17.125 22.141 8.586 1 94.44 15 ASP B CA 1
ATOM 2612 C C . ASP B 1 15 ? -16.312 22.5 9.828 1 94.44 15 ASP B C 1
ATOM 2614 O O . ASP B 1 15 ? -15.234 21.953 10.047 1 94.44 15 ASP B O 1
ATOM 2618 N N . TRP B 1 16 ? -16.797 23.531 10.523 1 97.44 16 TRP B N 1
ATOM 2619 C CA . TRP B 1 16 ? -16.172 23.938 11.781 1 97.44 16 TRP B CA 1
ATOM 2620 C C . TRP B 1 16 ? -17.047 23.578 12.969 1 97.44 16 TRP B C 1
ATOM 2622 O O . TRP B 1 16 ? -17.062 24.297 13.977 1 97.44 16 TRP B O 1
ATOM 2632 N N . GLU B 1 17 ? -17.797 22.531 12.883 1 97.44 17 GLU B N 1
ATOM 2633 C CA . GLU B 1 17 ? -18.781 22.234 13.914 1 97.44 17 GLU B CA 1
ATOM 2634 C C . GLU B 1 17 ? -18.094 21.891 15.242 1 97.44 17 GLU B C 1
ATOM 2636 O O . GLU B 1 17 ? -18.531 22.344 16.297 1 97.44 17 GLU B O 1
ATOM 2641 N N . ILE B 1 18 ? -17.062 21.125 15.188 1 97.81 18 ILE B N 1
ATOM 2642 C CA . ILE B 1 18 ? -16.344 20.734 16.406 1 97.81 18 ILE B CA 1
ATOM 2643 C C . ILE B 1 18 ? -15.758 21.984 17.062 1 97.81 18 ILE B C 1
ATOM 2645 O O . ILE B 1 18 ? -15.945 22.188 18.266 1 97.81 18 ILE B O 1
ATOM 2649 N N . GLU B 1 19 ? -15.094 22.75 16.281 1 98.31 19 GLU B N 1
ATOM 2650 C CA . GLU B 1 19 ? -14.492 23.984 16.781 1 98.31 19 GLU B CA 1
ATOM 2651 C C . GLU B 1 19 ? -15.547 24.938 17.328 1 98.31 19 GLU B C 1
ATOM 2653 O O . GLU B 1 19 ? -15.367 25.531 18.406 1 98.31 19 GLU B O 1
ATOM 2658 N N . ARG B 1 20 ? -16.641 25.094 16.578 1 98.06 20 ARG B N 1
ATOM 2659 C CA . ARG B 1 20 ? -17.719 26 16.969 1 98.06 20 ARG B CA 1
ATOM 2660 C C . ARG B 1 20 ? -18.281 25.625 18.344 1 98.06 20 ARG B C 1
ATOM 2662 O O . ARG B 1 20 ? -18.516 26.5 19.172 1 98.06 20 ARG B O 1
ATOM 2669 N N . LYS B 1 21 ? -18.484 24.375 18.547 1 98.12 21 LYS B N 1
ATOM 2670 C CA . LYS B 1 21 ? -19.031 23.906 19.828 1 98.12 21 LYS B CA 1
ATOM 2671 C C . LYS B 1 21 ? -18.094 24.266 20.984 1 98.12 21 LYS B C 1
ATOM 2673 O O . LYS B 1 21 ? -18.547 24.797 22 1 98.12 21 LYS B O 1
ATOM 2678 N N . ILE B 1 22 ? -16.844 24.078 20.844 1 98.38 22 ILE B N 1
ATOM 2679 C CA . ILE B 1 22 ? -15.859 24.281 21.891 1 98.38 22 ILE B CA 1
ATOM 2680 C C . ILE B 1 22 ? -15.633 25.781 22.109 1 98.38 22 ILE B C 1
ATOM 2682 O O . ILE B 1 22 ? -15.625 26.266 23.234 1 98.38 22 ILE B O 1
ATOM 2686 N N . LEU B 1 23 ? -15.539 26.531 21.031 1 98.38 23 LEU B N 1
ATOM 2687 C CA . LEU B 1 23 ? -15.195 27.953 21.094 1 98.38 23 LEU B CA 1
ATOM 2688 C C . LEU B 1 23 ? -16.391 28.781 21.578 1 98.38 23 LEU B C 1
ATOM 2690 O O . LEU B 1 23 ? -16.219 29.75 22.328 1 98.38 23 LEU B O 1
ATOM 2694 N N . THR B 1 24 ? -17.578 28.375 21.188 1 98 24 THR B N 1
ATOM 2695 C CA . THR B 1 24 ? -18.766 29.047 21.688 1 98 24 THR B CA 1
ATOM 2696 C C . THR B 1 24 ? -18.875 28.906 23.203 1 98 24 THR B C 1
ATOM 2698 O O . THR B 1 24 ? -19.219 29.859 23.906 1 98 24 THR B O 1
ATOM 2701 N N . ALA B 1 25 ? -18.578 27.766 23.641 1 97.56 25 ALA B N 1
ATOM 2702 C CA . ALA B 1 25 ? -18.609 27.5 25.078 1 97.56 25 ALA B CA 1
ATOM 2703 C C . ALA B 1 25 ? -17.578 28.344 25.812 1 97.56 25 ALA B C 1
ATOM 2705 O O . ALA B 1 25 ? -17.656 28.516 27.031 1 97.56 25 ALA B O 1
ATOM 2706 N N . SER B 1 26 ? -16.656 28.891 25.094 1 96.88 26 SER B N 1
ATOM 2707 C CA . SER B 1 26 ? -15.609 29.734 25.672 1 96.88 26 SER B CA 1
ATOM 2708 C C . SER B 1 26 ? -15.797 31.188 25.281 1 96.88 26 SER B C 1
ATOM 2710 O O . SER B 1 26 ? -14.844 31.969 25.281 1 96.88 26 SER B O 1
ATOM 2712 N N . ASP B 1 27 ? -17 31.547 24.828 1 97.94 27 ASP B N 1
ATOM 2713 C CA . ASP B 1 27 ? -17.406 32.906 24.516 1 97.94 27 ASP B CA 1
ATOM 2714 C C . ASP B 1 27 ? -16.656 33.438 23.297 1 97.94 27 ASP B C 1
ATOM 2716 O O . ASP B 1 27 ? -16.234 34.594 23.266 1 97.94 27 ASP B O 1
ATOM 2720 N N . ALA B 1 28 ? -16.406 32.531 22.328 1 98.12 28 ALA B N 1
ATOM 2721 C CA . ALA B 1 28 ? -15.695 32.906 21.109 1 98.12 28 ALA B CA 1
ATOM 2722 C C . ALA B 1 28 ? -16.516 32.562 19.875 1 98.12 28 ALA B C 1
ATOM 2724 O O . ALA B 1 28 ? -17.156 31.516 19.828 1 98.12 28 ALA B O 1
ATOM 2725 N N . GLU B 1 29 ? -16.469 33.375 18.844 1 98.12 29 GLU B N 1
ATOM 2726 C CA . GLU B 1 29 ? -17.078 33.094 17.562 1 98.12 29 GLU B CA 1
ATOM 2727 C C . GLU B 1 29 ? -16.016 32.875 16.484 1 98.12 29 GLU B C 1
ATOM 2729 O O . GLU B 1 29 ? -14.906 33.406 16.594 1 98.12 29 GLU B O 1
ATOM 2734 N N . ILE B 1 30 ? -16.406 32.156 15.43 1 98.12 30 ILE B N 1
ATOM 2735 C CA . ILE B 1 30 ? -15.469 31.812 14.367 1 98.12 30 ILE B CA 1
ATOM 2736 C C . ILE B 1 30 ? -15.641 32.781 13.188 1 98.12 30 ILE B C 1
ATOM 2738 O O . ILE B 1 30 ? -16.766 33.062 12.773 1 98.12 30 ILE B O 1
ATOM 2742 N N . ILE B 1 31 ? -14.539 33.344 12.773 1 97.88 31 ILE B N 1
ATOM 2743 C CA . ILE B 1 31 ? -14.438 34.031 11.492 1 97.88 31 ILE B CA 1
ATOM 2744 C C . ILE B 1 31 ? -13.641 33.188 10.508 1 97.88 31 ILE B C 1
ATOM 2746 O O . ILE B 1 31 ? -12.43 33.031 10.656 1 97.88 31 ILE B O 1
ATOM 2750 N N . GLU B 1 32 ? -14.305 32.625 9.5 1 97.5 32 GLU B N 1
ATOM 2751 C CA . GLU B 1 32 ? -13.633 31.797 8.508 1 97.5 32 GLU B CA 1
ATOM 2752 C C . GLU B 1 32 ? -13.117 32.625 7.348 1 97.5 32 GLU B C 1
ATOM 2754 O O . GLU B 1 32 ? -13.875 33.406 6.734 1 97.5 32 GLU B O 1
ATOM 2759 N N . ALA B 1 33 ? -11.883 32.5 7.07 1 97.81 33 ALA B N 1
ATOM 2760 C CA . ALA B 1 33 ? -11.32 33.219 5.918 1 97.81 33 ALA B CA 1
ATOM 2761 C C . ALA B 1 33 ? -11.812 32.594 4.609 1 97.81 33 ALA B C 1
ATOM 2763 O O . ALA B 1 33 ? -11.906 31.375 4.484 1 97.81 33 ALA B O 1
ATOM 2764 N N . PRO B 1 34 ? -12.156 33.438 3.641 1 96 34 PRO B N 1
ATOM 2765 C CA . PRO B 1 34 ? -12.602 32.906 2.346 1 96 34 PRO B CA 1
ATOM 2766 C C . PRO B 1 34 ? -11.461 32.281 1.542 1 96 34 PRO B C 1
ATOM 2768 O O . PRO B 1 34 ? -11.703 31.469 0.645 1 96 34 PRO B O 1
ATOM 2771 N N . ASP B 1 35 ? -10.203 32.688 1.82 1 93.75 35 ASP B N 1
ATOM 2772 C CA . ASP B 1 35 ? -9.008 32.188 1.173 1 93.75 35 ASP B CA 1
ATOM 2773 C C . ASP B 1 35 ? -7.773 32.406 2.049 1 93.75 35 ASP B C 1
ATOM 2775 O O . ASP B 1 35 ? -7.859 33.031 3.107 1 93.75 35 ASP B O 1
ATOM 2779 N N . GLY B 1 36 ? -6.719 31.891 1.618 1 93.19 36 GLY B N 1
ATOM 2780 C CA . GLY B 1 36 ? -5.492 31.953 2.398 1 93.19 36 GLY B CA 1
ATOM 2781 C C . GLY B 1 36 ? -4.559 33.062 1.957 1 93.19 36 GLY B C 1
ATOM 2782 O O . GLY B 1 36 ? -3.379 33.062 2.316 1 93.19 36 GLY B O 1
ATOM 2783 N N . ASP B 1 37 ? -5.09 34 1.239 1 95.5 37 ASP B N 1
ATOM 2784 C CA . ASP B 1 37 ? -4.25 35.125 0.768 1 95.5 37 ASP B CA 1
ATOM 2785 C C . ASP B 1 37 ? -3.805 36 1.928 1 95.5 37 ASP B C 1
ATOM 2787 O O . ASP B 1 37 ? -4.602 36.312 2.812 1 95.5 37 ASP B O 1
ATOM 2791 N N . GLU B 1 38 ? -2.578 36.375 1.841 1 97.12 38 GLU B N 1
ATOM 2792 C CA . GLU B 1 38 ? -2.021 37.156 2.934 1 97.12 38 GLU B CA 1
ATOM 2793 C C . GLU B 1 38 ? -2.812 38.469 3.145 1 97.12 38 GLU B C 1
ATOM 2795 O O . GLU B 1 38 ? -3.092 38.844 4.281 1 97.12 38 GLU B O 1
ATOM 2800 N N . ALA B 1 39 ? -3.16 39.156 2.021 1 97.94 39 ALA B N 1
ATOM 2801 C CA . ALA B 1 39 ? -3.902 40.406 2.125 1 97.94 39 ALA B CA 1
ATOM 2802 C C . ALA B 1 39 ? -5.246 40.188 2.82 1 97.94 39 ALA B C 1
ATOM 2804 O O . ALA B 1 39 ? -5.664 41 3.641 1 97.94 39 ALA B O 1
ATOM 2805 N N . THR B 1 40 ? -5.902 39.125 2.484 1 98.19 40 THR B N 1
ATOM 2806 C CA . THR B 1 40 ? -7.176 38.781 3.107 1 98.19 40 THR B CA 1
ATOM 2807 C C . THR B 1 40 ? -6.992 38.5 4.598 1 98.19 40 THR B C 1
ATOM 2809 O O . THR B 1 40 ? -7.773 39 5.422 1 98.19 40 THR B O 1
ATOM 2812 N N . LEU B 1 41 ? -5.984 37.812 4.945 1 98.5 41 LEU B N 1
ATOM 2813 C CA . LEU B 1 41 ? -5.734 37.438 6.332 1 98.5 41 LEU B CA 1
ATOM 2814 C C . LEU B 1 41 ? -5.348 38.656 7.16 1 98.5 41 LEU B C 1
ATOM 2816 O O . LEU B 1 41 ? -5.738 38.781 8.32 1 98.5 41 LEU B O 1
ATOM 2820 N N . VAL B 1 42 ? -4.578 39.562 6.578 1 98.5 42 VAL B N 1
ATOM 2821 C CA . VAL B 1 42 ? -4.188 40.781 7.246 1 98.5 42 VAL B CA 1
ATOM 2822 C C . VAL B 1 42 ? -5.434 41.594 7.586 1 98.5 42 VAL B C 1
ATOM 2824 O O . VAL B 1 42 ? -5.559 42.125 8.703 1 98.5 42 VAL B O 1
ATOM 2827 N N . ASP B 1 43 ? -6.309 41.719 6.652 1 98.44 43 ASP B N 1
ATOM 2828 C CA . ASP B 1 43 ? -7.531 42.469 6.848 1 98.44 43 ASP B CA 1
ATOM 2829 C C . ASP B 1 43 ? -8.391 41.875 7.953 1 98.44 43 ASP B C 1
ATOM 2831 O O . ASP B 1 43 ? -8.867 42.562 8.844 1 98.44 43 ASP B O 1
ATOM 2835 N N . LEU B 1 44 ? -8.562 40.594 7.988 1 98.12 44 LEU B N 1
ATOM 2836 C CA . LEU B 1 44 ? -9.422 39.906 8.938 1 98.12 44 LEU B CA 1
ATOM 2837 C C . LEU B 1 44 ? -8.789 39.844 10.32 1 98.12 44 LEU B C 1
ATOM 2839 O O . LEU B 1 44 ? -9.492 39.875 11.336 1 98.12 44 LEU B O 1
ATOM 2843 N N . ALA B 1 45 ? -7.5 39.781 10.367 1 98.31 45 ALA B N 1
ATOM 2844 C CA . ALA B 1 45 ? -6.762 39.625 11.617 1 98.31 45 ALA B CA 1
ATOM 2845 C C . ALA B 1 45 ? -6.938 40.844 12.516 1 98.31 45 ALA B C 1
ATOM 2847 O O . ALA B 1 45 ? -6.801 40.75 13.734 1 98.31 45 ALA B O 1
ATOM 2848 N N . GLN B 1 46 ? -7.285 42 11.953 1 97.69 46 GLN B N 1
ATOM 2849 C CA . GLN B 1 46 ? -7.348 43.281 12.664 1 97.69 46 GLN B CA 1
ATOM 2850 C C . GLN B 1 46 ? -8.312 43.188 13.844 1 97.69 46 GLN B C 1
ATOM 2852 O O . GLN B 1 46 ? -8.109 43.844 14.867 1 97.69 46 GLN B O 1
ATOM 2857 N N . ASP B 1 47 ? -9.352 42.406 13.719 1 96 47 ASP B N 1
ATOM 2858 C CA . ASP B 1 47 ? -10.406 42.344 14.734 1 96 47 ASP B CA 1
ATOM 2859 C C . ASP B 1 47 ? -10.438 41 15.438 1 96 47 ASP B C 1
ATOM 2861 O O . ASP B 1 47 ? -11.438 40.656 16.062 1 96 47 ASP B O 1
ATOM 2865 N N . CYS B 1 48 ? -9.375 40.281 15.391 1 98.06 48 CYS B N 1
ATOM 2866 C CA . CYS B 1 48 ? -9.43 38.906 15.93 1 98.06 48 CYS B CA 1
ATOM 2867 C C . CYS B 1 48 ? -8.594 38.812 17.203 1 98.06 48 CYS B C 1
ATOM 2869 O O . CYS B 1 48 ? -7.609 39.531 17.375 1 98.06 48 CYS B O 1
ATOM 2871 N N . ASP B 1 49 ? -9.07 37.906 18.031 1 98.5 49 ASP B N 1
ATOM 2872 C CA . ASP B 1 49 ? -8.406 37.656 19.297 1 98.5 49 ASP B CA 1
ATOM 2873 C C . ASP B 1 49 ? -7.52 36.438 19.234 1 98.5 49 ASP B C 1
ATOM 2875 O O . ASP B 1 49 ? -6.664 36.219 20.094 1 98.5 49 ASP B O 1
ATOM 2879 N N . ALA B 1 50 ? -7.746 35.594 18.25 1 98.81 50 ALA B N 1
ATOM 2880 C CA . ALA B 1 50 ? -6.961 34.375 18.016 1 98.81 50 ALA B CA 1
ATOM 2881 C C . ALA B 1 50 ? -6.941 34.031 16.531 1 98.81 50 ALA B C 1
ATOM 2883 O O . ALA B 1 50 ? -7.82 34.438 15.773 1 98.81 50 ALA B O 1
ATOM 2884 N N . ILE B 1 51 ? -5.906 33.281 16.172 1 98.81 51 ILE B N 1
ATOM 2885 C CA . ILE B 1 51 ? -5.773 32.781 14.805 1 98.81 51 ILE B CA 1
ATOM 2886 C C . ILE B 1 51 ? -5.496 31.297 14.82 1 98.81 51 ILE B C 1
ATOM 2888 O O . ILE B 1 51 ? -4.609 30.828 15.539 1 98.81 51 ILE B O 1
ATOM 2892 N N . GLY B 1 52 ? -6.305 30.516 14.18 1 98.56 52 GLY B N 1
ATOM 2893 C CA . GLY B 1 52 ? -6.059 29.109 13.883 1 98.56 52 GLY B CA 1
ATOM 2894 C C . GLY B 1 52 ? -5.773 28.844 12.422 1 98.56 52 GLY B C 1
ATOM 2895 O O . GLY B 1 52 ? -6.469 29.359 11.547 1 98.56 52 GLY B O 1
ATOM 2896 N N . THR B 1 53 ? -4.68 28.078 12.164 1 98.12 53 THR B N 1
ATOM 2897 C CA . THR B 1 53 ? -4.316 27.875 10.766 1 98.12 53 THR B CA 1
ATOM 2898 C C . THR B 1 53 ? -3.904 26.422 10.523 1 98.12 53 THR B C 1
ATOM 2900 O O . THR B 1 53 ? -3.27 25.797 11.383 1 98.12 53 THR B O 1
ATOM 2903 N N . CYS B 1 54 ? -4.285 25.859 9.383 1 95.25 54 CYS B N 1
ATOM 2904 C CA . CYS B 1 54 ? -3.816 24.547 8.961 1 95.25 54 CYS B CA 1
ATOM 2905 C C . CYS B 1 54 ? -2.719 24.672 7.91 1 95.25 54 CYS B C 1
ATOM 2907 O O . CYS B 1 54 ? -1.615 24.156 8.094 1 95.25 54 CYS B O 1
ATOM 2909 N N . TRP B 1 55 ? -2.996 25.406 6.785 1 91.81 55 TRP B N 1
ATOM 2910 C CA . TRP B 1 55 ? -2.061 25.469 5.668 1 91.81 55 TRP B CA 1
ATOM 2911 C C . TRP B 1 55 ? -1.631 26.906 5.391 1 91.81 55 TRP B C 1
ATOM 2913 O O . TRP B 1 55 ? -0.502 27.156 4.957 1 91.81 55 TRP B O 1
ATOM 2923 N N . SER B 1 56 ? -2.537 27.828 5.598 1 95.19 56 SER B N 1
ATOM 2924 C CA . SER B 1 56 ? -2.289 29.219 5.215 1 95.19 56 SER B CA 1
ATOM 2925 C C . SER B 1 56 ? -1.112 29.812 5.988 1 95.19 56 SER B C 1
ATOM 2927 O O . SER B 1 56 ? -0.852 29.406 7.125 1 95.19 56 SER B O 1
ATOM 2929 N N . GLN B 1 57 ? -0.476 30.734 5.348 1 95.75 57 GLN B N 1
ATOM 2930 C CA . GLN B 1 57 ? 0.703 31.375 5.934 1 95.75 57 GLN B CA 1
ATOM 2931 C C . GLN B 1 57 ? 0.311 32.469 6.914 1 95.75 57 GLN B C 1
ATOM 2933 O O . GLN B 1 57 ? -0.325 33.438 6.531 1 95.75 57 GLN B O 1
ATOM 2938 N N . VAL B 1 58 ? 0.659 32.281 8.148 1 98.25 58 VAL B N 1
ATOM 2939 C CA . VAL B 1 58 ? 0.524 33.312 9.164 1 98.25 58 VAL B CA 1
ATOM 2940 C C . VAL B 1 58 ? 1.849 34.062 9.312 1 98.25 58 VAL B C 1
ATOM 2942 O O . VAL B 1 58 ? 2.588 33.844 10.273 1 98.25 58 VAL B O 1
ATOM 2945 N N . THR B 1 59 ? 2.01 34.969 8.367 1 98.12 59 THR B N 1
ATOM 2946 C CA . THR B 1 59 ? 3.273 35.688 8.188 1 98.12 59 THR B CA 1
ATOM 2947 C C . THR B 1 59 ? 3.438 36.781 9.242 1 98.12 59 THR B C 1
ATOM 2949 O O . THR B 1 59 ? 2.521 37.031 10.031 1 98.12 59 THR B O 1
ATOM 2952 N N . GLU B 1 60 ? 4.59 37.344 9.211 1 98.44 60 GLU B N 1
ATOM 2953 C CA . GLU B 1 60 ? 4.848 38.5 10.062 1 98.44 60 GLU B CA 1
ATOM 2954 C C . GLU B 1 60 ? 3.791 39.594 9.859 1 98.44 60 GLU B C 1
ATOM 2956 O O . GLU B 1 60 ? 3.297 40.156 10.82 1 98.44 60 GLU B O 1
ATOM 2961 N N . ALA B 1 61 ? 3.436 39.812 8.617 1 98.62 61 ALA B N 1
ATOM 2962 C CA . ALA B 1 61 ? 2.453 40.844 8.289 1 98.62 61 ALA B CA 1
ATOM 2963 C C . ALA B 1 61 ? 1.096 40.531 8.906 1 98.62 61 ALA B C 1
ATOM 2965 O O . ALA B 1 61 ? 0.424 41.406 9.438 1 98.62 61 ALA B O 1
ATOM 2966 N N . VAL B 1 62 ? 0.698 39.281 8.859 1 98.75 62 VAL B N 1
ATOM 2967 C CA . VAL B 1 62 ? -0.588 38.844 9.406 1 98.75 62 VAL B CA 1
ATOM 2968 C C . VAL B 1 62 ? -0.591 39.031 10.922 1 98.75 62 VAL B C 1
ATOM 2970 O O . VAL B 1 62 ? -1.558 39.562 11.484 1 98.75 62 VAL B O 1
ATOM 2973 N N . ILE B 1 63 ? 0.475 38.656 11.578 1 98.69 63 ILE B N 1
ATOM 2974 C CA . ILE B 1 63 ? 0.583 38.719 13.031 1 98.69 63 ILE B CA 1
ATOM 2975 C C . ILE B 1 63 ? 0.597 40.188 13.492 1 98.69 63 ILE B C 1
ATOM 2977 O O . ILE B 1 63 ? -0.105 40.562 14.43 1 98.69 63 ILE B O 1
ATOM 2981 N N . LYS B 1 64 ? 1.298 41.031 12.812 1 98.31 64 LYS B N 1
ATOM 2982 C CA . LYS B 1 64 ? 1.409 42.438 13.172 1 98.31 64 LYS B CA 1
ATOM 2983 C C . LYS B 1 64 ? 0.086 43.188 12.953 1 98.31 64 LYS B C 1
ATOM 2985 O O . LYS B 1 64 ? -0.191 44.188 13.609 1 98.31 64 LYS B O 1
ATOM 2990 N N . ALA B 1 65 ? -0.699 42.656 12.086 1 98.31 65 ALA B N 1
ATOM 2991 C CA . ALA B 1 65 ? -1.99 43.25 11.781 1 98.31 65 ALA B CA 1
ATOM 2992 C C . ALA B 1 65 ? -3.033 42.875 12.836 1 98.31 65 ALA B C 1
ATOM 2994 O O . ALA B 1 65 ? -4.152 43.406 12.812 1 98.31 65 ALA B O 1
ATOM 2995 N N . ALA B 1 66 ? -2.699 42.062 13.805 1 97.94 66 ALA B N 1
ATOM 2996 C CA . ALA B 1 66 ? -3.652 41.531 14.773 1 97.94 66 ALA B CA 1
ATOM 2997 C C . ALA B 1 66 ? -3.35 42.062 16.172 1 97.94 66 ALA B C 1
ATOM 2999 O O . ALA B 1 66 ? -2.973 41.281 17.062 1 97.94 66 ALA B O 1
ATOM 3000 N N . PRO B 1 67 ? -3.705 43.25 16.438 1 96.56 67 PRO B N 1
ATOM 3001 C CA . PRO B 1 67 ? -3.309 43.875 17.703 1 96.56 67 PRO B CA 1
ATOM 3002 C C . PRO B 1 67 ? -4.023 43.25 18.906 1 96.56 67 PRO B C 1
ATOM 3004 O O . PRO B 1 67 ? -3.529 43.344 20.031 1 96.56 67 PRO B O 1
ATOM 3007 N N . ARG B 1 68 ? -5.102 42.594 18.703 1 96.81 68 ARG B N 1
ATOM 3008 C CA . ARG B 1 68 ? -5.859 42.031 19.812 1 96.81 68 ARG B CA 1
ATOM 3009 C C . ARG B 1 68 ? -5.512 40.562 20 1 96.81 68 ARG B C 1
ATOM 3011 O O . ARG B 1 68 ? -5.973 39.906 20.953 1 96.81 68 ARG B O 1
ATOM 3018 N N . CYS B 1 69 ? -4.719 40 19.094 1 97.81 69 CYS B N 1
ATOM 3019 C CA . CYS B 1 69 ? -4.488 38.562 19.062 1 97.81 69 CYS B CA 1
ATOM 3020 C C . CYS B 1 69 ? -3.715 38.094 20.281 1 97.81 69 CYS B C 1
ATOM 3022 O O . CYS B 1 69 ? -2.668 38.656 20.609 1 97.81 69 CYS B O 1
ATOM 3024 N N . ARG B 1 70 ? -4.258 37.062 20.906 1 96.19 70 ARG B N 1
ATOM 3025 C CA . ARG B 1 70 ? -3.623 36.531 22.109 1 96.19 70 ARG B CA 1
ATOM 3026 C C . ARG B 1 70 ? -3.334 35.031 21.953 1 96.19 70 ARG B C 1
ATOM 3028 O O . ARG B 1 70 ? -2.846 34.406 22.875 1 96.19 70 ARG B O 1
ATOM 3035 N N . ALA B 1 71 ? -3.59 34.5 20.828 1 97.75 71 ALA B N 1
ATOM 3036 C CA . ALA B 1 71 ? -3.389 33.062 20.609 1 97.75 71 ALA B CA 1
ATOM 3037 C C . ALA B 1 71 ? -3.203 32.75 19.125 1 97.75 71 ALA B C 1
ATOM 3039 O O . ALA B 1 71 ? -3.949 33.25 18.281 1 97.75 71 ALA B O 1
ATOM 3040 N N . ILE B 1 72 ? -2.217 32.031 18.781 1 98.75 72 ILE B N 1
ATOM 3041 C CA . ILE B 1 72 ? -2.051 31.453 17.469 1 98.75 72 ILE B CA 1
ATOM 3042 C C . ILE B 1 72 ? -1.909 29.938 17.594 1 98.75 72 ILE B C 1
ATOM 3044 O O . ILE B 1 72 ? -1.079 29.438 18.359 1 98.75 72 ILE B O 1
ATOM 3048 N N . ALA B 1 73 ? -2.771 29.234 16.922 1 98.75 73 ALA B N 1
ATOM 3049 C CA . ALA B 1 73 ? -2.768 27.781 17.047 1 98.75 73 ALA B CA 1
ATOM 3050 C C . ALA B 1 73 ? -2.619 27.109 15.68 1 98.75 73 ALA B C 1
ATOM 3052 O O . ALA B 1 73 ? -3.287 27.5 14.719 1 98.75 73 ALA B O 1
ATOM 3053 N N . ARG B 1 74 ? -1.719 26.156 15.602 1 98.31 74 ARG B N 1
ATOM 3054 C CA . ARG B 1 74 ? -1.473 25.359 14.406 1 98.31 74 ARG B CA 1
ATOM 3055 C C . ARG B 1 74 ? -2.32 24.094 14.414 1 98.31 74 ARG B C 1
ATOM 3057 O O . ARG B 1 74 ? -2.256 23.297 15.359 1 98.31 74 ARG B O 1
ATOM 3064 N N . PHE B 1 75 ? -3.154 23.969 13.359 1 97.88 75 PHE B N 1
ATOM 3065 C CA . PHE B 1 75 ? -3.764 22.672 13.117 1 97.88 75 PHE B CA 1
ATOM 3066 C C . PHE B 1 75 ? -2.766 21.703 12.477 1 97.88 75 PHE B C 1
ATOM 3068 O O . PHE B 1 75 ? -2.871 21.406 11.289 1 97.88 75 PHE B O 1
ATOM 3075 N N . GLY B 1 76 ? -1.848 21.141 13.312 1 96.19 76 GLY B N 1
ATOM 3076 C CA . GLY B 1 76 ? -0.877 20.219 12.75 1 96.19 76 GLY B CA 1
ATOM 3077 C C . GLY B 1 76 ? 0.425 20.172 13.531 1 96.19 76 GLY B C 1
ATOM 3078 O O . GLY B 1 76 ? 0.491 20.641 14.664 1 96.19 76 GLY B O 1
ATOM 3079 N N . ILE B 1 77 ? 1.467 19.641 12.93 1 93.69 77 ILE B N 1
ATOM 3080 C CA . ILE B 1 77 ? 2.744 19.391 13.586 1 93.69 77 ILE B CA 1
ATOM 3081 C C . ILE B 1 77 ? 3.771 20.422 13.148 1 93.69 77 ILE B C 1
ATOM 3083 O O . ILE B 1 77 ? 4.43 21.047 13.992 1 93.69 77 ILE B O 1
ATOM 3087 N N . GLY B 1 78 ? 3.904 20.609 11.852 1 91.06 78 GLY B N 1
ATOM 3088 C CA . GLY B 1 78 ? 4.879 21.547 11.312 1 91.06 78 GLY B CA 1
ATOM 3089 C C . GLY B 1 78 ? 4.523 23 11.586 1 91.06 78 GLY B C 1
ATOM 3090 O O . GLY B 1 78 ? 3.344 23.359 11.602 1 91.06 78 GLY B O 1
ATOM 3091 N N . LEU B 1 79 ? 5.516 23.828 11.75 1 93.62 79 LEU B N 1
ATOM 3092 C CA . LEU B 1 79 ? 5.293 25.219 12.125 1 93.62 79 LEU B CA 1
ATOM 3093 C C . LEU B 1 79 ? 5.828 26.156 11.047 1 93.62 79 LEU B C 1
ATOM 3095 O O . LEU B 1 79 ? 5.914 27.375 11.266 1 93.62 79 LEU B O 1
ATOM 3099 N N . ASP B 1 80 ? 6.148 25.594 9.906 1 89.88 80 ASP B N 1
ATOM 3100 C CA . ASP B 1 80 ? 6.836 26.344 8.859 1 89.88 80 ASP B CA 1
ATOM 3101 C C . ASP B 1 80 ? 5.926 27.406 8.266 1 89.88 80 ASP B C 1
ATOM 3103 O O . ASP B 1 80 ? 6.398 28.328 7.594 1 89.88 80 ASP B O 1
ATOM 3107 N N . ASN B 1 81 ? 4.578 27.359 8.617 1 93 81 ASN B N 1
ATOM 3108 C CA . ASN B 1 81 ? 3.672 28.359 8.047 1 93 81 ASN B CA 1
ATOM 3109 C C . ASN B 1 81 ? 3.338 29.453 9.055 1 93 81 ASN B C 1
ATOM 3111 O O . ASN B 1 81 ? 2.475 30.297 8.797 1 93 81 ASN B O 1
ATOM 3115 N N . ILE B 1 82 ? 3.986 29.5 10.164 1 97.38 82 ILE B N 1
ATOM 3116 C CA . ILE B 1 82 ? 3.754 30.516 11.195 1 97.38 82 ILE B CA 1
ATOM 3117 C C . ILE B 1 82 ? 5.059 31.234 11.516 1 97.38 82 ILE B C 1
ATOM 3119 O O . ILE B 1 82 ? 6.098 30.594 11.711 1 97.38 82 ILE B O 1
ATOM 3123 N N . ALA B 1 83 ? 5.004 32.562 11.508 1 97.88 83 ALA B N 1
ATOM 3124 C CA . ALA B 1 83 ? 6.148 33.375 11.938 1 97.88 83 ALA B CA 1
ATOM 3125 C C . ALA B 1 83 ? 6.285 33.344 13.453 1 97.88 83 ALA B C 1
ATOM 3127 O O . ALA B 1 83 ? 6.035 34.375 14.117 1 97.88 83 ALA B O 1
ATOM 3128 N N . VAL B 1 84 ? 6.805 32.312 13.969 1 97.69 84 VAL B N 1
ATOM 3129 C CA . VAL B 1 84 ? 6.863 32.062 15.406 1 97.69 84 VAL B CA 1
ATOM 3130 C C . VAL B 1 84 ? 7.715 33.125 16.078 1 97.69 84 VAL B C 1
ATOM 3132 O O . VAL B 1 84 ? 7.395 33.594 17.188 1 97.69 84 VAL B O 1
ATOM 3135 N N . ASP B 1 85 ? 8.797 33.531 15.422 1 97.12 85 ASP B N 1
ATOM 3136 C CA . ASP B 1 85 ? 9.664 34.562 15.992 1 97.12 85 ASP B CA 1
ATOM 3137 C C . ASP B 1 85 ? 8.906 35.875 16.203 1 97.12 85 ASP B C 1
ATOM 3139 O O . ASP B 1 85 ? 9.031 36.5 17.25 1 97.12 85 ASP B O 1
ATOM 3143 N N . THR B 1 86 ? 8.148 36.219 15.219 1 98.12 86 THR B N 1
ATOM 3144 C CA . THR B 1 86 ? 7.352 37.438 15.32 1 98.12 86 THR B CA 1
ATOM 3145 C C . THR B 1 86 ? 6.32 37.312 16.438 1 98.12 86 THR B C 1
ATOM 3147 O O . THR B 1 86 ? 6.137 38.25 17.219 1 98.12 86 THR B O 1
ATOM 3150 N N . ALA B 1 87 ? 5.641 36.188 16.516 1 98.38 87 ALA B N 1
ATOM 3151 C CA . ALA B 1 87 ? 4.672 35.938 17.578 1 98.38 87 ALA B CA 1
ATOM 3152 C C . ALA B 1 87 ? 5.324 36.062 18.953 1 98.38 87 ALA B C 1
ATOM 3154 O O . ALA B 1 87 ? 4.754 36.656 19.875 1 98.38 87 ALA B O 1
ATOM 3155 N N . THR B 1 88 ? 6.48 35.531 19.062 1 97.75 88 THR B N 1
ATOM 3156 C CA . THR B 1 88 ? 7.223 35.562 20.312 1 97.75 88 THR B CA 1
ATOM 3157 C C . THR B 1 88 ? 7.582 37 20.703 1 97.75 88 THR B C 1
ATOM 3159 O O . THR B 1 88 ? 7.426 37.375 21.859 1 97.75 88 THR B O 1
ATOM 3162 N N . GLN B 1 89 ? 8.023 37.75 19.75 1 97.19 89 GLN B N 1
ATOM 3163 C CA . GLN B 1 89 ? 8.383 39.125 19.984 1 97.19 89 GLN B CA 1
ATOM 3164 C C . GLN B 1 89 ? 7.184 39.938 20.469 1 97.19 89 GLN B C 1
ATOM 3166 O O . GLN B 1 89 ? 7.324 40.812 21.328 1 97.19 89 GLN B O 1
ATOM 3171 N N . LEU B 1 90 ? 6.051 39.656 19.969 1 97.31 90 LEU B N 1
ATOM 3172 C CA . LEU B 1 90 ? 4.832 40.375 20.328 1 97.31 90 LEU B CA 1
ATOM 3173 C C . LEU B 1 90 ? 4.141 39.719 21.516 1 97.31 90 LEU B C 1
ATOM 3175 O O . LEU B 1 90 ? 3.021 40.094 21.875 1 97.31 90 LEU B O 1
ATOM 3179 N N . LYS B 1 91 ? 4.762 38.656 22.078 1 96.5 91 LYS B N 1
ATOM 3180 C CA . LYS B 1 91 ? 4.301 37.938 23.266 1 96.5 91 LYS B CA 1
ATOM 3181 C C . LYS B 1 91 ? 2.959 37.25 23 1 96.5 91 LYS B C 1
ATOM 3183 O O . LYS B 1 91 ? 2.076 37.281 23.859 1 96.5 91 LYS B O 1
ATOM 3188 N N . ILE B 1 92 ? 2.777 36.75 21.828 1 97.5 92 ILE B N 1
ATOM 3189 C CA . ILE B 1 92 ? 1.608 35.969 21.469 1 97.5 92 ILE B CA 1
ATOM 3190 C C . ILE B 1 92 ? 1.96 34.469 21.516 1 97.5 92 ILE B C 1
ATOM 3192 O O . ILE B 1 92 ? 2.846 34.031 20.797 1 97.5 92 ILE B O 1
ATOM 3196 N N . PRO B 1 93 ? 1.29 33.656 22.359 1 97.94 93 PRO B N 1
ATOM 3197 C CA . PRO B 1 93 ? 1.595 32.219 22.422 1 97.94 93 PRO B CA 1
ATOM 3198 C C . PRO B 1 93 ? 1.201 31.469 21.141 1 97.94 93 PRO B C 1
ATOM 3200 O O . PRO B 1 93 ? 0.168 31.781 20.547 1 97.94 93 PRO B O 1
ATOM 3203 N N . VAL B 1 94 ? 2.051 30.562 20.703 1 98.5 94 VAL B N 1
ATOM 3204 C CA . VAL B 1 94 ? 1.827 29.688 19.562 1 98.5 94 VAL B CA 1
ATOM 3205 C C . VAL B 1 94 ? 1.755 28.234 20.016 1 98.5 94 VAL B C 1
ATOM 3207 O O . VAL B 1 94 ? 2.58 27.781 20.828 1 98.5 94 VAL B O 1
ATOM 3210 N N . THR B 1 95 ? 0.688 27.516 19.609 1 98.44 95 THR B N 1
ATOM 3211 C CA . THR B 1 95 ? 0.549 26.109 19.953 1 98.44 95 THR B CA 1
ATOM 3212 C C . THR B 1 95 ? 0.495 25.234 18.688 1 98.44 95 THR B C 1
ATOM 3214 O O . THR B 1 95 ? 0.33 25.766 17.594 1 98.44 95 THR B O 1
ATOM 3217 N N . TYR B 1 96 ? 0.776 23.969 18.812 1 97.94 96 TYR B N 1
ATOM 3218 C CA . TYR B 1 96 ? 0.664 22.953 17.781 1 97.94 96 TYR B CA 1
ATOM 3219 C C . TYR B 1 96 ? 0.296 21.594 18.375 1 97.94 96 TYR B C 1
ATOM 3221 O O . TYR B 1 96 ? 0.072 21.484 19.578 1 97.94 96 TYR B O 1
ATOM 3229 N N . VAL B 1 97 ? 0.038 20.609 17.594 1 97.62 97 VAL B N 1
ATOM 3230 C CA . VAL B 1 97 ? -0.326 19.266 18.062 1 97.62 97 VAL B CA 1
ATOM 3231 C C . VAL B 1 97 ? 0.628 18.234 17.484 1 97.62 97 VAL B C 1
ATOM 3233 O O . VAL B 1 97 ? 0.372 17.688 16.406 1 97.62 97 VAL B O 1
ATOM 3236 N N . PRO B 1 98 ? 1.683 17.797 18.203 1 95 98 PRO B N 1
ATOM 3237 C CA . PRO B 1 98 ? 2.783 17.031 17.609 1 95 98 PRO B CA 1
ATOM 3238 C C . PRO B 1 98 ? 2.457 15.539 17.469 1 95 98 PRO B C 1
ATOM 3240 O O . PRO B 1 98 ? 3.193 14.805 16.812 1 95 98 PRO B O 1
ATOM 3243 N N . ASP B 1 99 ? 1.323 15.008 18.016 1 96.12 99 ASP B N 1
ATOM 3244 C CA . ASP B 1 99 ? 1.232 13.555 18.156 1 96.12 99 ASP B CA 1
ATOM 3245 C C . ASP B 1 99 ? -0.143 13.047 17.734 1 96.12 99 ASP B C 1
ATOM 3247 O O . ASP B 1 99 ? -0.514 11.914 18.047 1 96.12 99 ASP B O 1
ATOM 3251 N N . TYR B 1 100 ? -0.926 13.867 17.031 1 97.19 100 TYR B N 1
ATOM 3252 C CA . TYR B 1 100 ? -2.318 13.523 16.766 1 97.19 100 TYR B CA 1
ATOM 3253 C C . TYR B 1 100 ? -2.424 12.516 15.625 1 97.19 100 TYR B C 1
ATOM 3255 O O . TYR B 1 100 ? -3.445 11.836 15.484 1 97.19 100 TYR B O 1
ATOM 3263 N N . CYS B 1 101 ? -1.363 12.414 14.82 1 97.94 101 CYS B N 1
ATOM 3264 C CA . CYS B 1 101 ? -1.498 11.617 13.602 1 97.94 101 CYS B CA 1
ATOM 3265 C C . CYS B 1 101 ? -0.258 10.758 13.375 1 97.94 101 CYS B C 1
ATOM 3267 O O . CYS B 1 101 ? 0.084 10.453 12.234 1 97.94 101 CYS B O 1
ATOM 3269 N N . VAL B 1 102 ? 0.451 10.406 14.398 1 97.44 102 VAL B N 1
ATOM 3270 C CA . VAL B 1 102 ? 1.702 9.664 14.281 1 97.44 102 VAL B CA 1
ATOM 3271 C C . VAL B 1 102 ? 1.451 8.336 13.562 1 97.44 102 VAL B C 1
ATOM 3273 O O . VAL B 1 102 ? 2.141 8.008 12.594 1 97.44 102 VAL B O 1
ATOM 3276 N N . SER B 1 103 ? 0.416 7.613 13.969 1 98 103 SER B N 1
ATOM 3277 C CA . SER B 1 103 ? 0.111 6.32 13.367 1 98 103 SER B CA 1
ATOM 3278 C C . SER B 1 103 ? -0.35 6.484 11.922 1 98 103 SER B C 1
ATOM 3280 O O . SER B 1 103 ? 0.009 5.688 11.055 1 98 103 SER B O 1
ATOM 3282 N N . GLU B 1 104 ? -1.149 7.562 11.68 1 98.56 104 GLU B N 1
ATOM 3283 C CA . GLU B 1 104 ? -1.665 7.797 10.336 1 98.56 104 GLU B CA 1
ATOM 3284 C C . GLU B 1 104 ? -0.531 8.039 9.344 1 98.56 104 GLU B C 1
ATOM 3286 O O . GLU B 1 104 ? -0.503 7.445 8.266 1 98.56 104 GLU B O 1
ATOM 3291 N N . VAL B 1 105 ? 0.387 8.852 9.727 1 98.75 105 VAL B N 1
ATOM 3292 C CA . VAL B 1 105 ? 1.475 9.203 8.82 1 98.75 105 VAL B CA 1
ATOM 3293 C C . VAL B 1 105 ? 2.387 7.992 8.617 1 98.75 105 VAL B C 1
ATOM 3295 O O . VAL B 1 105 ? 2.857 7.738 7.508 1 98.75 105 VAL B O 1
ATOM 3298 N N . ALA B 1 106 ? 2.635 7.223 9.672 1 98.69 106 ALA B N 1
ATOM 3299 C CA . ALA B 1 106 ? 3.449 6.016 9.562 1 98.69 106 ALA B CA 1
ATOM 3300 C C . ALA B 1 106 ? 2.793 4.996 8.633 1 98.69 106 ALA B C 1
ATOM 3302 O O . ALA B 1 106 ? 3.453 4.422 7.762 1 98.69 106 ALA B O 1
ATOM 3303 N N . ASP B 1 107 ? 1.476 4.801 8.828 1 98.88 107 ASP B N 1
ATOM 3304 C CA . ASP B 1 107 ? 0.716 3.885 7.988 1 98.88 107 ASP B CA 1
ATOM 3305 C C . ASP B 1 107 ? 0.767 4.312 6.523 1 98.88 107 ASP B C 1
ATOM 3307 O O . ASP B 1 107 ? 0.994 3.488 5.637 1 98.88 107 ASP B O 1
ATOM 3311 N N . HIS B 1 108 ? 0.589 5.609 6.293 1 98.94 108 HIS B N 1
ATOM 3312 C CA . HIS B 1 108 ? 0.585 6.141 4.934 1 98.94 108 HIS B CA 1
ATOM 3313 C C . HIS B 1 108 ? 1.961 6.012 4.289 1 98.94 108 HIS B C 1
ATOM 3315 O O . HIS B 1 108 ? 2.066 5.691 3.102 1 98.94 108 HIS B O 1
ATOM 3321 N N . THR B 1 109 ? 2.967 6.254 5.066 1 98.94 109 THR B N 1
ATOM 3322 C CA . THR B 1 109 ? 4.332 6.109 4.57 1 98.94 109 THR B CA 1
ATOM 3323 C C . THR B 1 109 ? 4.582 4.684 4.086 1 98.94 109 THR B C 1
ATOM 3325 O O . THR B 1 109 ? 5.074 4.477 2.973 1 98.94 109 THR B O 1
ATOM 3328 N N . LEU B 1 110 ? 4.203 3.695 4.875 1 98.94 110 LEU B N 1
ATOM 3329 C CA . LEU B 1 110 ? 4.414 2.309 4.469 1 98.94 110 LEU B CA 1
ATOM 3330 C C . LEU B 1 110 ? 3.516 1.944 3.291 1 98.94 110 LEU B C 1
ATOM 3332 O O . LEU B 1 110 ? 3.902 1.146 2.436 1 98.94 110 LEU B O 1
ATOM 3336 N N . ALA B 1 111 ? 2.309 2.504 3.262 1 98.88 111 ALA B N 1
ATOM 3337 C CA . ALA B 1 111 ? 1.439 2.289 2.107 1 98.88 111 ALA B CA 1
ATOM 3338 C C . ALA B 1 111 ? 2.119 2.746 0.818 1 98.88 111 ALA B C 1
ATOM 3340 O O . ALA B 1 111 ? 2.062 2.051 -0.2 1 98.88 111 ALA B O 1
ATOM 3341 N N . LEU B 1 112 ? 2.766 3.896 0.892 1 98.94 112 LEU B N 1
ATOM 3342 C CA . LEU B 1 112 ? 3.477 4.426 -0.268 1 98.94 112 LEU B CA 1
ATOM 3343 C C . LEU B 1 112 ? 4.672 3.545 -0.619 1 98.94 112 LEU B C 1
ATOM 3345 O O . LEU B 1 112 ? 4.898 3.236 -1.791 1 98.94 112 LEU B O 1
ATOM 3349 N N . ILE B 1 113 ? 5.438 3.121 0.388 1 98.94 113 ILE B N 1
ATOM 3350 C CA . ILE B 1 113 ? 6.598 2.264 0.172 1 98.94 113 ILE B CA 1
ATOM 3351 C C . ILE B 1 113 ? 6.16 0.958 -0.487 1 98.94 113 ILE B C 1
ATOM 3353 O O . ILE B 1 113 ? 6.746 0.528 -1.481 1 98.94 113 ILE B O 1
ATOM 3357 N N . LEU B 1 114 ? 5.09 0.385 0.01 1 98.88 114 LEU B N 1
ATOM 3358 C CA . LEU B 1 114 ? 4.617 -0.892 -0.514 1 98.88 114 LEU B CA 1
ATOM 3359 C C . LEU B 1 114 ? 4.023 -0.72 -1.908 1 98.88 114 LEU B C 1
ATOM 3361 O O . LEU B 1 114 ? 4.133 -1.616 -2.748 1 98.88 114 LEU B O 1
ATOM 3365 N N . ALA B 1 115 ? 3.334 0.427 -2.143 1 98.81 115 ALA B N 1
ATOM 3366 C CA . ALA B 1 115 ? 2.818 0.701 -3.48 1 98.81 115 ALA B CA 1
ATOM 3367 C C . ALA B 1 115 ? 3.949 0.757 -4.504 1 98.81 115 ALA B C 1
ATOM 3369 O O . ALA B 1 115 ? 3.791 0.303 -5.641 1 98.81 115 ALA B O 1
ATOM 3370 N N . CYS B 1 116 ? 5.098 1.312 -4.109 1 98.44 116 CYS B N 1
ATOM 3371 C CA . CYS B 1 116 ? 6.277 1.331 -4.965 1 98.44 116 CYS B CA 1
ATOM 3372 C C . CYS B 1 116 ? 6.867 -0.067 -5.109 1 98.44 116 CYS B C 1
ATOM 3374 O O . CYS B 1 116 ? 7.109 -0.531 -6.227 1 98.44 116 CYS B O 1
ATOM 3376 N N . ALA B 1 117 ? 7.016 -0.739 -3.99 1 98.5 117 ALA B N 1
ATOM 3377 C CA . ALA B 1 117 ? 7.711 -2.021 -3.932 1 98.5 117 ALA B CA 1
ATOM 3378 C C . ALA B 1 117 ? 6.973 -3.086 -4.738 1 98.5 117 ALA B C 1
ATOM 3380 O O . ALA B 1 117 ? 7.594 -3.959 -5.344 1 98.5 117 ALA B O 1
ATOM 3381 N N . ARG B 1 118 ? 5.629 -2.953 -4.734 1 98.56 118 ARG B N 1
ATOM 3382 C CA . ARG B 1 118 ? 4.809 -3.996 -5.348 1 98.56 118 ARG B CA 1
ATOM 3383 C C . ARG B 1 118 ? 4.117 -3.48 -6.605 1 98.56 118 ARG B C 1
ATOM 3385 O O . ARG B 1 118 ? 3.279 -4.172 -7.184 1 98.56 118 ARG B O 1
ATOM 3392 N N . ASN B 1 119 ? 4.426 -2.289 -7.012 1 98.12 119 ASN B N 1
ATOM 3393 C CA . ASN B 1 119 ? 3.936 -1.658 -8.234 1 98.12 119 ASN B CA 1
ATOM 3394 C C . ASN B 1 119 ? 2.414 -1.553 -8.242 1 98.12 119 ASN B C 1
ATOM 3396 O O . ASN B 1 119 ? 1.78 -1.697 -9.289 1 98.12 119 ASN B O 1
ATOM 3400 N N . VAL B 1 120 ? 1.813 -1.33 -7.098 1 98.44 120 VAL B N 1
ATOM 3401 C CA . VAL B 1 120 ? 0.36 -1.348 -6.961 1 98.44 120 VAL B CA 1
ATOM 3402 C C . VAL B 1 120 ? -0.247 -0.185 -7.742 1 98.44 120 VAL B C 1
ATOM 3404 O O . VAL B 1 120 ? -1.126 -0.387 -8.586 1 98.44 120 VAL B O 1
ATOM 3407 N N . ALA B 1 121 ? 0.25 1.037 -7.492 1 97.38 121 ALA B N 1
ATOM 3408 C CA . ALA B 1 121 ? -0.296 2.219 -8.156 1 97.38 121 ALA B CA 1
ATOM 3409 C C . ALA B 1 121 ? -0.038 2.176 -9.656 1 97.38 121 ALA B C 1
ATOM 3411 O O . ALA B 1 121 ? -0.9 2.555 -10.453 1 97.38 121 ALA B O 1
ATOM 3412 N N . PHE B 1 122 ? 1.112 1.669 -10.062 1 96.69 122 PHE B N 1
ATOM 3413 C CA . PHE B 1 122 ? 1.484 1.538 -11.461 1 96.69 122 PHE B CA 1
ATOM 3414 C C . PHE B 1 122 ? 0.533 0.595 -12.188 1 96.69 122 PHE B C 1
ATOM 3416 O O . PHE B 1 122 ? -0.039 0.955 -13.219 1 96.69 122 PHE B O 1
ATOM 3423 N N . PHE B 1 123 ? 0.358 -0.603 -11.633 1 97.38 123 PHE B N 1
ATOM 3424 C CA . PHE B 1 123 ? -0.512 -1.594 -12.25 1 97.38 123 PHE B CA 1
ATOM 3425 C C . PHE B 1 123 ? -1.959 -1.113 -12.266 1 97.38 123 PHE B C 1
ATOM 3427 O O . PHE B 1 123 ? -2.676 -1.312 -13.242 1 97.38 123 PHE B O 1
ATOM 3434 N N . HIS B 1 124 ? -2.363 -0.486 -11.188 1 96.81 124 HIS B N 1
ATOM 3435 C CA . HIS B 1 124 ? -3.713 0.062 -11.133 1 96.81 124 HIS B CA 1
ATOM 3436 C C . HIS B 1 124 ? -3.963 1.025 -12.289 1 96.81 124 HIS B C 1
ATOM 3438 O O . HIS B 1 124 ? -4.945 0.883 -13.023 1 96.81 124 HIS B O 1
ATOM 3444 N N . ALA B 1 125 ? -3.053 1.933 -12.477 1 94.12 125 ALA B N 1
ATOM 3445 C CA . ALA B 1 125 ? -3.189 2.92 -13.539 1 94.12 125 ALA B CA 1
ATOM 3446 C C . ALA B 1 125 ? -3.195 2.25 -14.914 1 94.12 125 ALA B C 1
ATOM 3448 O O . ALA B 1 125 ? -4 2.598 -15.781 1 94.12 125 ALA B O 1
ATOM 3449 N N . ARG B 1 126 ? -2.336 1.258 -15.094 1 94.5 126 ARG B N 1
ATOM 3450 C CA . ARG B 1 126 ? -2.232 0.576 -16.375 1 94.5 126 ARG B CA 1
ATOM 3451 C C . ARG B 1 126 ? -3.504 -0.208 -16.688 1 94.5 126 ARG B C 1
ATOM 3453 O O . ARG B 1 126 ? -3.988 -0.197 -17.812 1 94.5 126 ARG B O 1
ATOM 3460 N N . THR B 1 127 ? -4.055 -0.875 -15.711 1 94.88 127 THR B N 1
ATOM 3461 C CA . THR B 1 127 ? -5.25 -1.682 -15.93 1 94.88 127 THR B CA 1
ATOM 3462 C C . THR B 1 127 ? -6.461 -0.792 -16.188 1 94.88 127 THR B C 1
ATOM 3464 O O . THR B 1 127 ? -7.352 -1.16 -16.969 1 94.88 127 THR B O 1
ATOM 3467 N N . LYS B 1 128 ? -6.516 0.364 -15.555 1 93.81 128 LYS B N 1
ATOM 3468 C CA . LYS B 1 128 ? -7.582 1.321 -15.836 1 93.81 128 LYS B CA 1
ATOM 3469 C C . LYS B 1 128 ? -7.52 1.813 -17.281 1 93.81 128 LYS B C 1
ATOM 3471 O O . LYS B 1 128 ? -8.539 2.215 -17.844 1 93.81 128 LYS B O 1
ATOM 3476 N N . SER B 1 129 ? -6.336 1.717 -17.812 1 91.94 129 SER B N 1
ATOM 3477 C CA . SER B 1 129 ? -6.164 2.127 -19.203 1 91.94 129 SER B CA 1
ATOM 3478 C C . SER B 1 129 ? -6.312 0.941 -20.156 1 91.94 129 SER B C 1
ATOM 3480 O O . SER B 1 129 ? -6.051 1.063 -21.359 1 91.94 129 SER B O 1
ATOM 3482 N N . GLY B 1 130 ? -6.586 -0.261 -19.641 1 94.56 130 GLY B N 1
ATOM 3483 C CA . GLY B 1 130 ? -6.93 -1.413 -20.453 1 94.56 130 GLY B CA 1
ATOM 3484 C C . GLY B 1 130 ? -5.766 -2.363 -20.672 1 94.56 130 GLY B C 1
ATOM 3485 O O . GLY B 1 130 ? -5.836 -3.264 -21.5 1 94.56 130 GLY B O 1
ATOM 3486 N N . GLU B 1 131 ? -4.719 -2.197 -19.953 1 95.25 131 GLU B N 1
ATOM 3487 C CA . GLU B 1 131 ? -3.543 -3.039 -20.141 1 95.25 131 GLU B CA 1
ATOM 3488 C C . GLU B 1 131 ? -3.387 -4.035 -19 1 95.25 131 GLU B C 1
ATOM 3490 O O . GLU B 1 131 ? -3.256 -3.643 -17.828 1 95.25 131 GLU B O 1
ATOM 3495 N N . TYR B 1 132 ? -3.471 -5.238 -19.297 1 94.81 132 TYR B N 1
ATOM 3496 C CA . TYR B 1 132 ? -3.195 -6.332 -18.375 1 94.81 132 TYR B CA 1
ATOM 3497 C C . TYR B 1 132 ? -1.864 -6.996 -18.703 1 94.81 132 TYR B C 1
ATOM 3499 O O . TYR B 1 132 ? -1.812 -7.945 -19.484 1 94.81 132 TYR B O 1
ATOM 3507 N N . ASP B 1 133 ? -0.758 -6.508 -18.078 1 93.25 133 ASP B N 1
ATOM 3508 C CA . ASP B 1 133 ? 0.584 -6.945 -18.453 1 93.25 133 ASP B CA 1
ATOM 3509 C C . ASP B 1 133 ? 1.516 -6.941 -17.25 1 93.25 133 ASP B C 1
ATOM 3511 O O . ASP B 1 133 ? 1.965 -5.879 -16.812 1 93.25 133 ASP B O 1
ATOM 3515 N N . LEU B 1 134 ? 1.824 -8.078 -16.75 1 91.62 134 LEU B N 1
ATOM 3516 C CA . LEU B 1 134 ? 2.725 -8.242 -15.609 1 91.62 134 LEU B CA 1
ATOM 3517 C C . LEU B 1 134 ? 4.117 -7.711 -15.938 1 91.62 134 LEU B C 1
ATOM 3519 O O . LEU B 1 134 ? 4.809 -7.184 -15.07 1 91.62 134 LEU B O 1
ATOM 3523 N N . GLY B 1 135 ? 4.52 -7.812 -17.203 1 91.44 135 GLY B N 1
ATOM 3524 C CA . GLY B 1 135 ? 5.852 -7.43 -17.641 1 91.44 135 GLY B CA 1
ATOM 3525 C C . GLY B 1 135 ? 5.996 -5.938 -17.859 1 91.44 135 GLY B C 1
ATOM 3526 O O . GLY B 1 135 ? 7.082 -5.457 -18.188 1 91.44 135 GLY B O 1
ATOM 3527 N N . ALA B 1 136 ? 4.922 -5.191 -17.656 1 91.31 136 ALA B N 1
ATOM 3528 C CA . ALA B 1 136 ? 4.953 -3.754 -17.906 1 91.31 136 ALA B CA 1
ATOM 3529 C C . ALA B 1 136 ? 5.801 -3.037 -16.859 1 91.31 136 ALA B C 1
ATOM 3531 O O . ALA B 1 136 ? 6.285 -1.926 -17.094 1 91.31 136 ALA B O 1
ATOM 3532 N N . ALA B 1 137 ? 5.988 -3.605 -15.688 1 91.62 137 ALA B N 1
ATOM 3533 C CA . ALA B 1 137 ? 6.781 -3.012 -14.617 1 91.62 137 ALA B CA 1
ATOM 3534 C C . ALA B 1 137 ? 8.109 -3.742 -14.445 1 91.62 137 ALA B C 1
ATOM 3536 O O . ALA B 1 137 ? 8.266 -4.879 -14.891 1 91.62 137 ALA B O 1
ATOM 3537 N N . SER B 1 138 ? 9.07 -3.021 -13.852 1 89.69 138 SER B N 1
ATOM 3538 C CA . SER B 1 138 ? 10.297 -3.709 -13.445 1 89.69 138 SER B CA 1
ATOM 3539 C C . SER B 1 138 ? 10 -4.82 -12.445 1 89.69 138 SER B C 1
ATOM 3541 O O . SER B 1 138 ? 9.07 -4.711 -11.648 1 89.69 138 SER B O 1
ATOM 3543 N N . ILE B 1 139 ? 10.789 -5.809 -12.484 1 92.69 139 ILE B N 1
ATOM 3544 C CA . ILE B 1 139 ? 10.586 -6.945 -11.594 1 92.69 139 ILE B CA 1
ATOM 3545 C C . ILE B 1 139 ? 10.789 -6.504 -10.148 1 92.69 139 ILE B C 1
ATOM 3547 O O . ILE B 1 139 ? 11.758 -5.809 -9.828 1 92.69 139 ILE B O 1
ATOM 3551 N N . MET B 1 140 ? 9.922 -6.883 -9.328 1 96.75 140 MET B N 1
ATOM 3552 C CA . MET B 1 140 ? 9.93 -6.535 -7.906 1 96.75 140 MET B CA 1
ATOM 3553 C C . MET B 1 140 ? 10.977 -7.344 -7.152 1 96.75 140 MET B C 1
ATOM 3555 O O . MET B 1 140 ? 11.477 -8.344 -7.664 1 96.75 140 MET B O 1
ATOM 3559 N N . ARG B 1 141 ? 11.367 -6.91 -5.969 1 97.62 141 ARG B N 1
ATOM 3560 C CA . ARG B 1 141 ? 12.305 -7.609 -5.098 1 97.62 141 ARG B CA 1
ATOM 3561 C C . ARG B 1 141 ? 11.625 -8.062 -3.812 1 97.62 141 ARG B C 1
ATOM 3563 O O . ARG B 1 141 ? 10.656 -7.445 -3.361 1 97.62 141 ARG B O 1
ATOM 3570 N N . ARG B 1 142 ? 12.094 -9.172 -3.271 1 98.5 142 ARG B N 1
ATOM 3571 C CA . ARG B 1 142 ? 11.625 -9.625 -1.966 1 98.5 142 ARG B CA 1
ATOM 3572 C C . ARG B 1 142 ? 11.961 -8.602 -0.88 1 98.5 142 ARG B C 1
ATOM 3574 O O . ARG B 1 142 ? 13.117 -8.195 -0.74 1 98.5 142 ARG B O 1
ATOM 3581 N N . LEU B 1 143 ? 10.992 -8.18 -0.095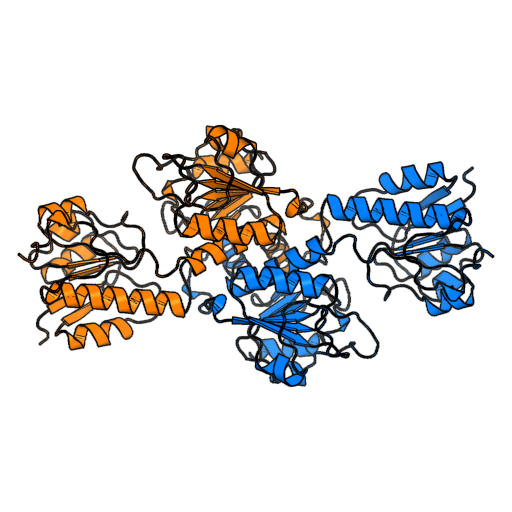 1 98.69 143 LEU B N 1
ATOM 3582 C CA . LEU B 1 143 ? 11.156 -7.078 0.844 1 98.69 143 LEU B CA 1
ATOM 3583 C C . LEU B 1 143 ? 12.172 -7.43 1.928 1 98.69 143 LEU B C 1
ATOM 3585 O O . LEU B 1 143 ? 12.898 -6.559 2.41 1 98.69 143 LEU B O 1
ATOM 3589 N N . SER B 1 144 ? 12.203 -8.711 2.303 1 98.31 144 SER B N 1
ATOM 3590 C CA . SER B 1 144 ? 13.141 -9.117 3.346 1 98.31 144 SER B CA 1
ATOM 3591 C C . SER B 1 144 ? 14.586 -8.945 2.887 1 98.31 144 SER B C 1
ATOM 3593 O O . SER B 1 144 ? 15.516 -9.016 3.697 1 98.31 144 SER B O 1
ATOM 3595 N N . GLU B 1 145 ? 14.766 -8.711 1.604 1 98.25 145 GLU B N 1
ATOM 3596 C CA . GLU B 1 145 ? 16.094 -8.484 1.058 1 98.25 145 GLU B CA 1
ATOM 3597 C C . GLU B 1 145 ? 16.344 -7.004 0.789 1 98.25 145 GLU B C 1
ATOM 3599 O O . GLU B 1 145 ? 17.359 -6.633 0.204 1 98.25 145 GLU B O 1
ATOM 3604 N N . CYS B 1 146 ? 15.438 -6.168 1.17 1 98.69 146 CYS B N 1
ATOM 3605 C CA . CYS B 1 146 ? 15.539 -4.738 0.891 1 98.69 146 CYS B CA 1
ATOM 3606 C C . CYS B 1 146 ? 15.875 -3.957 2.156 1 98.69 146 CYS B C 1
ATOM 3608 O O . CYS B 1 146 ? 15.562 -4.402 3.264 1 98.69 146 CYS B O 1
ATOM 3610 N N . VAL B 1 147 ? 16.5 -2.838 1.955 1 98.88 147 VAL B N 1
ATOM 3611 C CA . VAL B 1 147 ? 16.875 -1.93 3.027 1 98.88 147 VAL B CA 1
ATOM 3612 C C . VAL B 1 147 ? 16.016 -0.674 2.982 1 98.88 147 VAL B C 1
ATOM 3614 O O . VAL B 1 147 ? 15.883 -0.042 1.932 1 98.88 147 VAL B O 1
ATOM 3617 N N . LEU B 1 148 ? 15.422 -0.369 4.133 1 98.94 148 LEU B N 1
ATOM 3618 C CA . LEU B 1 148 ? 14.766 0.922 4.305 1 98.94 148 LEU B CA 1
ATOM 3619 C C . LEU B 1 148 ? 15.664 1.893 5.062 1 98.94 148 LEU B C 1
ATOM 3621 O O . LEU B 1 148 ? 16.078 1.614 6.191 1 98.94 148 LEU B O 1
ATOM 3625 N N . GLY B 1 149 ? 16.016 2.967 4.371 1 98.88 149 GLY B N 1
ATOM 3626 C CA . GLY B 1 149 ? 16.703 4.059 5.031 1 98.88 149 GLY B CA 1
ATOM 3627 C C . GLY B 1 149 ? 15.781 5.164 5.496 1 98.88 149 GLY B C 1
ATOM 3628 O O . GLY B 1 149 ? 14.867 5.562 4.766 1 98.88 149 GLY B O 1
ATOM 3629 N N . LEU B 1 150 ? 15.984 5.656 6.727 1 98.81 150 LEU B N 1
ATOM 3630 C CA . LEU B 1 150 ? 15.164 6.719 7.301 1 98.81 150 LEU B CA 1
ATOM 3631 C C . LEU B 1 150 ? 16.016 7.949 7.617 1 98.81 150 LEU B C 1
ATOM 3633 O O . LEU B 1 150 ? 17.031 7.844 8.297 1 98.81 150 LEU B O 1
ATOM 3637 N N . VAL B 1 151 ? 15.578 9.086 7.059 1 98.44 151 VAL B N 1
ATOM 3638 C CA . VAL B 1 151 ? 16.141 10.367 7.477 1 98.44 151 VAL B CA 1
ATOM 3639 C C . VAL B 1 151 ? 15.266 10.984 8.57 1 98.44 151 VAL B C 1
ATOM 3641 O O . VAL B 1 151 ? 14.227 11.57 8.273 1 98.44 151 VAL B O 1
ATOM 3644 N N . GLY B 1 152 ? 15.727 10.891 9.734 1 96.5 152 GLY B N 1
ATOM 3645 C CA . GLY B 1 152 ? 14.93 11.305 10.883 1 96.5 152 GLY B CA 1
ATOM 3646 C C . GLY B 1 152 ? 14.289 10.133 11.609 1 96.5 152 GLY B C 1
ATOM 3647 O O . GLY B 1 152 ? 13.711 9.242 10.984 1 96.5 152 GLY B O 1
ATOM 3648 N N . LEU B 1 153 ? 14.445 10.148 12.969 1 95.25 153 LEU B N 1
ATOM 3649 C CA . LEU B 1 153 ? 13.938 9.07 13.805 1 95.25 153 LEU B CA 1
ATOM 3650 C C . LEU B 1 153 ? 13.125 9.625 14.977 1 95.25 153 LEU B C 1
ATOM 3652 O O . LEU B 1 153 ? 13.367 9.258 16.125 1 95.25 153 LEU B O 1
ATOM 3656 N N . GLY B 1 154 ? 12.312 10.609 14.617 1 93.12 154 GLY B N 1
ATOM 3657 C CA . GLY B 1 154 ? 11.32 11.039 15.594 1 93.12 154 GLY B CA 1
ATOM 3658 C C . GLY B 1 154 ? 10.211 10.023 15.789 1 93.12 154 GLY B C 1
ATOM 3659 O O . GLY B 1 154 ? 10.398 8.828 15.539 1 93.12 154 GLY B O 1
ATOM 3660 N N . ARG B 1 155 ? 9.078 10.406 16.328 1 92.88 155 ARG B N 1
ATOM 3661 C CA . ARG B 1 155 ? 7.961 9.516 16.609 1 92.88 155 ARG B CA 1
ATOM 3662 C C . ARG B 1 155 ? 7.504 8.789 15.352 1 92.88 155 ARG B C 1
ATOM 3664 O O . ARG B 1 155 ? 7.348 7.566 15.359 1 92.88 155 ARG B O 1
ATOM 3671 N N . ILE B 1 156 ? 7.363 9.555 14.258 1 96.06 156 ILE B N 1
ATOM 3672 C CA . ILE B 1 156 ? 6.844 8.984 13.023 1 96.06 156 ILE B CA 1
ATOM 3673 C C . ILE B 1 156 ? 7.887 8.055 12.406 1 96.06 156 ILE B C 1
ATOM 3675 O O . ILE B 1 156 ? 7.574 6.914 12.039 1 96.06 156 ILE B O 1
ATOM 3679 N N . GLY B 1 157 ? 9.18 8.508 12.289 1 97 157 GLY B N 1
ATOM 3680 C CA . GLY B 1 157 ? 10.242 7.676 11.742 1 97 157 GLY B CA 1
ATOM 3681 C C . GLY B 1 157 ? 10.391 6.348 12.461 1 97 157 GLY B C 1
ATOM 3682 O O . GLY B 1 157 ? 10.57 5.309 11.82 1 97 157 GLY B O 1
ATOM 3683 N N . SER B 1 158 ? 10.289 6.371 13.766 1 96.94 158 SER B N 1
ATOM 3684 C CA . SER B 1 158 ? 10.414 5.16 14.57 1 96.94 158 SER B CA 1
ATOM 3685 C C . SER B 1 158 ? 9.258 4.199 14.297 1 96.94 158 SER B C 1
ATOM 3687 O O . SER B 1 158 ? 9.461 2.984 14.227 1 96.94 158 SER B O 1
ATOM 3689 N N . GLU B 1 159 ? 8.078 4.766 14.18 1 97.25 159 GLU B N 1
ATOM 3690 C CA . GLU B 1 159 ? 6.914 3.938 13.891 1 97.25 159 GLU B CA 1
ATOM 3691 C C . GLU B 1 159 ? 7.012 3.318 12.5 1 97.25 159 GLU B C 1
ATOM 3693 O O . GLU B 1 159 ? 6.613 2.17 12.297 1 97.25 159 GLU B O 1
ATOM 3698 N N . VAL B 1 160 ? 7.539 4.043 11.523 1 98.5 160 VAL B N 1
ATOM 3699 C CA . VAL B 1 160 ? 7.742 3.518 10.18 1 98.5 160 VAL B CA 1
ATOM 3700 C C . VAL B 1 160 ? 8.734 2.359 10.219 1 98.5 160 VAL B C 1
ATOM 3702 O O . VAL B 1 160 ? 8.5 1.313 9.602 1 98.5 160 VAL B O 1
ATOM 3705 N N . ALA B 1 161 ? 9.812 2.537 10.984 1 98.25 161 ALA B N 1
ATOM 3706 C CA . ALA B 1 161 ? 10.82 1.494 11.125 1 98.25 161 ALA B CA 1
ATOM 3707 C C . ALA B 1 161 ? 10.211 0.211 11.68 1 98.25 161 ALA B C 1
ATOM 3709 O O . ALA B 1 161 ? 10.484 -0.882 11.18 1 98.25 161 ALA B O 1
ATOM 3710 N N . ALA B 1 162 ? 9.414 0.36 12.672 1 97.5 162 ALA B N 1
ATOM 3711 C CA . ALA B 1 162 ? 8.797 -0.795 13.312 1 97.5 162 ALA B CA 1
ATOM 3712 C C . ALA B 1 162 ? 7.906 -1.557 12.336 1 97.5 162 ALA B C 1
ATOM 3714 O O . ALA B 1 162 ? 7.965 -2.787 12.266 1 97.5 162 ALA B O 1
ATOM 3715 N N . ARG B 1 163 ? 7.113 -0.876 11.602 1 98.12 163 ARG B N 1
ATOM 3716 C CA . ARG B 1 163 ? 6.234 -1.506 10.625 1 98.12 163 ARG B CA 1
ATOM 3717 C C . ARG B 1 163 ? 7.039 -2.186 9.516 1 98.12 163 ARG B C 1
ATOM 3719 O O . ARG B 1 163 ? 6.703 -3.291 9.094 1 98.12 163 ARG B O 1
ATOM 3726 N N . ALA B 1 164 ? 8.086 -1.515 9.07 1 98.56 164 ALA B N 1
ATOM 3727 C CA . ALA B 1 164 ? 8.898 -2.064 7.992 1 98.56 164 ALA B CA 1
ATOM 3728 C C . ALA B 1 164 ? 9.539 -3.389 8.406 1 98.56 164 ALA B C 1
ATOM 3730 O O . ALA B 1 164 ? 9.664 -4.305 7.59 1 98.56 164 ALA B O 1
ATOM 3731 N N . ARG B 1 165 ? 9.898 -3.537 9.633 1 97.75 165 ARG B N 1
ATOM 3732 C CA . ARG B 1 165 ? 10.539 -4.75 10.133 1 97.75 165 ARG B CA 1
ATOM 3733 C C . ARG B 1 165 ? 9.578 -5.934 10.094 1 97.75 165 ARG B C 1
ATOM 3735 O O . ARG B 1 165 ? 10.008 -7.082 9.938 1 97.75 165 ARG B O 1
ATOM 3742 N N . SER B 1 166 ? 8.297 -5.656 10.156 1 97.19 166 SER B N 1
ATOM 3743 C CA . SER B 1 166 ? 7.312 -6.73 10.078 1 97.19 166 SER B CA 1
ATOM 3744 C C . SER B 1 166 ? 7.25 -7.328 8.68 1 97.19 166 SER B C 1
ATOM 3746 O O . SER B 1 166 ? 6.711 -8.422 8.484 1 97.19 166 SER B O 1
ATOM 3748 N N . PHE B 1 167 ? 7.812 -6.676 7.699 1 98.44 167 PHE B N 1
ATOM 3749 C CA . PHE B 1 167 ? 7.926 -7.188 6.336 1 98.44 167 PHE B CA 1
ATOM 3750 C C . PHE B 1 167 ? 9.297 -7.801 6.102 1 98.44 167 PHE B C 1
ATOM 3752 O O . PHE B 1 167 ? 9.625 -8.188 4.977 1 98.44 167 PHE B O 1
ATOM 3759 N N . GLY B 1 168 ? 10.109 -7.797 7.156 1 98 168 GLY B N 1
ATOM 3760 C CA . GLY B 1 168 ? 11.43 -8.398 7.086 1 98 168 GLY B CA 1
ATOM 3761 C C . GLY B 1 168 ? 12.492 -7.441 6.578 1 98 168 GLY B C 1
ATOM 3762 O O . GLY B 1 168 ? 13.641 -7.836 6.367 1 98 168 GLY B O 1
ATOM 3763 N N . MET B 1 169 ? 12.234 -6.191 6.391 1 98.56 169 MET B N 1
ATOM 3764 C CA . MET B 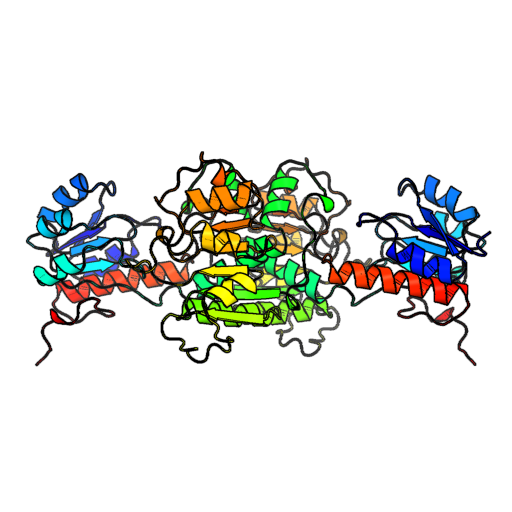1 169 ? 13.195 -5.238 5.859 1 98.56 169 MET B CA 1
ATOM 3765 C C . MET B 1 169 ? 14.273 -4.91 6.891 1 98.56 169 MET B C 1
ATOM 3767 O O . MET B 1 169 ? 13.984 -4.855 8.094 1 98.56 169 MET B O 1
ATOM 3771 N N . GLN B 1 170 ? 15.43 -4.703 6.387 1 98.38 170 GLN B N 1
ATOM 3772 C CA . GLN B 1 170 ? 16.438 -4.043 7.203 1 98.38 170 GLN B CA 1
ATOM 3773 C C . GLN B 1 170 ? 16.203 -2.537 7.277 1 98.38 170 GLN B C 1
ATOM 3775 O O . GLN B 1 170 ? 15.805 -1.918 6.285 1 98.38 170 GLN B O 1
ATOM 3780 N N . THR B 1 171 ? 16.438 -1.971 8.484 1 98.69 171 THR B N 1
ATOM 3781 C CA . THR B 1 171 ? 16.188 -0.543 8.648 1 98.69 171 THR B CA 1
ATOM 3782 C C . THR B 1 171 ? 17.469 0.185 9.062 1 98.69 171 THR B C 1
ATOM 3784 O O . THR B 1 171 ? 18.125 -0.203 10.031 1 98.69 171 THR B O 1
ATOM 3787 N N . LEU B 1 172 ? 17.828 1.179 8.297 1 98.56 172 LEU B N 1
ATOM 3788 C CA . LEU B 1 172 ? 18.906 2.127 8.586 1 98.56 172 LEU B CA 1
ATOM 3789 C C . LEU B 1 172 ? 18.328 3.514 8.867 1 98.56 172 LEU B C 1
ATOM 3791 O O . LEU B 1 172 ? 17.25 3.857 8.391 1 98.56 172 LEU B O 1
ATOM 3795 N N . ALA B 1 173 ? 19.094 4.242 9.664 1 98.44 173 ALA B N 1
ATOM 3796 C CA . ALA B 1 173 ? 18.609 5.598 9.914 1 98.44 173 ALA B CA 1
ATOM 3797 C C . ALA B 1 173 ? 19.781 6.57 10.062 1 98.44 173 ALA B C 1
ATOM 3799 O O . ALA B 1 173 ? 20.891 6.168 10.422 1 98.44 173 ALA B O 1
ATOM 3800 N N . TYR B 1 174 ? 19.531 7.754 9.68 1 97.69 174 TYR B N 1
ATOM 3801 C CA . TYR B 1 174 ? 20.406 8.898 9.898 1 97.69 174 TYR B CA 1
ATOM 3802 C C . TYR B 1 174 ? 19.672 10.008 10.648 1 97.69 174 TYR B C 1
ATOM 3804 O O . TYR B 1 174 ? 18.562 10.391 10.273 1 97.69 174 TYR B O 1
ATOM 3812 N N . THR B 1 175 ? 20.234 10.469 11.672 1 95.44 175 THR B N 1
ATOM 3813 C CA . THR B 1 175 ? 19.875 11.703 12.367 1 95.44 175 THR B CA 1
ATOM 3814 C C . THR B 1 175 ? 21.109 12.562 12.617 1 95.44 175 THR B C 1
ATOM 3816 O O . THR B 1 175 ? 22.219 12.039 12.766 1 95.44 175 THR B O 1
ATOM 3819 N N . PRO B 1 176 ? 20.891 13.859 12.648 1 91.19 176 PRO B N 1
ATOM 3820 C CA . PRO B 1 176 ? 22.031 14.711 12.953 1 91.19 176 PRO B CA 1
ATOM 3821 C C . PRO B 1 176 ? 22.688 14.367 14.297 1 91.19 176 PRO B C 1
ATOM 3823 O O . PRO B 1 176 ? 23.906 14.438 14.43 1 91.19 176 PRO B O 1
ATOM 3826 N N . SER B 1 177 ? 21.938 13.922 15.273 1 89.62 177 SER B N 1
ATOM 3827 C CA . SER B 1 177 ? 22.453 13.609 16.609 1 89.62 177 SER B CA 1
ATOM 3828 C C . SER B 1 177 ? 23.078 12.219 16.656 1 89.62 177 SER B C 1
ATOM 3830 O O . SER B 1 177 ? 23.844 11.898 17.578 1 89.62 177 SER B O 1
ATOM 3832 N N . GLY B 1 178 ? 22.625 11.344 15.766 1 89.62 178 GLY B N 1
ATOM 3833 C CA . GLY B 1 178 ? 23.078 9.961 15.758 1 89.62 178 GLY B CA 1
ATOM 3834 C C . GLY B 1 178 ? 22.375 9.102 16.781 1 89.62 178 GLY B C 1
ATOM 3835 O O . GLY B 1 178 ? 22.672 7.91 16.922 1 89.62 178 GLY B O 1
ATOM 3836 N N . ASN B 1 179 ? 21.391 9.633 17.453 1 86.5 179 ASN B N 1
ATOM 3837 C CA . ASN B 1 179 ? 20.656 8.922 18.484 1 86.5 179 ASN B CA 1
ATOM 3838 C C . ASN B 1 179 ? 19.641 7.957 17.891 1 86.5 179 ASN B C 1
ATOM 3840 O O . ASN B 1 179 ? 18.719 8.383 17.188 1 86.5 179 ASN B O 1
ATOM 3844 N N . PRO B 1 180 ? 19.672 6.699 18.25 1 87 180 PRO B N 1
ATOM 3845 C CA . PRO B 1 180 ? 18.75 5.719 17.672 1 87 180 PRO B CA 1
ATOM 3846 C C . PRO B 1 180 ? 17.391 5.715 18.375 1 87 180 PRO B C 1
ATOM 3848 O O . PRO B 1 180 ? 16.438 5.109 17.891 1 87 180 PRO B O 1
ATOM 3851 N N . ARG B 1 181 ? 17.156 6.395 19.531 1 84.62 181 ARG B N 1
ATOM 3852 C CA . ARG B 1 181 ? 15.922 6.512 20.297 1 84.62 181 ARG B CA 1
ATOM 3853 C C . ARG B 1 181 ? 15.273 5.145 20.5 1 84.62 181 ARG B C 1
ATOM 3855 O O . ARG B 1 181 ? 14.055 5 20.344 1 84.62 181 ARG B O 1
ATOM 3862 N N . ASN B 1 182 ? 15.969 4.047 20.562 1 85.25 182 ASN B N 1
ATOM 3863 C CA . ASN B 1 182 ? 15.5 2.68 20.766 1 85.25 182 ASN B CA 1
ATOM 3864 C C . ASN B 1 182 ? 14.641 2.211 19.594 1 85.25 182 ASN B C 1
ATOM 3866 O O . ASN B 1 182 ? 13.688 1.448 19.781 1 85.25 182 ASN B O 1
ATOM 3870 N N . SER B 1 183 ? 14.859 2.748 18.484 1 87.81 183 SER B N 1
ATOM 3871 C CA . SER B 1 183 ? 14.078 2.439 17.297 1 87.81 183 SER B CA 1
ATOM 3872 C C . SER B 1 183 ? 14.445 1.073 16.734 1 87.81 183 SER B C 1
ATOM 3874 O O . SER B 1 183 ? 13.727 0.524 15.898 1 87.81 183 SER B O 1
ATOM 3876 N N . GLY B 1 184 ? 15.562 0.46 17.109 1 92.56 184 GLY B N 1
ATOM 3877 C CA . GLY B 1 184 ? 16.031 -0.793 16.547 1 92.56 184 GLY B CA 1
ATOM 3878 C C . GLY B 1 184 ? 16.703 -0.625 15.188 1 92.56 184 GLY B C 1
ATOM 3879 O O . GLY B 1 184 ? 17.156 -1.604 14.586 1 92.56 184 GLY B O 1
ATOM 3880 N N . CYS B 1 185 ? 16.875 0.629 14.742 1 96.44 185 CYS B N 1
ATOM 3881 C CA . CYS B 1 185 ? 17.516 0.898 13.461 1 96.44 185 CYS B CA 1
ATOM 3882 C C . CYS B 1 185 ? 19.031 0.898 13.602 1 96.44 185 CYS B C 1
ATOM 3884 O O . CYS B 1 185 ? 19.562 1.31 14.641 1 96.44 185 CYS B O 1
ATOM 3886 N N . GLU B 1 186 ? 19.719 0.418 12.625 1 97.38 186 GLU B N 1
ATOM 3887 C CA . GLU B 1 186 ? 21.156 0.654 12.516 1 97.38 186 GLU B CA 1
ATOM 3888 C C . GLU B 1 186 ? 21.453 2.104 12.141 1 97.38 186 GLU B C 1
ATOM 3890 O O . GLU B 1 186 ? 21 2.584 11.102 1 97.38 186 GLU B O 1
ATOM 3895 N N . MET B 1 187 ? 22.172 2.779 13 1 97.88 187 MET B N 1
ATOM 3896 C CA . MET B 1 187 ? 22.531 4.164 12.711 1 97.88 187 MET B CA 1
ATOM 3897 C C . MET B 1 187 ? 23.734 4.23 11.773 1 97.88 187 MET B C 1
ATOM 3899 O O . MET B 1 187 ? 24.75 3.559 12.008 1 97.88 187 MET B O 1
ATOM 3903 N N . VAL B 1 188 ? 23.609 5.023 10.727 1 97.94 188 VAL B N 1
ATOM 3904 C CA . VAL B 1 188 ? 24.703 5.164 9.758 1 97.94 188 VAL B CA 1
ATOM 3905 C C . VAL B 1 188 ? 24.875 6.637 9.391 1 97.94 188 VAL B C 1
ATOM 3907 O O . VAL B 1 188 ? 24.062 7.48 9.758 1 97.94 188 VAL B O 1
ATOM 3910 N N . GLY B 1 189 ? 25.984 6.969 8.711 1 97.62 189 GLY B N 1
ATOM 3911 C CA . GLY B 1 189 ? 26.156 8.312 8.172 1 97.62 189 GLY B CA 1
ATOM 3912 C C . GLY B 1 189 ? 25.25 8.594 6.988 1 97.62 189 GLY B C 1
ATOM 3913 O O . GLY B 1 189 ? 24.656 7.676 6.41 1 97.62 189 GLY B O 1
ATOM 3914 N N . PHE B 1 190 ? 25.203 9.844 6.672 1 97.75 190 PHE B N 1
ATOM 3915 C CA . PHE B 1 190 ? 24.281 10.273 5.629 1 97.75 190 PHE B CA 1
ATOM 3916 C C . PHE B 1 190 ? 24.641 9.633 4.293 1 97.75 190 PHE B C 1
ATOM 3918 O O . PHE B 1 190 ? 23.766 9.102 3.604 1 97.75 190 PHE B O 1
ATOM 3925 N N . ASP B 1 191 ? 25.844 9.617 3.914 1 98.12 191 ASP B N 1
ATOM 3926 C CA . ASP B 1 191 ? 26.281 9.062 2.639 1 98.12 191 ASP B CA 1
ATOM 3927 C C . ASP B 1 191 ? 26.016 7.559 2.58 1 98.12 191 ASP B C 1
ATOM 3929 O O . ASP B 1 191 ? 25.562 7.039 1.559 1 98.12 191 ASP B O 1
ATOM 3933 N N . GLU B 1 192 ? 26.344 6.902 3.627 1 98.38 192 GLU B N 1
ATOM 3934 C CA . GLU B 1 192 ? 26.109 5.461 3.686 1 98.38 192 GLU B CA 1
ATOM 3935 C C . GLU B 1 192 ? 24.625 5.137 3.57 1 98.38 192 GLU B C 1
ATOM 3937 O O . GLU B 1 192 ? 24.234 4.145 2.947 1 98.38 192 GLU B O 1
ATOM 3942 N N . LEU B 1 193 ? 23.812 5.965 4.18 1 98.69 193 LEU B N 1
ATOM 3943 C CA . LEU B 1 193 ? 22.375 5.801 4.074 1 98.69 193 LEU B CA 1
ATOM 3944 C C . LEU B 1 193 ? 21.922 5.852 2.617 1 98.69 193 LEU B C 1
ATOM 3946 O O . LEU B 1 193 ? 21.125 5.016 2.18 1 98.69 193 LEU B O 1
ATOM 3950 N N . LEU B 1 194 ? 22.438 6.82 1.902 1 98.75 194 LEU B N 1
ATOM 3951 C CA . LEU B 1 194 ? 22.078 6.988 0.496 1 98.75 194 LEU B CA 1
ATOM 3952 C C . LEU B 1 194 ? 22.531 5.781 -0.321 1 98.75 194 LEU B C 1
ATOM 3954 O O . LEU B 1 194 ? 21.781 5.281 -1.164 1 98.75 194 LEU B O 1
ATOM 3958 N N . ASP B 1 195 ? 23.656 5.203 0.006 1 98.56 195 ASP B N 1
ATOM 3959 C CA . ASP B 1 195 ? 24.297 4.133 -0.76 1 98.56 195 ASP B CA 1
ATOM 3960 C C . ASP B 1 195 ? 23.547 2.809 -0.564 1 98.56 195 ASP B C 1
ATOM 3962 O O . ASP B 1 195 ? 23.484 1.992 -1.484 1 98.56 195 ASP B O 1
ATOM 3966 N N . ARG B 1 196 ? 23.031 2.654 0.541 1 98.69 196 ARG B N 1
ATOM 3967 C CA . ARG B 1 196 ? 22.609 1.308 0.908 1 98.69 196 ARG B CA 1
ATOM 3968 C C . ARG B 1 196 ? 21.094 1.172 0.823 1 98.69 196 ARG B C 1
ATOM 3970 O O . ARG B 1 196 ? 20.562 0.059 0.826 1 98.69 196 ARG B O 1
ATOM 3977 N N . SER B 1 197 ? 20.391 2.246 0.735 1 98.88 197 SER B N 1
ATOM 3978 C CA . SER B 1 197 ? 18.938 2.203 0.844 1 98.88 197 SER B CA 1
ATOM 3979 C C . SER B 1 197 ? 18.297 1.791 -0.476 1 98.88 197 SER B C 1
ATOM 3981 O O . SER B 1 197 ? 18.594 2.363 -1.525 1 98.88 197 SER B O 1
ATOM 3983 N N . ASP B 1 198 ? 17.422 0.777 -0.44 1 98.81 198 ASP B N 1
ATOM 3984 C CA . ASP B 1 198 ? 16.531 0.479 -1.552 1 98.81 198 ASP B CA 1
ATOM 3985 C C . ASP B 1 198 ? 15.328 1.425 -1.56 1 98.81 198 ASP B C 1
ATOM 3987 O O . ASP B 1 198 ? 14.805 1.762 -2.623 1 98.81 198 ASP B O 1
ATOM 3991 N N . PHE B 1 199 ? 14.875 1.771 -0.379 1 98.94 199 PHE B N 1
ATOM 3992 C CA . PHE B 1 199 ? 13.859 2.787 -0.123 1 98.94 199 PHE B CA 1
ATOM 3993 C C . PHE B 1 199 ? 14.375 3.826 0.867 1 98.94 199 PHE B C 1
ATOM 3995 O O . PHE B 1 199 ? 14.883 3.477 1.935 1 98.94 199 PHE B O 1
ATOM 4002 N N . LEU B 1 200 ? 14.305 5.047 0.476 1 98.94 200 LEU B N 1
ATOM 4003 C CA . LEU B 1 200 ? 14.703 6.148 1.345 1 98.94 200 LEU B CA 1
ATOM 4004 C C . LEU B 1 200 ? 13.5 6.996 1.735 1 98.94 200 LEU B C 1
ATOM 4006 O O . LEU B 1 200 ? 12.844 7.586 0.872 1 98.94 200 LEU B O 1
ATOM 4010 N N . SER B 1 201 ? 13.18 7.062 3.033 1 98.94 201 SER B N 1
ATOM 4011 C CA . SER B 1 201 ? 12.008 7.77 3.537 1 98.94 201 SER B CA 1
ATOM 4012 C C . SER B 1 201 ? 12.406 8.961 4.395 1 98.94 201 SER B C 1
ATOM 4014 O O . SER B 1 201 ? 13.258 8.836 5.285 1 98.94 201 SER B O 1
ATOM 4016 N N . LEU B 1 202 ? 11.781 10.109 4.152 1 98.75 202 LEU B N 1
ATOM 4017 C CA . LEU B 1 202 ? 12.148 11.359 4.816 1 98.75 202 LEU B CA 1
ATOM 4018 C C . LEU B 1 202 ? 11.188 11.664 5.961 1 98.75 202 LEU B C 1
ATOM 4020 O O . LEU B 1 202 ? 9.969 11.688 5.762 1 98.75 202 LEU B O 1
ATOM 4024 N N . HIS B 1 203 ? 11.719 11.906 7.145 1 97.5 203 HIS B N 1
ATOM 4025 C CA . HIS B 1 203 ? 10.945 12.18 8.344 1 97.5 203 HIS B CA 1
ATOM 4026 C C . HIS B 1 203 ? 11.578 13.305 9.164 1 97.5 203 HIS B C 1
ATOM 4028 O O . HIS B 1 203 ? 11.492 13.305 10.391 1 97.5 203 HIS B O 1
ATOM 4034 N N . CYS B 1 204 ? 12.234 14.211 8.523 1 94.5 204 CYS B N 1
ATOM 4035 C CA . CYS B 1 204 ? 12.852 15.344 9.188 1 94.5 204 CYS B CA 1
ATOM 4036 C C . CYS B 1 204 ? 12.047 16.625 8.961 1 94.5 204 CYS B C 1
ATOM 4038 O O . CYS B 1 204 ? 11.391 16.766 7.926 1 94.5 204 CYS B O 1
ATOM 4040 N N . PRO B 1 205 ? 12.07 17.547 9.891 1 90.81 205 PRO B N 1
ATOM 4041 C CA . PRO B 1 205 ? 11.398 18.828 9.68 1 90.81 205 PRO B CA 1
ATOM 4042 C C . PRO B 1 205 ? 12.094 19.703 8.633 1 90.81 205 PRO B C 1
ATOM 4044 O O . PRO B 1 205 ? 13.227 19.406 8.242 1 90.81 205 PRO B O 1
ATOM 4047 N N . LEU B 1 206 ? 11.359 20.641 8.156 1 92.88 206 LEU B N 1
ATOM 4048 C CA . LEU B 1 206 ? 11.961 21.641 7.266 1 92.88 206 LEU B CA 1
ATOM 4049 C C . LEU B 1 206 ? 12.594 22.766 8.062 1 92.88 206 LEU B C 1
ATOM 4051 O O . LEU B 1 206 ? 11.906 23.484 8.797 1 92.88 206 LEU B O 1
ATOM 4055 N N . THR B 1 207 ? 13.852 22.875 8.047 1 90.75 207 THR B N 1
ATOM 4056 C CA . THR B 1 207 ? 14.688 23.906 8.656 1 90.75 207 THR B CA 1
ATOM 4057 C C . THR B 1 207 ? 15.648 24.5 7.625 1 90.75 207 THR B C 1
ATOM 4059 O O . THR B 1 207 ? 15.742 24 6.5 1 90.75 207 THR B O 1
ATOM 4062 N N . PRO B 1 208 ? 16.281 25.578 7.984 1 91.88 208 PRO B N 1
ATOM 4063 C CA . PRO B 1 208 ? 17.281 26.094 7.055 1 91.88 208 PRO B CA 1
ATOM 4064 C C . PRO B 1 208 ? 18.328 25.031 6.695 1 91.88 208 PRO B C 1
ATOM 4066 O O . PRO B 1 208 ? 18.844 25.031 5.574 1 91.88 208 PRO B O 1
ATOM 4069 N N . GLN B 1 209 ? 18.578 24.094 7.57 1 92.88 209 GLN B N 1
ATOM 4070 C CA . GLN B 1 209 ? 19.578 23.062 7.363 1 92.88 209 GLN B CA 1
ATOM 4071 C C . GLN B 1 209 ? 19.047 21.938 6.477 1 92.88 209 GLN B C 1
ATOM 4073 O O . GLN B 1 209 ? 19.781 21.344 5.703 1 92.88 209 GLN B O 1
ATOM 4078 N N . SER B 1 210 ? 17.781 21.625 6.508 1 95.38 210 SER B N 1
ATOM 4079 C CA . SER B 1 210 ? 17.234 20.484 5.781 1 95.38 210 SER B CA 1
ATOM 4080 C C . SER B 1 210 ? 16.641 20.922 4.445 1 95.38 210 SER B C 1
ATOM 4082 O O . SER B 1 210 ? 16.328 20.078 3.596 1 95.38 210 SER B O 1
ATOM 4084 N N . ARG B 1 211 ? 16.484 22.266 4.277 1 96.75 211 ARG B N 1
ATOM 4085 C CA . ARG B 1 211 ? 15.945 22.734 3.006 1 96.75 211 ARG B CA 1
ATOM 4086 C C . ARG B 1 211 ? 16.875 22.359 1.851 1 96.75 211 ARG B C 1
ATOM 4088 O O . ARG B 1 211 ? 18.062 22.656 1.879 1 96.75 211 ARG B O 1
ATOM 4095 N N . GLY B 1 212 ? 16.359 21.703 0.913 1 98 212 GLY B N 1
ATOM 4096 C CA . GLY B 1 212 ? 17.125 21.297 -0.254 1 98 212 GLY B CA 1
ATOM 4097 C C . GLY B 1 212 ? 18.172 20.25 0.057 1 98 212 GLY B C 1
ATOM 4098 O O . GLY B 1 212 ? 19.156 20.109 -0.678 1 98 212 GLY B O 1
ATOM 4099 N N . MET B 1 213 ? 18 19.578 1.138 1 97.5 213 MET B N 1
ATOM 4100 C CA . MET B 1 213 ? 18.922 18.531 1.583 1 97.5 213 MET B CA 1
ATOM 4101 C C . MET B 1 213 ? 19.109 17.469 0.503 1 97.5 213 MET B C 1
ATOM 4103 O O . MET B 1 213 ? 20.188 16.875 0.387 1 97.5 213 MET B O 1
ATOM 4107 N N . PHE B 1 214 ? 18.109 17.219 -0.296 1 98.56 214 PHE B N 1
ATOM 4108 C CA . PHE B 1 214 ? 18.172 16.234 -1.381 1 98.56 214 PHE B CA 1
ATOM 4109 C C . PHE B 1 214 ? 18.188 16.938 -2.734 1 98.56 214 PHE B C 1
ATOM 4111 O O . PHE B 1 214 ? 17.141 17.312 -3.262 1 98.56 214 PHE B O 1
ATOM 4118 N N . GLY B 1 215 ? 19.328 17.141 -3.217 1 98.31 215 GLY B N 1
ATOM 4119 C CA . GLY B 1 215 ? 19.578 17.625 -4.562 1 98.31 215 GLY B CA 1
ATOM 4120 C C . GLY B 1 215 ? 20.25 16.594 -5.449 1 98.31 215 GLY B C 1
ATOM 4121 O O . GLY B 1 215 ? 20.203 15.398 -5.172 1 98.31 215 GLY B O 1
ATOM 4122 N N . LEU B 1 216 ? 20.812 17.016 -6.523 1 97.69 216 LEU B N 1
ATOM 4123 C CA . LEU B 1 216 ? 21.344 16.141 -7.559 1 97.69 216 LEU B CA 1
ATOM 4124 C C . LEU B 1 216 ? 22.453 15.258 -6.996 1 97.69 216 LEU B C 1
ATOM 4126 O O . LEU B 1 216 ? 22.484 14.055 -7.246 1 97.69 216 LEU B O 1
ATOM 4130 N N . PRO B 1 217 ? 23.391 15.812 -6.16 1 98.31 217 PRO B N 1
ATOM 4131 C CA . PRO B 1 217 ? 24.453 14.945 -5.641 1 98.31 217 PRO B CA 1
ATOM 4132 C C . PRO B 1 217 ? 23.906 13.773 -4.82 1 98.31 217 PRO B C 1
ATOM 4134 O O . PRO B 1 217 ? 24.438 12.664 -4.898 1 98.31 217 PRO B O 1
ATOM 4137 N N . GLN B 1 218 ? 22.938 14.023 -4.035 1 98.69 218 GLN B N 1
ATOM 4138 C CA . GLN B 1 218 ? 22.344 12.977 -3.207 1 98.69 218 GLN B CA 1
ATOM 4139 C C . GLN B 1 218 ? 21.641 11.93 -4.066 1 98.69 218 GLN B C 1
ATOM 4141 O O . GLN B 1 218 ? 21.781 10.727 -3.832 1 98.69 218 GLN B O 1
ATOM 4146 N N . PHE B 1 219 ? 20.906 12.344 -5.086 1 98.69 219 PHE B N 1
ATOM 4147 C CA . PHE B 1 219 ? 20.203 11.422 -5.98 1 98.69 219 PHE B CA 1
ATOM 4148 C C . PHE B 1 219 ? 21.203 10.555 -6.738 1 98.69 219 PHE B C 1
ATOM 4150 O O . PHE B 1 219 ? 20.969 9.359 -6.945 1 98.69 219 PHE B O 1
ATOM 4157 N N . GLN B 1 220 ? 22.297 11.125 -7.121 1 98.31 220 GLN B N 1
ATOM 4158 C CA . GLN B 1 220 ? 23.312 10.398 -7.879 1 98.31 220 GLN B CA 1
ATOM 4159 C C . GLN B 1 220 ? 24.016 9.367 -7.004 1 98.31 220 GLN B C 1
ATOM 4161 O O . GLN B 1 220 ? 24.578 8.391 -7.512 1 98.31 220 GLN B O 1
ATOM 4166 N N . ARG B 1 221 ? 23.984 9.578 -5.762 1 98.44 221 ARG B N 1
ATOM 4167 C CA . ARG B 1 221 ? 24.609 8.641 -4.828 1 98.44 221 ARG B CA 1
ATOM 4168 C C . ARG B 1 221 ? 23.688 7.473 -4.523 1 98.44 221 ARG B C 1
ATOM 4170 O O . ARG B 1 221 ? 24.141 6.375 -4.215 1 98.44 221 ARG B O 1
ATOM 4177 N N . MET B 1 222 ? 22.391 7.633 -4.57 1 98.69 222 MET B N 1
ATOM 4178 C CA . MET B 1 222 ? 21.422 6.566 -4.34 1 98.69 222 MET B CA 1
ATOM 4179 C C . MET B 1 222 ? 21.578 5.465 -5.383 1 98.69 222 MET B C 1
ATOM 4181 O O . MET B 1 222 ? 22.172 5.68 -6.441 1 98.69 222 MET B O 1
ATOM 4185 N N . GLN B 1 223 ? 21.047 4.328 -5.078 1 97.88 223 GLN B N 1
ATOM 4186 C CA . GLN B 1 223 ? 21.016 3.24 -6.047 1 97.88 223 GLN B CA 1
ATOM 4187 C C . GLN B 1 223 ? 20.016 3.537 -7.172 1 97.88 223 GLN B C 1
ATOM 4189 O O . GLN B 1 223 ? 18.938 4.074 -6.926 1 97.88 223 GLN B O 1
ATOM 4194 N N . PRO B 1 224 ? 20.375 3.203 -8.383 1 97.81 224 PRO B N 1
ATOM 4195 C CA . PRO B 1 224 ? 19.438 3.42 -9.5 1 97.81 224 PRO B CA 1
ATOM 4196 C C . PRO B 1 224 ? 18.109 2.695 -9.305 1 97.81 224 PRO B C 1
ATOM 4198 O O . PRO B 1 224 ? 17.094 3.098 -9.875 1 97.81 224 PRO B O 1
ATOM 4201 N N . SER B 1 225 ? 18.109 1.655 -8.477 1 97.62 225 SER B N 1
ATOM 4202 C CA . SER B 1 225 ? 16.891 0.882 -8.219 1 97.62 225 SER B CA 1
ATOM 4203 C C . SER B 1 225 ? 16.125 1.438 -7.023 1 97.62 225 SER B C 1
ATOM 4205 O O . SER B 1 225 ? 15.07 0.918 -6.664 1 97.62 225 SER B O 1
ATOM 4207 N N . ALA B 1 226 ? 16.594 2.514 -6.41 1 98.62 226 ALA B N 1
ATOM 4208 C CA . ALA B 1 226 ? 16.047 2.992 -5.145 1 98.62 226 ALA B CA 1
ATOM 4209 C C . ALA B 1 226 ? 14.844 3.904 -5.379 1 98.62 226 ALA B C 1
ATOM 4211 O O . ALA B 1 226 ? 14.719 4.52 -6.438 1 98.62 226 ALA B O 1
ATOM 4212 N N . TYR B 1 227 ? 13.992 3.973 -4.391 1 98.81 227 TYR B N 1
ATOM 4213 C CA . TYR B 1 227 ? 12.844 4.871 -4.359 1 98.81 227 TYR B CA 1
ATOM 4214 C C . TYR B 1 227 ? 12.984 5.902 -3.248 1 98.81 227 TYR B C 1
ATOM 4216 O O . TYR B 1 227 ? 13.531 5.605 -2.182 1 98.81 227 TYR B O 1
ATOM 4224 N N . LEU B 1 228 ? 12.508 7.105 -3.529 1 98.88 228 LEU B N 1
ATOM 4225 C CA . LEU B 1 228 ? 12.422 8.156 -2.523 1 98.88 228 LEU B CA 1
ATOM 4226 C C . LEU B 1 228 ? 10.977 8.375 -2.086 1 98.88 228 LEU B C 1
ATOM 4228 O O . LEU B 1 228 ? 10.086 8.508 -2.926 1 98.88 228 LEU B O 1
ATOM 4232 N N . VAL B 1 229 ? 10.742 8.375 -0.777 1 98.94 229 VAL B N 1
ATOM 4233 C CA . VAL B 1 229 ? 9.406 8.586 -0.223 1 98.94 229 VAL B CA 1
ATOM 4234 C C . VAL B 1 229 ? 9.422 9.789 0.715 1 98.94 229 VAL B C 1
ATOM 4236 O O . VAL B 1 229 ? 10.258 9.875 1.614 1 98.94 229 VAL B O 1
ATOM 4239 N N . ASN B 1 230 ? 8.5 10.75 0.462 1 98.88 230 ASN B N 1
ATOM 4240 C CA . ASN B 1 230 ? 8.469 11.945 1.292 1 98.88 230 ASN B CA 1
ATOM 4241 C C . ASN B 1 230 ? 7.074 12.219 1.839 1 98.88 230 ASN B C 1
ATOM 4243 O O . ASN B 1 230 ? 6.172 12.602 1.09 1 98.88 230 ASN B O 1
ATOM 4247 N N . THR B 1 231 ? 6.918 12.023 3.119 1 98.5 231 THR B N 1
ATOM 4248 C CA . THR B 1 231 ? 5.695 12.375 3.836 1 98.5 231 THR B CA 1
ATOM 4249 C C . THR B 1 231 ? 5.977 13.438 4.895 1 98.5 231 THR B C 1
ATOM 4251 O O . THR B 1 231 ? 5.219 13.578 5.855 1 98.5 231 THR B O 1
ATOM 4254 N N . SER B 1 232 ? 7.09 14.078 4.785 1 96.69 232 SER B N 1
ATOM 4255 C CA . SER B 1 232 ? 7.492 15.102 5.746 1 96.69 232 SER B CA 1
ATOM 4256 C C . SER B 1 232 ? 7.184 16.5 5.227 1 96.69 232 SER B C 1
ATOM 4258 O O . SER B 1 232 ? 6.043 16.969 5.32 1 96.69 232 SER B O 1
ATOM 4260 N N . ARG B 1 233 ? 8.211 17.094 4.504 1 96.38 233 ARG B N 1
ATOM 4261 C CA . ARG B 1 233 ? 8.031 18.422 3.908 1 96.38 233 ARG B CA 1
ATOM 4262 C C . ARG B 1 233 ? 8.625 18.469 2.504 1 96.38 233 ARG B C 1
ATOM 4264 O O . ARG B 1 233 ? 9.711 17.938 2.262 1 96.38 233 ARG B O 1
ATOM 4271 N N . GLY B 1 234 ? 7.863 19.141 1.612 1 97.38 234 GLY B N 1
ATOM 4272 C CA . GLY B 1 234 ? 8.289 19.188 0.225 1 97.38 234 GLY B CA 1
ATOM 4273 C C . GLY B 1 234 ? 9.633 19.875 0.042 1 97.38 234 GLY B C 1
ATOM 4274 O O . GLY B 1 234 ? 10.438 19.469 -0.791 1 97.38 234 GLY B O 1
ATOM 4275 N N . GLY B 1 235 ? 9.906 20.875 0.883 1 97.19 235 GLY B N 1
ATOM 4276 C CA . GLY B 1 235 ? 11.078 21.734 0.73 1 97.19 235 GLY B CA 1
ATOM 4277 C C . GLY B 1 235 ? 12.375 21.016 1.063 1 97.19 235 GLY B C 1
ATOM 4278 O O . GLY B 1 235 ? 13.461 21.531 0.781 1 97.19 235 GLY B O 1
ATOM 4279 N N . VAL B 1 236 ? 12.305 19.797 1.526 1 98.06 236 VAL B N 1
ATOM 4280 C CA . VAL B 1 236 ? 13.492 19.016 1.831 1 98.06 236 VAL B CA 1
ATOM 4281 C C . VAL B 1 236 ? 14.141 18.531 0.535 1 98.06 236 VAL B C 1
ATOM 4283 O O . VAL B 1 236 ? 15.344 18.266 0.491 1 98.06 236 VAL B O 1
ATOM 4286 N N . ILE B 1 237 ? 13.367 18.469 -0.53 1 98.69 237 ILE B N 1
ATOM 4287 C CA . ILE B 1 237 ? 13.805 17.984 -1.836 1 98.69 237 ILE B CA 1
ATOM 4288 C C . ILE B 1 237 ? 13.898 19.156 -2.814 1 98.69 237 ILE B C 1
ATOM 4290 O O . ILE B 1 237 ? 13.016 20.016 -2.838 1 98.69 237 ILE B O 1
ATOM 4294 N N . VAL B 1 238 ? 14.953 19.219 -3.551 1 98.69 238 VAL B N 1
ATOM 4295 C CA . VAL B 1 238 ? 14.984 20.094 -4.727 1 98.69 238 VAL B CA 1
ATOM 4296 C C . VAL B 1 238 ? 14.227 19.422 -5.875 1 98.69 238 VAL B C 1
ATOM 4298 O O . VAL B 1 238 ? 14.758 18.531 -6.539 1 98.69 238 VAL B O 1
ATOM 4301 N N . THR B 1 239 ? 13.055 19.938 -6.152 1 98.31 239 THR B N 1
ATOM 4302 C CA . THR B 1 239 ? 12.094 19.281 -7.027 1 98.31 239 THR B CA 1
ATOM 4303 C C . THR B 1 239 ? 12.664 19.094 -8.43 1 98.31 239 THR B C 1
ATOM 4305 O O . THR B 1 239 ? 12.547 18.031 -9.023 1 98.31 239 THR B O 1
ATOM 4308 N N . ASP B 1 240 ? 13.297 20.156 -8.93 1 98.12 240 ASP B N 1
ATOM 4309 C CA . ASP B 1 240 ? 13.859 20.078 -10.273 1 98.12 240 ASP B CA 1
ATOM 4310 C C . ASP B 1 240 ? 14.945 19.016 -10.359 1 98.12 240 ASP B C 1
ATOM 4312 O O . ASP B 1 240 ? 15.094 18.344 -11.383 1 98.12 240 ASP B O 1
ATOM 4316 N N . ASP B 1 241 ? 15.68 18.859 -9.336 1 98.69 241 ASP B N 1
ATOM 4317 C CA . ASP B 1 241 ? 16.734 17.859 -9.305 1 98.69 241 ASP B CA 1
ATOM 4318 C C . ASP B 1 241 ? 16.156 16.453 -9.227 1 98.69 241 ASP B C 1
ATOM 4320 O O . ASP B 1 241 ? 16.719 15.508 -9.781 1 98.69 241 ASP B O 1
ATOM 4324 N N . LEU B 1 242 ? 15.078 16.297 -8.539 1 98.75 242 LEU B N 1
ATOM 4325 C CA . LEU B 1 242 ? 14.398 15.008 -8.5 1 98.75 242 LEU B CA 1
ATOM 4326 C C . LEU B 1 242 ? 13.945 14.586 -9.891 1 98.75 242 LEU B C 1
ATOM 4328 O O . LEU B 1 242 ? 14.156 13.438 -10.297 1 98.75 242 LEU B O 1
ATOM 4332 N N . TRP B 1 243 ? 13.312 15.539 -10.586 1 98.5 243 TRP B N 1
ATOM 4333 C CA . TRP B 1 243 ? 12.883 15.242 -11.945 1 98.5 243 TRP B CA 1
ATOM 4334 C C . TRP B 1 243 ? 14.078 14.859 -12.82 1 98.5 243 TRP B C 1
ATOM 4336 O O . TRP B 1 243 ? 14.008 13.891 -13.586 1 98.5 243 TRP B O 1
ATOM 4346 N N . TYR B 1 244 ? 15.156 15.625 -12.672 1 98.56 244 TYR B N 1
ATOM 4347 C CA . TYR B 1 244 ? 16.359 15.328 -13.438 1 98.56 244 TYR B CA 1
ATOM 4348 C C . TYR B 1 244 ? 16.859 13.922 -13.148 1 98.56 244 TYR B C 1
ATOM 4350 O O . TYR B 1 244 ? 17.219 13.18 -14.07 1 98.56 244 TYR B O 1
ATOM 4358 N N . ALA B 1 245 ? 16.906 13.562 -11.93 1 98.69 245 ALA B N 1
ATOM 4359 C CA . ALA B 1 245 ? 17.391 12.242 -11.508 1 98.69 245 ALA B CA 1
ATOM 4360 C C . ALA B 1 245 ? 16.531 11.133 -12.102 1 98.69 245 ALA B C 1
ATOM 4362 O O . ALA B 1 245 ? 17.047 10.117 -12.578 1 98.69 245 ALA B O 1
ATOM 4363 N N . LEU B 1 246 ? 15.234 11.273 -12.102 1 98.44 246 LEU B N 1
ATOM 4364 C CA . LEU B 1 246 ? 14.312 10.273 -12.641 1 98.44 246 LEU B CA 1
ATOM 4365 C C . LEU B 1 246 ? 14.453 10.18 -14.156 1 98.44 246 LEU B C 1
ATOM 4367 O O . LEU B 1 246 ? 14.523 9.078 -14.711 1 98.44 246 LEU B O 1
ATOM 4371 N N . LYS B 1 247 ? 14.516 11.359 -14.758 1 97.94 247 LYS B N 1
ATOM 4372 C CA . LYS B 1 247 ? 14.656 11.422 -16.219 1 97.94 247 LYS B CA 1
ATOM 4373 C C . LYS B 1 247 ? 15.914 10.688 -16.672 1 97.94 247 LYS B C 1
ATOM 4375 O O . LYS B 1 247 ? 15.914 10.062 -17.734 1 97.94 247 LYS B O 1
ATOM 4380 N N . ASN B 1 248 ? 16.906 10.703 -15.875 1 98.19 248 ASN B N 1
ATOM 4381 C CA . ASN B 1 248 ? 18.188 10.102 -16.234 1 98.19 248 ASN B CA 1
ATOM 4382 C C . ASN B 1 248 ? 18.375 8.742 -15.562 1 98.19 248 ASN B C 1
ATOM 4384 O O . ASN B 1 248 ? 19.484 8.203 -15.547 1 98.19 248 ASN B O 1
ATOM 4388 N N . ASN B 1 249 ? 17.359 8.234 -14.953 1 97.5 249 ASN B N 1
ATOM 4389 C CA . ASN B 1 249 ? 17.328 6.906 -14.359 1 97.5 249 ASN B CA 1
ATOM 4390 C C . ASN B 1 249 ? 18.359 6.758 -13.25 1 97.5 249 ASN B C 1
ATOM 4392 O O . ASN B 1 249 ? 19 5.715 -13.125 1 97.5 249 ASN B O 1
ATOM 4396 N N . GLU B 1 250 ? 18.594 7.875 -12.516 1 97.88 250 GLU B N 1
ATOM 4397 C CA . GLU B 1 250 ? 19.469 7.824 -11.352 1 97.88 250 GLU B CA 1
ATOM 4398 C C . GLU B 1 250 ? 18.797 7.113 -10.18 1 97.88 250 GLU B C 1
ATOM 4400 O O . GLU B 1 250 ? 19.469 6.562 -9.305 1 97.88 250 GLU B O 1
ATOM 4405 N N . ILE B 1 251 ? 17.531 7.156 -10.094 1 98.38 251 ILE B N 1
ATOM 4406 C CA . ILE B 1 251 ? 16.719 6.406 -9.148 1 98.38 251 ILE B CA 1
ATOM 4407 C C . ILE B 1 251 ? 15.516 5.797 -9.867 1 98.38 251 ILE B C 1
ATOM 4409 O O . ILE B 1 251 ? 15.227 6.148 -11.008 1 98.38 251 ILE B O 1
ATOM 4413 N N . ALA B 1 252 ? 14.828 4.902 -9.203 1 98.12 252 ALA B N 1
ATOM 4414 C CA . ALA B 1 252 ? 13.789 4.105 -9.859 1 98.12 252 ALA B CA 1
ATOM 4415 C C . ALA B 1 252 ? 12.445 4.824 -9.828 1 98.12 252 ALA B C 1
ATOM 4417 O O . ALA B 1 252 ? 11.617 4.641 -10.727 1 98.12 252 ALA B O 1
ATOM 4418 N N . GLY B 1 253 ? 12.219 5.625 -8.773 1 98.44 253 GLY B N 1
ATOM 4419 C CA . GLY B 1 253 ? 10.93 6.281 -8.609 1 98.44 253 GLY B CA 1
ATOM 4420 C C . GLY B 1 253 ? 10.812 7.051 -7.309 1 98.44 253 GLY B C 1
ATOM 4421 O O . GLY B 1 253 ? 11.781 7.172 -6.562 1 98.44 253 GLY B O 1
ATOM 4422 N N . ALA B 1 254 ? 9.602 7.625 -7.07 1 98.88 254 ALA B N 1
ATOM 4423 C CA . ALA B 1 254 ? 9.344 8.383 -5.852 1 98.88 254 ALA B CA 1
ATOM 4424 C C . ALA B 1 254 ? 7.871 8.32 -5.469 1 98.88 254 ALA B C 1
ATOM 4426 O O . ALA B 1 254 ? 7.02 8.008 -6.305 1 98.88 254 ALA B O 1
ATOM 4427 N N . ALA B 1 255 ? 7.613 8.5 -4.25 1 98.94 255 ALA B N 1
ATOM 4428 C CA . ALA B 1 255 ? 6.27 8.695 -3.713 1 98.94 255 ALA B CA 1
ATOM 4429 C C . ALA B 1 255 ? 6.199 9.93 -2.828 1 98.94 255 ALA B C 1
ATOM 4431 O O . ALA B 1 255 ? 6.914 10.031 -1.829 1 98.94 255 ALA B O 1
ATOM 4432 N N . LEU B 1 256 ? 5.336 10.859 -3.244 1 98.88 256 LEU B N 1
ATOM 4433 C CA . LEU B 1 256 ? 5.312 12.18 -2.621 1 98.88 256 LEU B CA 1
ATOM 4434 C C . LEU B 1 256 ? 3.924 12.5 -2.082 1 98.88 256 LEU B C 1
ATOM 4436 O O . LEU B 1 256 ? 2.938 12.438 -2.818 1 98.88 256 LEU B O 1
ATOM 4440 N N . ASP B 1 257 ? 3.902 12.875 -0.825 1 98.62 257 ASP B N 1
ATOM 4441 C CA . ASP B 1 257 ? 2.668 13.344 -0.2 1 98.62 257 ASP B CA 1
ATOM 4442 C C . ASP B 1 257 ? 2.707 14.852 0.039 1 98.62 257 ASP B C 1
ATOM 4444 O O . ASP B 1 257 ? 1.669 15.477 0.278 1 98.62 257 ASP B O 1
ATOM 4448 N N . VAL B 1 258 ? 3.889 15.422 -0.038 1 97.75 258 VAL B N 1
ATOM 4449 C CA . VAL B 1 258 ? 4.105 16.844 0.243 1 97.75 258 VAL B CA 1
ATOM 4450 C C . VAL B 1 258 ? 4.941 17.469 -0.87 1 97.75 258 VAL B C 1
ATOM 4452 O O . VAL B 1 258 ? 5.676 16.766 -1.569 1 97.75 258 VAL B O 1
ATOM 4455 N N . PHE B 1 259 ? 4.828 18.75 -0.997 1 97 259 PHE B N 1
ATOM 4456 C CA . PHE B 1 259 ? 5.371 19.391 -2.186 1 97 259 PHE B CA 1
ATOM 4457 C C . PHE B 1 259 ? 5.863 20.797 -1.861 1 97 259 PHE B C 1
ATOM 4459 O O . PHE B 1 259 ? 5.555 21.344 -0.798 1 97 259 PHE B O 1
ATOM 4466 N N . ASP B 1 260 ? 6.598 21.344 -2.832 1 94.69 260 ASP B N 1
ATOM 4467 C CA . ASP B 1 260 ? 7.055 22.734 -2.762 1 94.69 260 ASP B CA 1
ATOM 4468 C C . ASP B 1 260 ? 7.133 23.359 -4.152 1 94.69 260 ASP B C 1
ATOM 4470 O O . ASP B 1 260 ? 8.031 23.031 -4.934 1 94.69 260 ASP B O 1
ATOM 4474 N N . PRO B 1 261 ? 6.285 24.266 -4.465 1 92.19 261 PRO B N 1
ATOM 4475 C CA . PRO B 1 261 ? 5.176 24.781 -3.658 1 92.19 261 PRO B CA 1
ATOM 4476 C C . PRO B 1 261 ? 4.043 23.766 -3.494 1 92.19 261 PRO B C 1
ATOM 4478 O O . PRO B 1 261 ? 4.004 22.766 -4.203 1 92.19 261 PRO B O 1
ATOM 4481 N N . GLU B 1 262 ? 3.15 24.094 -2.578 1 91.12 262 GLU B N 1
ATOM 4482 C CA . GLU B 1 262 ? 1.967 23.281 -2.322 1 91.12 262 GLU B CA 1
ATOM 4483 C C . GLU B 1 262 ? 0.698 24.125 -2.35 1 91.12 262 GLU B C 1
ATOM 4485 O O . GLU B 1 262 ? 0.572 25.094 -1.586 1 91.12 262 GLU B O 1
ATOM 4490 N N . PRO B 1 263 ? -0.158 23.828 -3.262 1 91.31 263 PRO B N 1
ATOM 4491 C CA . PRO B 1 263 ? -0.219 22.656 -4.129 1 91.31 263 PRO B CA 1
ATOM 4492 C C . PRO B 1 263 ? 0.801 22.703 -5.266 1 91.31 263 PRO B C 1
ATOM 4494 O O . PRO B 1 263 ? 1.219 23.781 -5.676 1 91.31 263 PRO B O 1
ATOM 4497 N N . PRO B 1 264 ? 1.107 21.469 -5.684 1 96.25 264 PRO B N 1
ATOM 4498 C CA . PRO B 1 264 ? 2.025 21.422 -6.824 1 96.25 264 PRO B CA 1
ATOM 4499 C C . PRO B 1 264 ? 1.333 21.719 -8.148 1 96.25 264 PRO B C 1
ATOM 4501 O O . PRO B 1 264 ? 0.108 21.609 -8.25 1 96.25 264 PRO B O 1
ATOM 4504 N N . ASP B 1 265 ? 2.141 22.234 -9.102 1 96.75 265 ASP B N 1
ATOM 4505 C CA . ASP B 1 265 ? 1.67 22.281 -10.484 1 96.75 265 ASP B CA 1
ATOM 4506 C C . ASP B 1 265 ? 1.741 20.906 -11.133 1 96.75 265 ASP B C 1
ATOM 4508 O O . ASP B 1 265 ? 2.789 20.516 -11.648 1 96.75 265 ASP B O 1
ATOM 4512 N N . LEU B 1 266 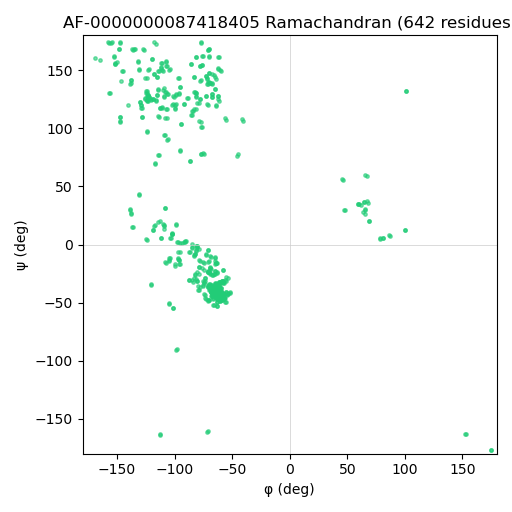? 0.659 20.234 -11.227 1 97.12 266 LEU B N 1
ATOM 4513 C CA . LEU B 1 266 ? 0.598 18.844 -11.633 1 97.12 266 LEU B CA 1
ATOM 4514 C C . LEU B 1 266 ? 0.862 18.688 -13.125 1 97.12 266 LEU B C 1
ATOM 4516 O O . LEU B 1 266 ? 1.039 17.578 -13.617 1 97.12 266 LEU B O 1
ATOM 4520 N N . SER B 1 267 ? 0.928 19.812 -13.797 1 97.12 267 SER B N 1
ATOM 4521 C CA . SER B 1 267 ? 1.217 19.75 -15.227 1 97.12 267 SER B CA 1
ATOM 4522 C C . SER B 1 267 ? 2.703 19.531 -15.477 1 97.12 267 SER B C 1
ATOM 4524 O O . SER B 1 267 ? 3.105 19.203 -16.594 1 97.12 267 SER B O 1
ATOM 4526 N N . GLN B 1 268 ? 3.477 19.703 -14.477 1 97.38 268 GLN B N 1
ATOM 4527 C CA . GLN B 1 268 ? 4.914 19.5 -14.625 1 97.38 268 GLN B CA 1
ATOM 4528 C C . GLN B 1 268 ? 5.234 18.031 -14.883 1 97.38 268 GLN B C 1
ATOM 4530 O O . GLN B 1 268 ? 4.59 17.141 -14.32 1 97.38 268 GLN B O 1
ATOM 4535 N N . PRO B 1 269 ? 6.242 17.703 -15.648 1 97.31 269 PRO B N 1
ATOM 4536 C CA . PRO B 1 269 ? 6.562 16.344 -16.078 1 97.31 269 PRO B CA 1
ATOM 4537 C C . PRO B 1 269 ? 6.812 15.406 -14.898 1 97.31 269 PRO B C 1
ATOM 4539 O O . PRO B 1 269 ? 6.48 14.219 -14.969 1 97.31 269 PRO B O 1
ATOM 4542 N N . LEU B 1 270 ? 7.324 15.906 -13.844 1 97.94 270 LEU B N 1
ATOM 4543 C CA . LEU B 1 270 ? 7.59 15.086 -12.664 1 97.94 270 LEU B CA 1
ATOM 4544 C C . LEU B 1 270 ? 6.332 14.359 -12.211 1 97.94 270 LEU B C 1
ATOM 4546 O O . LEU B 1 270 ? 6.379 13.164 -11.906 1 97.94 270 LEU B O 1
ATOM 4550 N N . TYR B 1 271 ? 5.258 15.086 -12.234 1 97.62 271 TYR B N 1
ATOM 4551 C CA . TYR B 1 271 ? 4.031 14.562 -11.641 1 97.62 271 TYR B CA 1
ATOM 4552 C C . TYR B 1 271 ? 3.248 13.734 -12.656 1 97.62 271 TYR B C 1
ATOM 4554 O O . TYR B 1 271 ? 2.271 13.07 -12.305 1 97.62 271 TYR B O 1
ATOM 4562 N N . LEU B 1 272 ? 3.682 13.711 -13.906 1 96.12 272 LEU B N 1
ATOM 4563 C CA . LEU B 1 272 ? 3.051 12.922 -14.961 1 96.12 272 LEU B CA 1
ATOM 4564 C C . LEU B 1 272 ? 3.76 11.586 -15.133 1 96.12 272 LEU B C 1
ATOM 4566 O O . LEU B 1 272 ? 3.232 10.68 -15.781 1 96.12 272 LEU B O 1
ATOM 4570 N N . ASP B 1 273 ? 4.961 11.469 -14.609 1 96.69 273 ASP B N 1
ATOM 4571 C CA . ASP B 1 273 ? 5.738 10.234 -14.719 1 96.69 273 ASP B CA 1
ATOM 4572 C C . ASP B 1 273 ? 5.098 9.109 -13.914 1 96.69 273 ASP B C 1
ATOM 4574 O O . ASP B 1 273 ? 4.855 9.258 -12.711 1 96.69 273 ASP B O 1
ATOM 4578 N N . PRO B 1 274 ? 4.82 7.91 -14.523 1 94.31 274 PRO B N 1
ATOM 4579 C CA . PRO B 1 274 ? 4.156 6.805 -13.828 1 94.31 274 PRO B CA 1
ATOM 4580 C C . PRO B 1 274 ? 4.984 6.258 -12.672 1 94.31 274 PRO B C 1
ATOM 4582 O O . PRO B 1 274 ? 4.457 5.547 -11.812 1 94.31 274 PRO B O 1
ATOM 4585 N N . ARG B 1 275 ? 6.27 6.594 -12.641 1 96.88 275 ARG B N 1
ATOM 4586 C CA . ARG B 1 275 ? 7.152 6.121 -11.578 1 96.88 275 ARG B CA 1
ATOM 4587 C C . ARG B 1 275 ? 7.004 6.969 -10.32 1 96.88 275 ARG B C 1
ATOM 4589 O O . ARG B 1 275 ? 7.562 6.637 -9.273 1 96.88 275 ARG B O 1
ATOM 4596 N N . VAL B 1 276 ? 6.199 8.062 -10.344 1 98.5 276 VAL B N 1
ATOM 4597 C CA . VAL B 1 276 ? 6.039 8.977 -9.219 1 98.5 276 VAL B CA 1
ATOM 4598 C C . VAL B 1 276 ? 4.605 8.898 -8.695 1 98.5 276 VAL B C 1
ATOM 4600 O O . VAL B 1 276 ? 3.674 9.367 -9.359 1 98.5 276 VAL B O 1
ATOM 4603 N N . ILE B 1 277 ? 4.473 8.344 -7.52 1 98.69 277 ILE B N 1
ATOM 4604 C CA . ILE B 1 277 ? 3.176 8.305 -6.855 1 98.69 277 ILE B CA 1
ATOM 4605 C C . ILE B 1 277 ? 2.932 9.625 -6.125 1 98.69 277 ILE B C 1
ATOM 4607 O O . ILE B 1 277 ? 3.812 10.125 -5.418 1 98.69 277 ILE B O 1
ATOM 4611 N N . VAL B 1 278 ? 1.739 10.227 -6.328 1 98.44 278 VAL B N 1
ATOM 4612 C CA . VAL B 1 278 ? 1.394 11.5 -5.711 1 98.44 278 VAL B CA 1
ATOM 4613 C C . VAL B 1 278 ? 0.102 11.359 -4.91 1 98.44 278 VAL B C 1
ATOM 4615 O O . VAL B 1 278 ? -0.894 10.836 -5.418 1 98.44 278 VAL B O 1
ATOM 4618 N N . THR B 1 279 ? 0.145 11.695 -3.646 1 98.19 279 THR B N 1
ATOM 4619 C CA . THR B 1 279 ? -1.041 11.859 -2.814 1 98.19 279 THR B CA 1
ATOM 4620 C C . THR B 1 279 ? -1.147 13.297 -2.305 1 98.19 279 THR B C 1
ATOM 4622 O O . THR B 1 279 ? -0.134 13.977 -2.141 1 98.19 279 THR B O 1
ATOM 4625 N N . PRO B 1 280 ? -2.332 13.82 -2.145 1 96.94 280 PRO B N 1
ATOM 4626 C CA . PRO B 1 280 ? -2.537 15.242 -1.854 1 96.94 280 PRO B CA 1
ATOM 4627 C C . PRO B 1 280 ? -2.469 15.555 -0.361 1 96.94 280 PRO B C 1
ATOM 4629 O O . PRO B 1 280 ? -3.471 15.961 0.234 1 96.94 280 PRO B O 1
ATOM 4632 N N . HIS B 1 281 ? -1.203 15.484 0.158 1 96.44 281 HIS B N 1
ATOM 4633 C CA . HIS B 1 281 ? -0.977 15.781 1.568 1 96.44 281 HIS B CA 1
ATOM 4634 C C . HIS B 1 281 ? -2.018 15.102 2.449 1 96.44 281 HIS B C 1
ATOM 4636 O O . HIS B 1 281 ? -2.672 15.75 3.266 1 96.44 281 HIS B O 1
ATOM 4642 N N . ALA B 1 282 ? -2.088 13.805 2.299 1 97.44 282 ALA B N 1
ATOM 4643 C CA . ALA B 1 282 ? -3.178 13 2.848 1 97.44 282 ALA B CA 1
ATOM 4644 C C . ALA B 1 282 ? -2.719 12.227 4.078 1 97.44 282 ALA B C 1
ATOM 4646 O O . ALA B 1 282 ? -3.543 11.703 4.84 1 97.44 282 ALA B O 1
ATOM 4647 N N . ALA B 1 283 ? -1.479 12.172 4.348 1 98.19 283 ALA B N 1
ATOM 4648 C CA . ALA B 1 283 ? -0.889 11.219 5.281 1 98.19 283 ALA B CA 1
ATOM 4649 C C . ALA B 1 283 ? -1.467 11.391 6.684 1 98.19 283 ALA B C 1
ATOM 4651 O O . ALA B 1 283 ? -1.65 10.414 7.41 1 98.19 283 ALA B O 1
ATOM 4652 N N . PHE B 1 284 ? -1.819 12.578 7.062 1 97.31 284 PHE B N 1
ATOM 4653 C CA . PHE B 1 284 ? -2.201 12.844 8.445 1 97.31 284 PHE B CA 1
ATOM 4654 C C . PHE B 1 284 ? -3.674 12.523 8.672 1 97.31 284 PHE B C 1
ATOM 4656 O O . PHE B 1 284 ? -4.148 12.531 9.805 1 97.31 284 PHE B O 1
ATOM 4663 N N . VAL B 1 285 ? -4.402 12.125 7.695 1 97.19 285 VAL B N 1
ATOM 4664 C CA . VAL B 1 285 ? -5.859 12.164 7.738 1 97.19 285 VAL B CA 1
ATOM 4665 C C . VAL B 1 285 ? -6.402 10.797 8.156 1 97.19 285 VAL B C 1
ATOM 4667 O O . VAL B 1 285 ? -6.023 9.773 7.594 1 97.19 285 VAL B O 1
ATOM 4670 N N . SER B 1 286 ? -7.219 10.719 9.047 1 97.56 286 SER B N 1
ATOM 4671 C CA . SER B 1 286 ? -8.234 9.734 9.414 1 97.56 286 SER B CA 1
ATOM 4672 C C . SER B 1 286 ? -9.383 10.383 10.172 1 97.56 286 SER B C 1
ATOM 4674 O O . SER B 1 286 ? -9.273 11.531 10.617 1 97.56 286 SER B O 1
ATOM 4676 N N . GLN B 1 287 ? -10.5 9.711 10.234 1 96.88 287 GLN B N 1
ATOM 4677 C CA . GLN B 1 287 ? -11.602 10.211 11.047 1 96.88 287 GLN B CA 1
ATOM 4678 C C . GLN B 1 287 ? -11.141 10.516 12.469 1 96.88 287 GLN B C 1
ATOM 4680 O O . GLN B 1 287 ? -11.477 11.562 13.016 1 96.88 287 GLN B O 1
ATOM 4685 N N . GLN B 1 288 ? -10.352 9.703 13.008 1 98 288 GLN B N 1
ATOM 4686 C CA . GLN B 1 288 ? -9.883 9.797 14.383 1 98 288 GLN B CA 1
ATOM 4687 C C . GLN B 1 288 ? -8.867 10.922 14.547 1 98 288 GLN B C 1
ATOM 4689 O O . GLN B 1 288 ? -8.969 11.727 15.477 1 98 288 GLN B O 1
ATOM 4694 N N . SER B 1 289 ? -7.91 10.984 13.617 1 98.06 289 SER B N 1
ATOM 4695 C CA . SER B 1 289 ? -6.875 12.008 13.727 1 98.06 289 SER B CA 1
ATOM 4696 C C . SER B 1 289 ? -7.465 13.406 13.57 1 98.06 289 SER B C 1
ATOM 4698 O O . SER B 1 289 ? -7.105 14.32 14.32 1 98.06 289 SER B O 1
ATOM 4700 N N . LEU B 1 290 ? -8.367 13.555 12.633 1 97.19 290 LEU B N 1
ATOM 4701 C CA . LEU B 1 290 ? -8.969 14.867 12.414 1 97.19 290 LEU B CA 1
ATOM 4702 C C . LEU B 1 290 ? -9.789 15.305 13.617 1 97.19 290 LEU B C 1
ATOM 4704 O O . LEU B 1 290 ? -9.711 16.453 14.039 1 97.19 290 LEU B O 1
ATOM 4708 N N . ALA B 1 291 ? -10.555 14.406 14.133 1 97.56 291 ALA B N 1
ATOM 4709 C CA . ALA B 1 291 ? -11.328 14.734 15.328 1 97.56 291 ALA B CA 1
ATOM 4710 C C . ALA B 1 291 ? -10.422 15.148 16.484 1 97.56 291 ALA B C 1
ATOM 4712 O O . ALA B 1 291 ? -10.672 16.156 17.141 1 97.56 291 ALA B O 1
ATOM 4713 N N . GLU B 1 292 ? -9.367 14.414 16.672 1 98.19 292 GLU B N 1
ATOM 4714 C CA . GLU B 1 292 ? -8.414 14.703 17.734 1 98.19 292 GLU B CA 1
ATOM 4715 C C . GLU B 1 292 ? -7.758 16.062 17.531 1 98.19 292 GLU B C 1
ATOM 4717 O O . GLU B 1 292 ? -7.668 16.875 18.469 1 98.19 292 GLU B O 1
ATOM 4722 N N . LEU B 1 293 ? -7.34 16.297 16.328 1 98.38 293 LEU B N 1
ATOM 4723 C CA . LEU B 1 293 ? -6.668 17.562 15.984 1 98.38 293 LEU B CA 1
ATOM 4724 C C . LEU B 1 293 ? -7.59 18.75 16.234 1 98.38 293 LEU B C 1
ATOM 4726 O O . LEU B 1 293 ? -7.211 19.703 16.906 1 98.38 293 LEU B O 1
ATOM 4730 N N . ARG B 1 294 ? -8.789 18.656 15.75 1 98.44 294 ARG B N 1
ATOM 4731 C CA . ARG B 1 294 ? -9.758 19.75 15.805 1 98.44 294 ARG B CA 1
ATOM 4732 C C . ARG B 1 294 ? -10.141 20.062 17.25 1 98.44 294 ARG B C 1
ATOM 4734 O O . ARG B 1 294 ? -10.156 21.234 17.641 1 98.44 294 ARG B O 1
ATOM 4741 N N . ILE B 1 295 ? -10.344 19.062 18.047 1 98.75 295 ILE B N 1
ATOM 4742 C CA . ILE B 1 295 ? -10.727 19.234 19.453 1 98.75 295 ILE B CA 1
ATOM 4743 C C . ILE B 1 295 ? -9.57 19.875 20.219 1 98.75 295 ILE B C 1
ATOM 4745 O O . ILE B 1 295 ? -9.766 20.844 20.953 1 98.75 295 ILE B O 1
ATOM 4749 N N . ARG B 1 296 ? -8.422 19.344 19.984 1 98.75 296 ARG B N 1
ATOM 4750 C CA . ARG B 1 296 ? -7.273 19.781 20.766 1 98.75 296 ARG B CA 1
ATOM 4751 C C . ARG B 1 296 ? -6.898 21.219 20.422 1 98.75 296 ARG B C 1
ATOM 4753 O O . ARG B 1 296 ? -6.602 22.016 21.312 1 98.75 296 ARG B O 1
ATOM 4760 N N . VAL B 1 297 ? -6.945 21.562 19.156 1 98.69 297 VAL B N 1
ATOM 4761 C CA . VAL B 1 297 ? -6.605 22.922 18.75 1 98.69 297 VAL B CA 1
ATOM 4762 C C . VAL B 1 297 ? -7.645 23.891 19.297 1 98.69 297 VAL B C 1
ATOM 4764 O O . VAL B 1 297 ? -7.297 24.953 19.812 1 98.69 297 VAL B O 1
ATOM 4767 N N . ALA B 1 298 ? -8.922 23.562 19.219 1 98.62 298 ALA B N 1
ATOM 4768 C CA . ALA B 1 298 ? -9.984 24.406 19.75 1 98.62 298 ALA B CA 1
ATOM 4769 C C . ALA B 1 298 ? -9.812 24.625 21.25 1 98.62 298 ALA B C 1
ATOM 4771 O O . ALA B 1 298 ? -9.984 25.75 21.75 1 98.62 298 ALA B O 1
ATOM 4772 N N . ARG B 1 299 ? -9.438 23.594 21.906 1 98.75 299 ARG B N 1
ATOM 4773 C CA . ARG B 1 299 ? -9.227 23.688 23.344 1 98.75 299 ARG B CA 1
ATOM 4774 C C . ARG B 1 299 ? -8.016 24.547 23.656 1 98.75 299 ARG B C 1
ATOM 4776 O O . ARG B 1 299 ? -8.031 25.328 24.625 1 98.75 299 ARG B O 1
ATOM 4783 N N . GLN B 1 300 ? -6.961 24.391 22.875 1 98.62 300 GLN B N 1
ATOM 4784 C CA . GLN B 1 300 ? -5.789 25.234 23.047 1 98.62 300 GLN B CA 1
ATOM 4785 C C . GLN B 1 300 ? -6.156 26.719 22.922 1 98.62 300 GLN B C 1
ATOM 4787 O O . GLN B 1 300 ? -5.75 27.531 23.75 1 98.62 300 GLN B O 1
ATOM 4792 N N . ILE B 1 301 ? -6.93 27.047 21.922 1 98.62 301 ILE B N 1
ATOM 4793 C CA . ILE B 1 301 ? -7.348 28.422 21.672 1 98.62 301 ILE B CA 1
ATOM 4794 C C . ILE B 1 301 ? -8.188 28.922 22.844 1 98.62 301 ILE B C 1
ATOM 4796 O O . ILE B 1 301 ? -7.93 30 23.391 1 98.62 301 ILE B O 1
ATOM 4800 N N . ALA B 1 302 ? -9.125 28.125 23.266 1 98.38 302 ALA B N 1
ATOM 4801 C CA . ALA B 1 302 ? -9.984 28.484 24.391 1 98.38 302 ALA B CA 1
ATOM 4802 C C . ALA B 1 302 ? -9.164 28.75 25.641 1 98.38 302 ALA B C 1
ATOM 4804 O O . ALA B 1 302 ? -9.391 29.734 26.344 1 98.38 302 ALA B O 1
ATOM 4805 N N . ASP B 1 303 ? -8.266 27.844 25.875 1 98 303 ASP B N 1
ATOM 4806 C CA . ASP B 1 303 ? -7.418 27.984 27.047 1 98 303 ASP B CA 1
ATOM 4807 C C . ASP B 1 303 ? -6.613 29.281 27 1 98 303 ASP B C 1
ATOM 4809 O O . ASP B 1 303 ? -6.602 30.047 27.969 1 98 303 ASP B O 1
ATOM 4813 N N . MET B 1 304 ? -6.047 29.578 25.875 1 97.5 304 MET B N 1
ATOM 4814 C CA . MET B 1 304 ? -5.211 30.766 25.734 1 97.5 304 MET B CA 1
ATOM 4815 C C . MET B 1 304 ? -6.051 32.031 25.844 1 97.5 304 MET B C 1
ATOM 4817 O O . MET B 1 304 ? -5.629 33.031 26.469 1 97.5 304 MET B O 1
ATOM 4821 N N . LEU B 1 305 ? -7.254 32.031 25.328 1 97.12 305 LEU B N 1
ATOM 4822 C CA . LEU B 1 305 ? -8.148 33.156 25.391 1 97.12 305 LEU B CA 1
ATOM 4823 C C . LEU B 1 305 ? -8.547 33.469 26.828 1 97.12 305 LEU B C 1
ATOM 4825 O O . LEU B 1 305 ? -8.812 34.625 27.188 1 97.12 305 LEU B O 1
ATOM 4829 N N . HIS B 1 306 ? -8.484 32.438 27.641 1 96.5 306 HIS B N 1
ATOM 4830 C CA . HIS B 1 306 ? -8.867 32.594 29.047 1 96.5 306 HIS B CA 1
ATOM 4831 C C . HIS B 1 306 ? -7.652 32.531 29.969 1 96.5 306 HIS B C 1
ATOM 4833 O O . HIS B 1 306 ? -7.789 32.281 31.156 1 96.5 306 HIS B O 1
ATOM 4839 N N . ALA B 1 307 ? -6.547 32.625 29.438 1 94.62 307 ALA B N 1
ATOM 4840 C CA . ALA B 1 307 ? -5.285 32.719 30.172 1 94.62 307 ALA B CA 1
ATOM 4841 C C . ALA B 1 307 ? -5 31.453 30.953 1 94.62 307 ALA B C 1
ATOM 4843 O O . ALA B 1 307 ? -4.484 31.5 32.062 1 94.62 307 ALA B O 1
ATOM 4844 N N . ARG B 1 308 ? -5.48 30.344 30.422 1 95.56 308 ARG B N 1
ATOM 4845 C CA . ARG B 1 308 ? -5.121 29.031 30.922 1 95.56 308 ARG B CA 1
ATOM 4846 C C . ARG B 1 308 ? -3.998 28.406 30.094 1 95.56 308 ARG B C 1
ATOM 4848 O O . ARG B 1 308 ? -3.951 28.594 28.875 1 95.56 308 ARG B O 1
ATOM 4855 N N . GLN B 1 309 ? -3.113 27.703 30.703 1 94.81 309 GLN B N 1
ATOM 4856 C CA . GLN B 1 309 ? -1.98 27.094 30 1 94.81 309 GLN B CA 1
ATOM 4857 C C . GLN B 1 309 ? -2.445 26.047 29 1 94.81 309 GLN B C 1
ATOM 4859 O O . GLN B 1 309 ? -3.111 25.078 29.375 1 94.81 309 GLN B O 1
ATOM 4864 N N . PRO B 1 310 ? -2.141 26.234 27.75 1 96.94 310 PRO B N 1
ATOM 4865 C CA . PRO B 1 310 ? -2.5 25.234 26.734 1 96.94 310 PRO B CA 1
ATOM 4866 C C . PRO B 1 310 ? -1.511 24.078 26.688 1 96.94 310 PRO B C 1
ATOM 4868 O O . PRO B 1 310 ? -0.421 24.156 27.25 1 96.94 310 PRO B O 1
ATOM 4871 N N . GLU B 1 311 ? -1.946 22.984 26.094 1 96.44 311 GLU B N 1
ATOM 4872 C CA . GLU B 1 311 ? -0.972 21.938 25.766 1 96.44 311 GLU B CA 1
ATOM 4873 C C . GLU B 1 311 ? -0.081 22.359 24.609 1 96.44 311 GLU B C 1
ATOM 4875 O O . GLU B 1 311 ? -0.502 23.141 23.734 1 96.44 311 GLU B O 1
ATOM 4880 N N . HIS B 1 312 ? 1.175 22.031 24.625 1 96.5 312 HIS B N 1
ATOM 4881 C CA . HIS B 1 312 ? 2.129 22.062 23.516 1 96.5 312 HIS B CA 1
ATOM 4882 C C . HIS B 1 312 ? 2.4 23.5 23.078 1 96.5 312 HIS B C 1
ATOM 4884 O O . HIS B 1 312 ? 2.285 23.812 21.891 1 96.5 312 HIS B O 1
ATOM 4890 N N . LEU B 1 313 ? 2.861 24.266 23.969 1 97.06 313 LEU B N 1
ATOM 4891 C CA . LEU B 1 313 ? 3.336 25.625 23.672 1 97.06 313 LEU B CA 1
ATOM 4892 C C . LEU B 1 313 ? 4.66 25.578 22.922 1 97.06 313 LEU B C 1
ATOM 4894 O O . LEU B 1 313 ? 5.602 24.906 23.344 1 97.06 313 LEU B O 1
ATOM 4898 N N . VAL B 1 314 ? 4.711 26.266 21.797 1 96.81 314 VAL B N 1
ATOM 4899 C CA . VAL B 1 314 ? 5.906 26.312 20.953 1 96.81 314 VAL B CA 1
ATOM 4900 C C . VAL B 1 314 ? 6.914 27.297 21.562 1 96.81 314 VAL B C 1
ATOM 4902 O O . VAL B 1 314 ? 8.125 27.062 21.516 1 96.81 314 VAL B O 1
ATOM 4905 N N . ASN B 1 315 ? 6.422 28.438 22.109 1 96.25 315 ASN B N 1
ATOM 4906 C CA . ASN B 1 315 ? 7.25 29.5 22.672 1 96.25 315 ASN B CA 1
ATOM 4907 C C . ASN B 1 315 ? 6.992 29.688 24.156 1 96.25 315 ASN B C 1
ATOM 4909 O O . ASN B 1 315 ? 6.578 30.766 24.594 1 96.25 315 ASN B O 1
ATOM 4913 N N . PRO B 1 316 ? 7.398 28.75 24.969 1 93.69 316 PRO B N 1
ATOM 4914 C CA . PRO B 1 316 ? 7.078 28.734 26.391 1 93.69 316 PRO B CA 1
ATOM 4915 C C . PRO B 1 316 ? 7.703 29.922 27.141 1 93.69 316 PRO B C 1
ATOM 4917 O O . PRO B 1 316 ? 7.234 30.281 28.234 1 93.69 316 PRO B O 1
ATOM 4920 N N . GLN B 1 317 ? 8.633 30.562 26.578 1 91.81 317 GLN B N 1
ATOM 4921 C CA . GLN B 1 317 ? 9.336 31.656 27.266 1 91.81 317 GLN B CA 1
ATOM 4922 C C . GLN B 1 317 ? 8.414 32.875 27.453 1 91.81 317 GLN B C 1
ATOM 4924 O O . GLN B 1 317 ? 8.695 33.719 28.281 1 91.81 317 GLN B O 1
ATOM 4929 N N . ILE B 1 318 ? 7.359 32.938 26.672 1 90.88 318 ILE B N 1
ATOM 4930 C CA . ILE B 1 318 ? 6.523 34.125 26.781 1 90.88 318 ILE B CA 1
ATOM 4931 C C . ILE B 1 318 ? 5.352 33.844 27.719 1 90.88 318 ILE B C 1
ATOM 4933 O O . ILE B 1 318 ? 4.57 34.75 28.016 1 90.88 318 ILE B O 1
ATOM 4937 N N . TRP B 1 319 ? 5.168 32.531 28.016 1 86.94 319 TRP B N 1
ATOM 4938 C CA . TRP B 1 319 ? 4.043 32.219 28.891 1 86.94 319 TRP B CA 1
ATOM 4939 C C . TRP B 1 319 ? 4.395 32.469 30.344 1 86.94 319 TRP B C 1
ATOM 4941 O O . TRP B 1 319 ? 5.461 32.062 30.812 1 86.94 319 TRP B O 1
ATOM 4951 N N . PRO B 1 320 ? 3.545 33.406 31.016 1 73.62 320 PRO B N 1
ATOM 4952 C CA . PRO B 1 320 ? 3.879 33.75 32.406 1 73.62 320 PRO B CA 1
ATOM 4953 C C . PRO B 1 320 ? 3.971 32.531 33.312 1 73.62 320 PRO B C 1
ATOM 4955 O O . PRO B 1 320 ? 3.252 31.562 33.094 1 73.62 320 PRO B O 1
ATOM 4958 N N . ASN B 1 321 ? 5.238 32.062 33.781 1 57.69 321 ASN B N 1
ATOM 4959 C CA . ASN B 1 321 ? 5.383 31.031 34.812 1 57.69 321 ASN B CA 1
ATOM 4960 C C . ASN B 1 321 ? 4.367 31.234 35.938 1 57.69 321 ASN B C 1
ATOM 4962 O O . ASN B 1 321 ? 4.211 32.344 36.469 1 57.69 321 ASN B O 1
ATOM 4966 N N . PRO B 1 322 ? 3.342 30.297 35.969 1 49.19 322 PRO B N 1
ATOM 4967 C CA . PRO B 1 322 ? 2.594 30.516 37.219 1 49.19 322 PRO B CA 1
ATOM 4968 C C . PRO B 1 322 ? 3.502 30.688 38.438 1 49.19 322 PRO B C 1
ATOM 4970 O O . PRO B 1 322 ? 4.395 29.875 38.656 1 49.19 322 PRO B O 1
ATOM 4973 N N . ASN B 1 323 ? 4.152 31.812 38.656 1 37.31 323 ASN B N 1
ATOM 4974 C CA . ASN B 1 323 ? 4.645 31.797 40.031 1 37.31 323 ASN B CA 1
ATOM 4975 C C . ASN B 1 323 ? 3.619 31.203 40.969 1 37.31 323 ASN B C 1
ATOM 4977 O O . ASN B 1 323 ? 2.428 31.516 40.875 1 37.31 323 ASN B O 1
#

Secondary structure (DSSP, 8-state):
--SEEEEE---SSS--HHHHHHHHTTTEEEEE-SS--HHHHHHHHTT-SEEEESSS-B-HHHHHT-TT--EEEESSS--TTB-HHHHHHTT--EE--TTTTHHHHHHHHHHHHHHHHTTHHHHHHHHHTT---GGGSPPP--GGG-EEEEE--SHHHHHHHHHHHTTT-EEEEE-SS---TT--PEE--HHHHHHH-SEEEE-----TTTTT-B-HHHHHHS-TT-EEEESS-GGGB-HHHHHHHHHTTSSSEEEES--SSSS--TTSHHHH-TTEEE--S-TT--HHHHHHHHHHHHHHHHHHHTTPPPSSBS-GGGS----/--SEEEEE---SSS--HHHHHHHHTTTEEEEE-SS--HHHHHHHHTT-SEEEESSS-B-HHHHHT-TT--EEEESSS--TTB-HHHHHHTT--EE--TTTTHHHHHHHHHHHHHHHHTTHHHHHHHHHTT---GGGSPPP--GGG-EEEEE--SHHHHHHHHHHHTTT-EEEEE-SS---TT--PEE--HHHHHHH-SEEEE-----TTTTT-B-HHHHHHS-TT-EEEESS-GGGB-HHHHHHHHHTTSSSEEEES--SSSS--TTSHHHH-TTEEE--S-TT--HHHHHHHHHHHHHHHHHHHTTPPPSSBS-GGGS----